Protein AF-A0A933C406-F1 (afdb_monomer_lite)

Sequence (389 aa):
MAGAVGTVTITLVLALAILPHNAIVVFSLYRQLTLLFLGVVCSALLIAERHRRNKAIAGMFVLLGVQQLVDIGYYFVPQVFFPQERFAGFFYFQYVSAGMGLIIQSTCIVGAALFMNTTIGLMRGLVLTVVPIVVFLLAGFHPILQNPRYLYTTPDVTDFRIVDRAWVELFRESGSEPSAEAVAERIGLSRWDGLKRVGELTHKEKTMRVMELEPYLFGDNYHLLIFKPLNAAWSTASLAGSVVLLGFILFWFIGESPRGVYFDRITILLLCFSVFEAFHFSVYAELKEHTAYLRYFNIGAFLSLFTVVGLIVLFLLRLRFVLSLEGQYYESRLNGDSIRISRWRDSMDDYIIRRFFNANPYKNRFLTRDSSTALNPFRKKSEFLRKKT

Secondary structure (DSSP, 8-state):
-HHHHHHHHHHHHHHHHHS--PPP-HHHHHHHHHHHHHHHHHHHHHHH---HHHHHHHHHHHHHHHHHHHHHHHHHHHHHH-TT-TTHHHHHHHHHHHHHHHHHHHHHHHHHHHHH-SSS-HHHHHHHHHHHHHHHHHHHHHHHHH-TTGGGSSHHHHHHHHHHHHHHHHHHHHSSPPPHHHHHHH--PEEEETTEEEEE--HHHHHHHHHHHGGGGSTTTHHHHHHHHHHHHHHHHHHHHHHHHHHHHHHHHHS-----TTHHHHHHHHHHHHHHHHHHHHHHHH---HHHHHHHHHHHHHHHHHHHHHHHHHHHHHHHHHHSHHHHHHHHHHTT-SSSS-S---HHHHHHHHHHS---TTTTTSSSS-TT----TTSHHHHHGGG--

Foldseek 3Di:
DVVVLVVVVVVLVVCVVPAQWDDDDVLVVLLLSLLLLQLVLLVLCLVLDDDPLSNVLSVLSVVLNVLSVLVSCLTGVCCPVPVPDPCSSVLSCLVSLLVNLLSLLLSLQLLLLSQFDPPDPNVVSCCVGNVVLSVVLCVLCVQCVVDSCSLCQWLLNVLLVLLLVLQVVVCVVPVDGDQLLSSLVVDWRFDDDGSDGDGTDDSVRSSVSSVVSVLCSDDNLVVLSSCLSVLVSSLVSLVVSLVSLVVSVVVCVVDDGLGAALSNVLSVLSNQLSVLSNVLSVVSSVDRDVVVNVVSVVVSSVVNSVSSVVNSVSSNVVSVLSPDLVSVVLSVVSVVDVPPHDSDDDVVVVVCCVVPPVCPSVVVVVVVPDPPPPPPPVVVVVVVVVVPD

Radius of gyration: 27.97 Å; chains: 1; bounding box: 97×38×82 Å

Structure (mmCIF, N/CA/C/O backbone):
data_AF-A0A933C406-F1
#
_entry.id   AF-A0A933C406-F1
#
loop_
_atom_site.group_PDB
_atom_site.id
_atom_site.type_symbol
_atom_site.label_atom_id
_atom_site.label_alt_id
_atom_site.label_comp_id
_atom_site.label_asym_id
_atom_site.label_entity_id
_atom_site.label_seq_id
_atom_site.pdbx_PDB_ins_code
_atom_site.Cartn_x
_atom_site.Cartn_y
_atom_site.Cartn_z
_atom_site.occupancy
_atom_site.B_iso_or_equiv
_atom_site.auth_seq_id
_atom_site.auth_comp_id
_atom_site.auth_asym_id
_atom_site.auth_atom_id
_atom_site.pdbx_PDB_model_num
ATOM 1 N N . MET A 1 1 ? -0.762 -6.558 -26.492 1.00 58.28 1 MET A N 1
ATOM 2 C CA . MET A 1 1 ? -1.161 -5.890 -25.230 1.00 58.28 1 MET A CA 1
ATOM 3 C C . MET A 1 1 ? -2.673 -5.780 -25.086 1.00 58.28 1 MET A C 1
ATOM 5 O O . MET A 1 1 ? -3.160 -6.262 -24.077 1.00 58.28 1 MET A O 1
ATOM 9 N N . ALA A 1 2 ? -3.413 -5.258 -26.076 1.00 56.62 2 ALA A N 1
ATOM 10 C CA . ALA A 1 2 ? -4.883 -5.182 -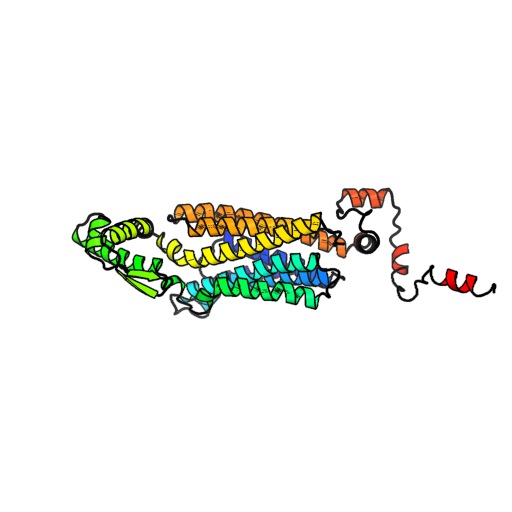26.013 1.00 56.62 2 ALA A CA 1
ATOM 11 C C . ALA A 1 2 ? -5.566 -6.534 -25.701 1.00 56.62 2 ALA A C 1
ATOM 13 O O . ALA A 1 2 ? -6.468 -6.579 -24.875 1.00 56.62 2 ALA A O 1
ATOM 14 N N . GLY A 1 3 ? -5.066 -7.642 -26.269 1.00 70.12 3 GLY A N 1
ATOM 15 C CA . GLY A 1 3 ? -5.594 -8.985 -25.991 1.00 70.12 3 GLY A CA 1
ATOM 16 C C . GLY A 1 3 ? -5.457 -9.434 -24.531 1.00 70.12 3 GLY A C 1
ATOM 17 O O . GLY A 1 3 ? -6.427 -9.900 -23.959 1.00 70.12 3 GLY A O 1
ATOM 18 N N . ALA A 1 4 ? -4.295 -9.236 -23.896 1.00 66.56 4 ALA A N 1
ATOM 19 C CA . ALA A 1 4 ? -4.058 -9.689 -22.518 1.00 66.56 4 ALA A CA 1
ATOM 20 C C . ALA A 1 4 ? -4.890 -8.908 -21.487 1.00 66.56 4 ALA A C 1
ATOM 22 O O . ALA A 1 4 ? -5.437 -9.500 -20.562 1.00 66.56 4 ALA A O 1
ATOM 23 N N . VAL A 1 5 ? -5.020 -7.589 -21.673 1.00 64.62 5 VAL A N 1
ATOM 24 C CA . VAL A 1 5 ? -5.892 -6.746 -20.836 1.00 64.62 5 VAL A CA 1
ATOM 25 C C . VAL A 1 5 ? -7.349 -7.163 -21.020 1.00 64.62 5 VAL A C 1
ATOM 27 O O . VAL A 1 5 ? -8.041 -7.381 -20.033 1.00 64.62 5 VAL A O 1
ATOM 30 N N . GLY A 1 6 ? -7.784 -7.365 -22.270 1.00 71.81 6 GLY A N 1
ATOM 31 C CA . GLY A 1 6 ? -9.130 -7.845 -22.581 1.00 71.81 6 GLY A CA 1
ATOM 32 C C . GLY A 1 6 ? -9.444 -9.185 -21.915 1.00 71.81 6 GLY A C 1
ATOM 33 O O . GLY A 1 6 ? -10.484 -9.313 -21.281 1.00 71.81 6 GLY A O 1
ATOM 34 N N . THR A 1 7 ? -8.528 -10.157 -21.976 1.00 78.00 7 THR A N 1
ATOM 35 C CA . THR A 1 7 ? -8.700 -11.455 -21.309 1.00 78.00 7 THR A CA 1
ATOM 36 C C . THR A 1 7 ? -8.831 -11.303 -19.796 1.00 78.00 7 THR A C 1
ATOM 38 O O . THR A 1 7 ? -9.749 -11.870 -19.221 1.00 78.00 7 THR A O 1
ATOM 41 N N . VAL A 1 8 ? -7.968 -10.517 -19.145 1.00 73.12 8 VAL A N 1
ATOM 42 C CA . VAL A 1 8 ? -8.036 -10.295 -17.690 1.00 73.12 8 VAL A CA 1
ATOM 43 C C . VAL A 1 8 ? -9.357 -9.641 -17.285 1.00 73.12 8 VAL A C 1
ATOM 45 O O . VAL A 1 8 ? -9.995 -10.097 -16.339 1.00 73.12 8 VAL A O 1
ATOM 48 N N . THR A 1 9 ? -9.797 -8.608 -18.008 1.00 72.31 9 THR A N 1
ATOM 49 C CA . THR A 1 9 ? -11.067 -7.928 -17.728 1.00 72.31 9 THR A CA 1
ATOM 50 C C . THR A 1 9 ? -12.257 -8.861 -17.930 1.00 72.31 9 THR A C 1
ATOM 52 O O . THR A 1 9 ? -13.127 -8.913 -17.068 1.00 72.31 9 THR A O 1
ATOM 55 N N . ILE A 1 10 ? -12.288 -9.635 -19.020 1.00 79.62 10 ILE A N 1
ATOM 56 C CA . ILE A 1 10 ? -13.363 -10.602 -19.286 1.00 79.62 10 ILE A CA 1
ATOM 57 C C . ILE A 1 10 ? -13.392 -11.681 -18.202 1.00 79.62 10 ILE A C 1
ATOM 59 O O . ILE A 1 10 ? -14.454 -11.949 -17.651 1.00 79.62 10 ILE A O 1
ATOM 63 N N . THR A 1 11 ? -12.242 -12.261 -17.849 1.00 82.56 11 THR A N 1
ATOM 64 C CA . THR A 1 11 ? -12.151 -13.268 -16.782 1.00 82.56 11 THR A CA 1
ATOM 65 C C . THR A 1 11 ? -12.634 -12.710 -15.449 1.00 82.56 11 THR A C 1
ATOM 67 O O . THR A 1 11 ? -13.370 -13.390 -14.743 1.00 82.56 11 THR A O 1
ATOM 70 N N . LEU A 1 12 ? -12.273 -11.468 -15.114 1.00 81.12 12 LEU A N 1
ATOM 71 C CA . LEU A 1 12 ? -12.748 -10.820 -13.897 1.00 81.12 12 LEU A CA 1
ATOM 72 C C . LEU A 1 12 ? -14.263 -10.589 -13.929 1.00 81.12 12 LEU A C 1
ATOM 74 O O . LEU A 1 12 ? -14.933 -10.896 -12.953 1.00 81.12 12 LEU A O 1
ATOM 78 N N . VAL A 1 13 ? -14.816 -10.085 -15.035 1.00 81.31 13 VAL A N 1
ATOM 79 C CA . VAL A 1 13 ? -16.267 -9.877 -15.183 1.00 81.31 13 VAL A CA 1
ATOM 80 C C . VAL A 1 13 ? -17.022 -11.203 -15.067 1.00 81.31 13 VAL A C 1
ATOM 82 O O . VAL A 1 13 ? -18.032 -11.270 -14.374 1.00 81.31 13 VAL A O 1
ATOM 85 N N . LEU A 1 14 ? -16.514 -12.270 -15.686 1.00 83.06 14 LEU A N 1
ATOM 86 C CA . LEU A 1 14 ? -17.088 -13.610 -15.563 1.00 83.06 14 LEU A CA 1
ATOM 87 C C . LEU A 1 14 ? -16.993 -14.137 -14.127 1.00 83.06 14 LEU A C 1
ATOM 89 O O . LEU A 1 14 ? -17.971 -14.669 -13.613 1.00 83.06 14 LEU A O 1
ATOM 93 N N . ALA A 1 15 ? -15.854 -13.953 -13.456 1.00 81.81 15 ALA A N 1
ATOM 94 C CA . ALA A 1 15 ? -15.691 -14.333 -12.055 1.00 81.81 15 ALA A CA 1
ATOM 95 C C . ALA A 1 15 ? -16.676 -13.577 -11.152 1.00 81.81 15 ALA A C 1
ATOM 97 O O . ALA A 1 15 ? -17.313 -14.193 -10.307 1.00 81.81 15 ALA A O 1
ATOM 98 N N . LEU A 1 16 ? -16.857 -12.273 -11.377 1.00 83.69 16 LEU A N 1
ATOM 99 C CA . LEU A 1 16 ? -17.833 -11.442 -10.671 1.00 83.69 16 LEU A CA 1
ATOM 100 C C . LEU A 1 16 ? -19.283 -11.864 -10.929 1.00 83.69 16 LEU A C 1
ATOM 102 O O . LEU A 1 16 ? -20.111 -11.754 -10.036 1.00 83.69 16 LEU A O 1
ATOM 106 N N . ALA A 1 17 ? -19.597 -12.360 -12.126 1.00 81.69 17 ALA A N 1
ATOM 107 C CA . ALA A 1 17 ? -20.942 -12.821 -12.457 1.00 81.69 17 ALA A CA 1
ATOM 108 C C . ALA A 1 17 ? -21.276 -14.205 -11.871 1.00 81.69 17 ALA A C 1
ATOM 110 O O . ALA A 1 17 ? -22.449 -14.508 -11.666 1.00 81.69 17 ALA A O 1
ATOM 111 N N . ILE A 1 18 ? -20.269 -15.058 -11.649 1.00 87.69 18 ILE A N 1
ATOM 112 C CA . ILE A 1 18 ? -20.465 -16.481 -11.325 1.00 87.69 18 ILE A CA 1
ATOM 113 C C . ILE A 1 18 ? -20.154 -16.794 -9.856 1.00 87.69 18 ILE A C 1
ATOM 115 O O . ILE A 1 18 ? -20.806 -17.653 -9.264 1.00 87.69 18 ILE A O 1
ATOM 119 N N . LEU A 1 19 ? -19.147 -16.148 -9.265 1.00 85.62 19 LEU A N 1
ATOM 120 C CA . LEU A 1 19 ? -18.659 -16.486 -7.928 1.00 85.62 19 LEU A CA 1
ATOM 121 C C . LEU A 1 19 ? -19.296 -15.596 -6.851 1.00 85.62 19 LEU A C 1
ATOM 123 O O . LEU A 1 19 ? -19.449 -14.393 -7.070 1.00 85.62 19 LEU A O 1
ATOM 127 N N . PRO A 1 20 ? -19.592 -16.143 -5.655 1.00 83.19 20 PRO A N 1
ATOM 128 C CA . PRO A 1 20 ? -19.971 -15.320 -4.515 1.00 83.19 20 PRO A CA 1
ATOM 129 C C . PRO A 1 20 ? -18.813 -14.385 -4.158 1.00 83.19 20 PRO A C 1
ATOM 131 O O . PRO A 1 20 ? -17.656 -14.812 -4.081 1.00 83.19 20 PRO A O 1
ATOM 134 N N . HIS A 1 21 ? -19.120 -13.106 -3.947 1.00 83.62 21 HIS A N 1
ATOM 135 C CA . HIS A 1 21 ? -18.103 -12.094 -3.707 1.00 83.62 21 HIS A CA 1
ATOM 136 C C . HIS A 1 21 ? -18.510 -11.071 -2.641 1.00 83.62 21 HIS A C 1
ATOM 138 O O . HIS A 1 21 ? -19.687 -10.773 -2.437 1.00 83.62 21 HIS A O 1
ATOM 144 N N . ASN A 1 22 ? -17.509 -10.497 -1.974 1.00 80.94 22 ASN A N 1
ATOM 145 C CA . ASN A 1 22 ? -17.683 -9.349 -1.086 1.00 80.94 22 ASN A CA 1
ATOM 146 C C . ASN A 1 22 ? -18.167 -8.113 -1.862 1.00 80.94 22 ASN A C 1
ATOM 148 O O . ASN A 1 22 ? -18.064 -8.045 -3.090 1.00 80.94 22 ASN A O 1
ATOM 152 N N . ALA A 1 23 ? -18.661 -7.103 -1.141 1.00 81.62 23 ALA A N 1
ATOM 153 C CA . ALA A 1 23 ? -19.003 -5.817 -1.737 1.00 81.62 23 ALA A CA 1
ATOM 154 C C . ALA A 1 23 ? -17.783 -5.203 -2.445 1.00 81.62 23 ALA A C 1
ATOM 156 O O . ALA A 1 23 ? -16.683 -5.132 -1.889 1.00 81.62 23 ALA A O 1
ATOM 157 N N . ILE A 1 24 ? -17.988 -4.756 -3.683 1.00 81.12 24 ILE A N 1
ATOM 158 C CA . ILE A 1 24 ? -16.919 -4.215 -4.520 1.00 81.12 24 ILE A CA 1
ATOM 159 C C . ILE A 1 24 ? -16.947 -2.703 -4.420 1.00 81.12 24 ILE A C 1
ATOM 161 O O . ILE A 1 24 ? -17.889 -2.043 -4.857 1.00 81.12 24 ILE A O 1
ATOM 165 N N . VAL A 1 25 ? -15.860 -2.144 -3.903 1.00 81.75 25 VAL A N 1
ATOM 166 C CA . VAL A 1 25 ? -15.612 -0.712 -4.010 1.00 81.75 25 VAL A CA 1
ATOM 167 C C . VAL A 1 25 ? -15.021 -0.455 -5.391 1.00 81.75 25 VAL A C 1
ATOM 169 O O . VAL A 1 25 ? -13.848 -0.738 -5.632 1.00 81.75 25 VAL A O 1
ATOM 172 N N . VAL A 1 26 ? -15.840 0.082 -6.298 1.00 80.06 26 VAL A N 1
ATOM 173 C CA . VAL A 1 26 ? -15.490 0.335 -7.710 1.00 80.06 26 VAL A CA 1
ATOM 174 C C . VAL A 1 26 ? -14.143 1.051 -7.850 1.00 80.06 26 VAL A C 1
ATOM 176 O O . VAL A 1 26 ? -13.322 0.680 -8.686 1.00 80.06 26 VAL A O 1
ATOM 179 N N . PHE A 1 27 ? -13.874 2.037 -6.992 1.00 79.81 27 PHE A N 1
ATOM 180 C CA . PHE A 1 27 ? -12.610 2.769 -7.006 1.00 79.81 27 PHE A CA 1
ATOM 181 C C . PHE A 1 27 ? -11.392 1.884 -6.679 1.00 79.81 27 PHE A C 1
ATOM 183 O O . PHE A 1 27 ? -10.374 1.948 -7.370 1.00 79.81 27 PHE A O 1
ATOM 190 N N . SER A 1 28 ? -11.503 1.020 -5.663 1.00 81.62 28 SER A N 1
ATOM 191 C CA . SER A 1 28 ? -10.448 0.058 -5.311 1.00 81.62 28 SER A CA 1
ATOM 192 C C . SER A 1 28 ? -10.158 -0.879 -6.481 1.00 81.62 28 SER A C 1
ATOM 194 O O . SER A 1 28 ? -8.996 -1.123 -6.808 1.00 81.62 28 SER A O 1
ATOM 196 N N . LEU A 1 29 ? -11.211 -1.324 -7.173 1.00 83.44 29 LEU A N 1
ATOM 197 C CA . LEU A 1 29 ? -11.065 -2.174 -8.345 1.00 83.44 29 LEU A CA 1
ATOM 198 C C . LEU A 1 29 ? -10.348 -1.453 -9.498 1.00 83.44 29 LEU A C 1
ATOM 200 O O . LEU A 1 29 ? -9.438 -2.019 -10.101 1.00 83.44 29 LEU A O 1
ATOM 204 N N . TYR A 1 30 ? -10.683 -0.188 -9.777 1.00 84.88 30 TYR A N 1
ATOM 205 C CA . TYR A 1 30 ? -9.967 0.610 -10.782 1.00 84.88 30 TYR A CA 1
ATOM 206 C C . TYR A 1 30 ? -8.477 0.759 -10.459 1.00 84.88 30 TYR A C 1
ATOM 208 O O . TYR A 1 30 ? -7.637 0.637 -11.356 1.00 84.88 30 TYR A O 1
ATOM 216 N N . ARG A 1 31 ? -8.130 0.983 -9.187 1.00 86.06 31 ARG A N 1
ATOM 217 C CA . ARG A 1 31 ? -6.734 1.046 -8.735 1.00 86.06 31 ARG A CA 1
ATOM 218 C C . ARG A 1 31 ? -6.007 -0.279 -8.979 1.00 86.06 31 ARG A C 1
ATOM 220 O O . ARG A 1 31 ? -4.936 -0.276 -9.585 1.00 86.06 31 ARG A O 1
ATOM 227 N N . GLN A 1 32 ? -6.602 -1.396 -8.560 1.00 87.69 32 GLN A N 1
ATOM 228 C CA . GLN A 1 32 ? -6.039 -2.740 -8.740 1.00 87.69 32 GLN A CA 1
ATOM 229 C C . GLN A 1 32 ? -5.837 -3.080 -10.221 1.00 87.69 32 GLN A C 1
ATOM 231 O O . GLN A 1 32 ? -4.758 -3.522 -10.614 1.00 87.69 32 GLN A O 1
ATOM 236 N N . LEU A 1 33 ? -6.833 -2.804 -11.070 1.00 88.38 33 LEU A N 1
ATOM 237 C CA . LEU A 1 33 ? -6.749 -3.029 -12.517 1.00 88.38 33 LEU A CA 1
ATOM 238 C C . LEU A 1 33 ? -5.667 -2.172 -13.179 1.00 88.38 33 LEU A C 1
ATOM 240 O O . LEU A 1 33 ? -4.976 -2.635 -14.087 1.00 88.38 33 LEU A O 1
ATOM 244 N N . THR A 1 34 ? -5.483 -0.940 -12.707 1.00 90.62 34 THR A N 1
ATOM 245 C CA . THR A 1 34 ? -4.449 -0.033 -13.214 1.00 90.62 34 THR A CA 1
ATOM 246 C C . THR A 1 34 ? -3.050 -0.538 -12.839 1.00 90.62 34 THR A C 1
ATOM 248 O O . THR A 1 34 ? -2.176 -0.629 -13.700 1.00 90.62 34 THR A O 1
ATOM 251 N N . LEU A 1 35 ? -2.833 -0.959 -11.589 1.00 90.50 35 LEU A N 1
ATOM 252 C CA . LEU A 1 35 ? -1.575 -1.585 -11.156 1.00 90.50 35 LEU A CA 1
ATOM 253 C C . LEU A 1 35 ? -1.309 -2.922 -11.870 1.00 90.50 35 LEU A C 1
ATOM 255 O O . LEU A 1 35 ? -0.170 -3.224 -12.230 1.00 90.50 35 LEU A O 1
ATOM 259 N N . LEU A 1 36 ? -2.350 -3.708 -12.142 1.00 91.88 36 LEU A N 1
ATOM 260 C CA . LEU A 1 36 ? -2.235 -4.933 -12.930 1.00 91.88 36 LEU A CA 1
ATOM 261 C C . LEU A 1 36 ? -1.837 -4.628 -14.381 1.00 91.88 36 LEU A C 1
ATOM 263 O O . LEU A 1 36 ? -0.968 -5.300 -14.940 1.00 91.88 36 LEU A O 1
ATOM 267 N N . PHE A 1 37 ? -2.404 -3.577 -14.981 1.00 91.81 37 PHE A N 1
ATOM 268 C CA . PHE A 1 37 ? -2.010 -3.117 -16.311 1.00 91.81 37 PHE A CA 1
ATOM 269 C C . PHE A 1 37 ? -0.554 -2.638 -16.349 1.00 91.81 37 PHE A C 1
ATOM 271 O O . PHE A 1 37 ? 0.171 -2.987 -17.283 1.00 91.81 37 PHE A O 1
ATOM 278 N N . LEU A 1 38 ? -0.095 -1.919 -15.317 1.00 93.00 38 LEU A N 1
ATOM 279 C CA . LEU A 1 38 ? 1.323 -1.598 -15.143 1.00 93.00 38 LEU A CA 1
ATOM 280 C C . LEU A 1 38 ? 2.176 -2.876 -15.143 1.00 93.00 38 LEU A C 1
ATOM 282 O O . LEU A 1 38 ? 3.152 -2.955 -15.886 1.00 93.00 38 LEU A O 1
ATOM 286 N N . GLY A 1 39 ? 1.759 -3.906 -14.402 1.00 93.56 39 GLY A N 1
ATOM 287 C CA . GLY A 1 39 ? 2.392 -5.226 -14.416 1.00 93.56 39 GLY A CA 1
ATOM 288 C C . GLY A 1 39 ? 2.509 -5.823 -15.822 1.00 93.56 39 GLY A C 1
ATOM 289 O O . GLY A 1 39 ? 3.595 -6.238 -16.219 1.00 93.56 39 GLY A O 1
ATOM 290 N N . VAL A 1 40 ? 1.433 -5.790 -16.616 1.00 92.81 40 VAL A N 1
ATOM 291 C CA . VAL A 1 40 ? 1.417 -6.279 -18.012 1.00 92.81 40 VAL A CA 1
ATOM 292 C C . VAL A 1 40 ? 2.382 -5.492 -18.907 1.00 92.81 40 VAL A C 1
ATOM 294 O O . VAL A 1 40 ? 3.117 -6.089 -19.701 1.00 92.81 40 VAL A O 1
ATOM 297 N N . VAL A 1 41 ? 2.409 -4.159 -18.790 1.00 93.56 41 VAL A N 1
ATOM 298 C CA . VAL A 1 41 ? 3.358 -3.297 -19.520 1.00 93.56 41 VAL A CA 1
ATOM 299 C C . VAL A 1 41 ? 4.793 -3.686 -19.159 1.00 93.56 41 VAL A C 1
ATOM 301 O O . VAL A 1 41 ? 5.634 -3.880 -20.042 1.00 93.56 41 VAL A O 1
ATOM 304 N N . CYS A 1 42 ? 5.071 -3.855 -17.867 1.00 94.44 42 CYS A N 1
ATOM 305 C CA . CYS A 1 42 ? 6.385 -4.233 -17.367 1.00 94.44 42 CYS A CA 1
ATOM 306 C C . CYS A 1 42 ? 6.770 -5.668 -17.753 1.00 94.44 42 CYS A C 1
ATOM 308 O O . CYS A 1 42 ? 7.944 -5.905 -18.021 1.00 94.44 42 CYS A O 1
ATOM 310 N N . SER A 1 43 ? 5.824 -6.605 -17.891 1.00 94.62 43 SER A N 1
ATOM 311 C CA . SER A 1 43 ? 6.095 -7.942 -18.441 1.00 94.62 43 SER A CA 1
ATOM 312 C C . SER A 1 43 ? 6.538 -7.868 -19.901 1.00 94.62 43 SER A C 1
ATOM 314 O O . SER A 1 43 ? 7.515 -8.509 -20.287 1.00 94.62 43 SER A O 1
ATOM 316 N N . ALA A 1 44 ? 5.870 -7.046 -20.716 1.00 93.81 44 ALA A N 1
ATOM 317 C CA . ALA A 1 44 ? 6.281 -6.829 -22.102 1.00 93.81 44 ALA A CA 1
ATOM 318 C C . ALA A 1 44 ? 7.677 -6.185 -22.179 1.00 93.81 44 ALA A C 1
ATOM 320 O O . ALA A 1 44 ? 8.515 -6.610 -22.978 1.00 93.81 44 ALA A O 1
ATOM 321 N N . LEU A 1 45 ? 7.958 -5.209 -21.308 1.00 92.25 45 LEU A N 1
ATOM 322 C CA . LEU A 1 45 ? 9.278 -4.588 -21.213 1.00 92.25 45 LEU A CA 1
ATOM 323 C C . LEU A 1 45 ? 10.353 -5.574 -20.746 1.00 92.25 45 LEU A C 1
ATOM 325 O O . LEU A 1 45 ? 11.442 -5.582 -21.308 1.00 92.25 45 LEU A O 1
ATOM 329 N N . LEU A 1 46 ? 10.055 -6.436 -19.774 1.00 93.94 46 LEU A N 1
ATOM 330 C CA . LEU A 1 46 ? 10.972 -7.459 -19.268 1.00 93.94 46 LEU A CA 1
ATOM 331 C C . LEU A 1 46 ? 11.464 -8.396 -20.387 1.00 93.94 46 LEU A C 1
ATOM 333 O O . LEU A 1 46 ? 12.641 -8.773 -20.413 1.00 93.94 46 LEU A O 1
ATOM 337 N N . ILE A 1 47 ? 10.573 -8.738 -21.323 1.00 93.19 47 ILE A N 1
ATOM 338 C CA . ILE A 1 47 ? 10.884 -9.557 -22.501 1.00 93.19 47 ILE A CA 1
ATOM 339 C C . ILE A 1 47 ? 11.718 -8.758 -23.515 1.00 93.19 47 ILE A C 1
ATOM 341 O O . ILE A 1 47 ? 12.723 -9.267 -24.013 1.00 93.19 47 ILE A O 1
ATOM 345 N N . ALA A 1 48 ? 11.317 -7.517 -23.809 1.00 89.69 48 ALA A N 1
ATOM 346 C CA . ALA A 1 48 ? 11.921 -6.688 -24.856 1.00 89.69 48 ALA A CA 1
ATOM 347 C C . ALA A 1 48 ? 13.293 -6.093 -24.484 1.00 89.69 48 ALA A C 1
ATOM 349 O O . ALA A 1 48 ? 14.142 -5.887 -25.352 1.00 89.69 48 ALA A O 1
ATOM 350 N N . GLU A 1 49 ? 13.509 -5.791 -23.206 1.00 88.44 49 GLU A N 1
ATOM 351 C CA . GLU A 1 49 ? 14.723 -5.160 -22.696 1.00 88.44 49 GLU A CA 1
ATOM 352 C C . GLU A 1 49 ? 15.950 -6.061 -22.905 1.00 88.44 49 GLU A C 1
ATOM 354 O O . GLU A 1 49 ? 15.863 -7.286 -22.868 1.00 88.44 49 GLU A O 1
ATOM 359 N N . ARG A 1 50 ? 17.126 -5.475 -23.143 1.00 84.44 50 ARG A N 1
ATOM 360 C CA . ARG A 1 50 ? 18.386 -6.229 -23.303 1.00 84.44 50 ARG A CA 1
ATOM 361 C C . ARG A 1 50 ? 19.283 -6.087 -22.081 1.00 84.44 50 ARG A C 1
ATOM 363 O O . ARG A 1 50 ? 20.002 -7.024 -21.731 1.00 84.44 50 ARG A O 1
ATOM 370 N N . HIS A 1 51 ? 19.212 -4.952 -21.391 1.00 80.50 51 HIS A N 1
ATOM 371 C CA . HIS A 1 51 ? 20.042 -4.691 -20.222 1.00 80.50 51 HIS A CA 1
ATOM 372 C C . HIS A 1 51 ? 19.513 -5.419 -18.980 1.00 80.50 51 HIS A C 1
ATOM 374 O O . HIS A 1 51 ? 18.399 -5.176 -18.520 1.00 80.50 51 HIS A O 1
ATOM 380 N N . ARG A 1 52 ? 20.346 -6.285 -18.381 1.00 81.06 52 ARG A N 1
ATOM 381 C CA . ARG A 1 52 ? 19.982 -7.096 -17.198 1.00 81.06 52 ARG A CA 1
ATOM 382 C C . ARG A 1 52 ? 19.475 -6.262 -16.012 1.00 81.06 52 ARG A C 1
ATOM 384 O O . ARG A 1 52 ? 18.577 -6.710 -15.310 1.00 81.06 52 ARG A O 1
ATOM 391 N N . ARG A 1 53 ? 20.018 -5.055 -15.802 1.00 78.38 53 ARG A N 1
ATOM 392 C CA . ARG A 1 53 ? 19.580 -4.137 -14.730 1.00 78.38 53 ARG A CA 1
ATOM 393 C C . ARG A 1 53 ? 18.144 -3.662 -14.948 1.00 78.38 53 ARG A C 1
ATOM 395 O O . ARG A 1 53 ? 17.298 -3.843 -14.082 1.00 78.38 53 ARG A O 1
ATOM 402 N N . ASN A 1 54 ? 17.863 -3.149 -16.140 1.00 82.25 54 ASN A N 1
ATOM 403 C CA . ASN A 1 54 ? 16.540 -2.661 -16.530 1.00 82.25 54 ASN A CA 1
ATOM 404 C C . ASN A 1 54 ? 15.498 -3.792 -16.525 1.00 82.25 54 ASN A C 1
ATOM 406 O O . ASN A 1 54 ? 14.360 -3.573 -16.120 1.00 82.25 54 ASN A O 1
ATOM 410 N N . LYS A 1 55 ? 15.905 -5.021 -16.887 1.00 86.44 55 LYS A N 1
ATOM 411 C CA . LYS A 1 55 ? 15.077 -6.222 -16.702 1.00 86.44 55 LYS A CA 1
ATOM 412 C C . LYS A 1 55 ? 14.717 -6.453 -15.240 1.00 86.44 55 LYS A C 1
ATOM 414 O O . LYS A 1 55 ? 13.553 -6.675 -14.948 1.00 86.44 55 LYS A O 1
ATOM 419 N N . ALA A 1 56 ? 15.683 -6.391 -14.327 1.00 83.56 56 ALA A N 1
ATOM 420 C CA . ALA A 1 56 ? 15.409 -6.590 -12.905 1.00 83.56 56 ALA A CA 1
ATOM 421 C C . ALA A 1 56 ? 14.414 -5.548 -12.364 1.00 83.56 56 ALA A C 1
ATOM 423 O O . ALA A 1 56 ? 13.478 -5.916 -11.661 1.00 83.56 56 ALA A O 1
ATOM 424 N N . ILE A 1 57 ? 14.542 -4.281 -12.775 1.00 84.56 57 ILE A N 1
ATOM 425 C CA . ILE A 1 57 ? 13.576 -3.225 -12.432 1.00 84.56 57 ILE A CA 1
ATOM 426 C C . ILE A 1 57 ? 12.184 -3.560 -12.970 1.00 84.56 57 ILE A C 1
ATOM 428 O O . ILE A 1 57 ? 11.229 -3.578 -12.201 1.00 84.56 57 ILE A O 1
ATOM 432 N N . ALA A 1 58 ? 12.062 -3.880 -14.264 1.00 89.75 58 ALA A N 1
ATOM 433 C CA . ALA A 1 58 ? 10.785 -4.285 -14.851 1.00 89.75 58 ALA A CA 1
ATOM 434 C C . ALA A 1 58 ? 10.188 -5.502 -14.121 1.00 89.75 58 ALA A C 1
ATOM 436 O O . ALA A 1 58 ? 8.991 -5.529 -13.860 1.00 89.75 58 ALA A O 1
ATOM 437 N N . GLY A 1 59 ? 11.026 -6.462 -13.719 1.00 89.62 59 GLY A N 1
ATOM 438 C CA . GLY A 1 59 ? 10.636 -7.629 -12.932 1.00 89.62 59 GLY A CA 1
ATOM 439 C C . GLY A 1 59 ? 9.993 -7.277 -11.588 1.00 89.62 59 GLY A C 1
ATOM 440 O O . GLY A 1 59 ? 8.990 -7.888 -11.235 1.00 89.62 59 GLY A O 1
ATOM 441 N N . MET A 1 60 ? 10.485 -6.259 -10.875 1.00 87.69 60 MET A N 1
ATOM 442 C CA . MET A 1 60 ? 9.863 -5.819 -9.616 1.00 87.69 60 MET A CA 1
ATOM 443 C C . MET A 1 60 ? 8.449 -5.262 -9.836 1.00 87.69 60 MET A C 1
ATOM 445 O O . MET A 1 60 ? 7.529 -5.592 -9.093 1.00 87.69 60 MET A O 1
ATOM 449 N N . PHE A 1 61 ? 8.226 -4.513 -10.919 1.00 91.00 61 PHE A N 1
ATOM 450 C CA . PHE A 1 61 ? 6.879 -4.055 -11.282 1.00 91.00 61 PHE A CA 1
ATOM 451 C C . PHE A 1 61 ? 5.966 -5.185 -11.780 1.00 91.00 61 PHE A C 1
ATOM 453 O O . PHE A 1 61 ? 4.752 -5.115 -11.599 1.00 91.00 61 PHE A O 1
ATOM 460 N N . VAL A 1 62 ? 6.526 -6.252 -12.362 1.00 93.06 62 VAL A N 1
ATOM 461 C CA . VAL A 1 62 ? 5.758 -7.474 -12.649 1.00 93.06 62 VAL A CA 1
ATOM 462 C C . VAL A 1 62 ? 5.296 -8.131 -11.351 1.00 93.06 62 VAL A C 1
ATOM 464 O O . VAL A 1 62 ? 4.124 -8.485 -11.255 1.00 93.06 62 VAL A O 1
ATOM 467 N N . LEU A 1 63 ? 6.165 -8.245 -10.339 1.00 90.56 63 LEU A N 1
ATOM 468 C CA . LEU A 1 63 ? 5.778 -8.765 -9.020 1.00 90.56 63 LEU A CA 1
ATOM 469 C C . LEU A 1 63 ? 4.674 -7.916 -8.380 1.00 90.56 63 LEU A C 1
ATOM 471 O O . LEU A 1 63 ? 3.717 -8.469 -7.843 1.00 90.56 63 LEU A O 1
ATOM 475 N N . LEU A 1 64 ? 4.756 -6.588 -8.506 1.00 89.62 64 LEU A N 1
ATOM 476 C CA . LEU A 1 64 ? 3.693 -5.686 -8.065 1.00 89.62 64 LEU A CA 1
ATOM 477 C C . LEU A 1 64 ? 2.358 -5.966 -8.775 1.00 89.62 64 LEU A C 1
ATOM 479 O O . LEU A 1 64 ? 1.315 -5.990 -8.124 1.00 89.62 64 LEU A O 1
ATOM 483 N N . GLY A 1 65 ? 2.386 -6.217 -10.087 1.00 91.19 65 GLY A N 1
ATOM 484 C CA . GLY A 1 65 ? 1.204 -6.614 -10.856 1.00 91.19 65 GLY A CA 1
ATOM 485 C C . GLY A 1 65 ? 0.632 -7.967 -10.423 1.00 91.19 65 GLY A C 1
ATOM 486 O O . GLY A 1 65 ? -0.577 -8.091 -10.254 1.00 91.19 65 GLY A O 1
ATOM 487 N N . VAL A 1 66 ? 1.486 -8.966 -10.178 1.00 91.19 66 VAL A N 1
ATOM 488 C CA . VAL A 1 66 ? 1.068 -10.287 -9.669 1.00 91.19 66 VAL A CA 1
ATOM 489 C C . VAL A 1 66 ? 0.413 -10.161 -8.294 1.00 91.19 66 VAL A C 1
ATOM 491 O O . VAL A 1 66 ? -0.619 -10.785 -8.057 1.00 91.19 66 VAL A O 1
ATOM 494 N N . GLN A 1 67 ? 0.939 -9.305 -7.416 1.00 90.88 67 GLN A N 1
ATOM 495 C CA . GLN A 1 67 ? 0.323 -9.036 -6.116 1.00 90.88 67 GLN A CA 1
ATOM 496 C C . GLN A 1 67 ? -1.107 -8.491 -6.247 1.00 90.88 67 GLN A C 1
ATOM 498 O O . GLN A 1 67 ? -1.941 -8.787 -5.398 1.00 90.88 67 GLN A O 1
ATOM 503 N N . GLN A 1 68 ? -1.438 -7.754 -7.315 1.00 90.75 68 GLN A N 1
ATOM 504 C CA . GLN A 1 68 ? -2.814 -7.283 -7.521 1.00 90.75 68 GLN A CA 1
ATOM 505 C C . GLN A 1 68 ? -3.794 -8.421 -7.806 1.00 90.75 68 GLN A C 1
ATOM 507 O O . GLN A 1 68 ? -4.968 -8.297 -7.483 1.00 90.75 68 GLN A O 1
ATOM 512 N N . LEU A 1 69 ? -3.337 -9.542 -8.374 1.00 90.19 69 LEU A N 1
ATOM 513 C CA . LEU A 1 69 ? -4.187 -10.727 -8.529 1.00 90.19 69 LEU A CA 1
ATOM 514 C C . LEU A 1 69 ? -4.535 -11.331 -7.165 1.00 90.19 69 LEU A C 1
ATOM 516 O O . LEU A 1 69 ? -5.662 -11.775 -6.962 1.00 90.19 69 LEU A O 1
ATOM 520 N N . VAL A 1 70 ? -3.584 -11.302 -6.225 1.00 91.69 70 VAL A N 1
ATOM 521 C CA . VAL A 1 70 ? -3.824 -11.695 -4.831 1.00 91.69 70 VAL A CA 1
ATOM 522 C C . VAL A 1 70 ? -4.789 -10.708 -4.168 1.00 91.69 70 VAL A C 1
ATOM 524 O O . VAL A 1 70 ? -5.725 -11.133 -3.506 1.00 91.69 70 VAL A O 1
ATOM 527 N N . ASP A 1 71 ? -4.639 -9.403 -4.406 1.00 89.81 71 ASP A N 1
ATOM 528 C CA . ASP A 1 71 ? -5.550 -8.387 -3.857 1.00 89.81 71 ASP A CA 1
ATOM 529 C C . ASP A 1 71 ? -6.988 -8.519 -4.383 1.00 89.81 71 ASP A C 1
ATOM 531 O O . ASP A 1 71 ? -7.940 -8.504 -3.609 1.00 89.81 71 ASP A O 1
ATOM 535 N N . ILE A 1 72 ? -7.166 -8.789 -5.678 1.00 89.50 72 ILE A N 1
ATOM 536 C CA . ILE A 1 72 ? -8.478 -9.124 -6.262 1.00 89.50 72 ILE A CA 1
ATOM 537 C C . ILE A 1 72 ? -9.071 -10.385 -5.610 1.00 89.50 72 ILE A C 1
ATOM 539 O O . ILE A 1 72 ? -10.290 -10.500 -5.458 1.00 89.50 72 ILE A O 1
ATOM 543 N N . GLY A 1 73 ? -8.219 -11.312 -5.167 1.00 89.44 73 GLY A N 1
ATOM 544 C CA . GLY A 1 73 ? -8.620 -12.487 -4.402 1.00 89.44 73 GLY A CA 1
ATOM 545 C C . GLY A 1 73 ? -9.411 -12.155 -3.133 1.00 89.44 73 GLY A C 1
ATOM 546 O O . GLY A 1 73 ? -10.248 -12.963 -2.741 1.00 89.44 73 GLY A O 1
ATOM 547 N N . TYR A 1 74 ? -9.264 -10.961 -2.545 1.00 89.50 74 TYR A N 1
ATOM 548 C CA . TYR A 1 74 ? -10.041 -10.529 -1.373 1.00 89.50 74 TYR A CA 1
ATOM 549 C C . TYR A 1 74 ? -11.553 -10.568 -1.611 1.00 89.50 74 TYR A C 1
ATOM 551 O O . TYR A 1 74 ? -12.323 -10.850 -0.689 1.00 89.50 74 TYR A O 1
ATOM 559 N N . TYR A 1 75 ? -11.994 -10.315 -2.844 1.00 88.88 75 TYR A N 1
ATOM 560 C CA . TYR A 1 75 ? -13.416 -10.328 -3.160 1.00 88.88 75 TYR A CA 1
ATOM 561 C C . TYR A 1 75 ? -13.998 -11.737 -3.130 1.00 88.88 75 TYR A C 1
ATOM 563 O O . TYR A 1 75 ? -15.139 -11.893 -2.715 1.00 88.88 75 TYR A O 1
ATOM 571 N N . PHE A 1 76 ? -13.223 -12.754 -3.504 1.00 91.19 76 PHE A N 1
ATOM 572 C CA . PHE A 1 76 ? -13.733 -14.106 -3.733 1.00 91.19 76 PHE A CA 1
ATOM 573 C C . PHE A 1 76 ? -13.265 -15.108 -2.684 1.00 91.19 76 PHE A C 1
ATOM 575 O O . PHE A 1 76 ? -14.055 -15.910 -2.201 1.00 91.19 76 PHE A O 1
ATOM 582 N N . VAL A 1 77 ? -11.981 -15.080 -2.318 1.00 91.44 77 VAL A N 1
ATOM 583 C CA . VAL A 1 77 ? -11.345 -16.137 -1.525 1.00 91.44 77 VAL A CA 1
ATOM 584 C C . VAL A 1 77 ? -12.051 -16.374 -0.186 1.00 91.44 77 VAL A C 1
ATOM 586 O O . VAL A 1 77 ? -12.358 -17.531 0.104 1.00 91.44 77 VAL A O 1
ATOM 589 N N . PRO A 1 78 ? -12.383 -15.337 0.608 1.00 90.75 78 PRO A N 1
ATOM 590 C CA . PRO A 1 78 ? -13.107 -15.537 1.860 1.00 90.75 78 PRO A CA 1
ATOM 591 C C . PRO A 1 78 ? -14.483 -16.180 1.662 1.00 90.75 78 PRO A C 1
ATOM 593 O O . PRO A 1 78 ? -14.854 -17.064 2.421 1.00 90.75 78 PRO A O 1
ATOM 596 N N . GLN A 1 79 ? -15.218 -15.771 0.624 1.00 88.81 79 GLN A N 1
ATOM 597 C CA . GLN A 1 79 ? -16.588 -16.227 0.372 1.00 88.81 79 GLN A CA 1
ATOM 598 C C . GLN A 1 79 ? -16.638 -17.634 -0.235 1.00 88.81 79 GLN A C 1
ATOM 600 O O . GLN A 1 79 ? -17.510 -18.426 0.102 1.00 88.81 79 GLN A O 1
ATOM 605 N N . VAL A 1 80 ? -15.694 -17.960 -1.120 1.00 90.88 80 VAL A N 1
ATOM 606 C CA . VAL A 1 80 ? -15.656 -19.241 -1.836 1.00 90.88 80 VAL A CA 1
ATOM 607 C C . VAL A 1 80 ? -15.021 -20.341 -0.988 1.00 90.88 80 VAL A C 1
ATOM 609 O O . VAL A 1 80 ? -15.552 -21.446 -0.924 1.00 90.88 80 VAL A O 1
ATOM 612 N N . PHE A 1 81 ? -13.886 -20.062 -0.341 1.00 92.19 81 PHE A N 1
ATOM 613 C CA . PHE A 1 81 ? -13.113 -21.089 0.369 1.00 92.19 81 PHE A CA 1
ATOM 614 C C . PHE A 1 81 ? -13.403 -21.139 1.868 1.00 92.19 81 PHE A C 1
ATOM 616 O O . PHE A 1 81 ? -13.190 -22.179 2.486 1.00 92.19 81 PHE A O 1
ATOM 623 N N . PHE A 1 82 ? -13.899 -20.046 2.456 1.00 91.69 82 PHE A N 1
ATOM 624 C CA . PHE A 1 82 ? -14.137 -19.943 3.897 1.00 91.69 82 PHE A CA 1
ATOM 625 C C . PHE A 1 82 ? -15.534 -19.386 4.245 1.00 91.69 82 PHE A C 1
ATOM 627 O O . PHE A 1 82 ? -15.640 -18.524 5.118 1.00 91.69 82 PHE A O 1
ATOM 634 N N . PRO A 1 83 ? -16.628 -19.880 3.625 1.00 88.31 83 PRO A N 1
ATOM 635 C CA . PRO A 1 83 ? -17.968 -19.299 3.786 1.00 88.31 83 PRO A CA 1
ATOM 636 C C . PRO A 1 83 ? -18.501 -19.337 5.227 1.00 88.31 83 PRO A C 1
ATOM 638 O O . PRO A 1 83 ? -19.379 -18.558 5.586 1.00 88.31 83 PRO A O 1
ATOM 641 N N . GLN A 1 84 ? -17.991 -20.248 6.059 1.00 91.69 84 GLN A N 1
ATOM 642 C CA . GL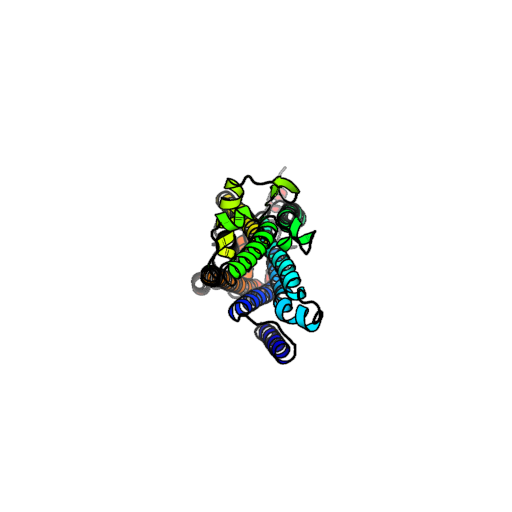N A 1 84 ? -18.415 -20.408 7.455 1.00 91.69 84 GLN A CA 1
ATOM 643 C C . GLN A 1 84 ? -17.623 -19.514 8.424 1.00 91.69 84 GLN A C 1
ATOM 645 O O . GLN A 1 84 ? -18.048 -19.286 9.555 1.00 91.69 84 GLN A O 1
ATOM 650 N N . GLU A 1 85 ? -16.479 -18.983 7.990 1.00 88.38 85 GLU A N 1
ATOM 651 C CA . GLU A 1 85 ? -15.561 -18.238 8.843 1.00 88.38 85 GLU A CA 1
ATOM 652 C C . GLU A 1 85 ? -15.851 -16.739 8.767 1.00 88.38 85 GLU A C 1
ATOM 654 O O . GLU A 1 85 ? -15.377 -16.026 7.879 1.00 88.38 85 GLU A O 1
ATOM 659 N N . ARG A 1 86 ? -16.588 -16.228 9.760 1.00 83.25 86 ARG A N 1
ATOM 660 C CA . ARG A 1 86 ? -17.019 -14.818 9.830 1.00 83.25 86 ARG A CA 1
ATOM 661 C C . ARG A 1 86 ? -15.876 -13.805 9.661 1.00 83.25 86 ARG A C 1
ATOM 663 O O . ARG A 1 86 ? -16.106 -12.705 9.166 1.00 83.25 86 ARG A O 1
ATOM 670 N N . PHE A 1 87 ? -14.659 -14.153 10.080 1.00 84.94 87 PHE A N 1
ATOM 671 C CA . PHE A 1 87 ? -13.498 -13.256 10.064 1.00 84.94 87 PHE A CA 1
ATOM 672 C C . PHE A 1 87 ? -12.488 -13.551 8.946 1.00 84.94 87 PHE A C 1
ATOM 674 O O . PHE A 1 87 ? -11.465 -12.870 8.868 1.00 84.94 87 PHE A O 1
ATOM 681 N N . ALA A 1 88 ? -12.753 -14.514 8.055 1.00 86.81 88 ALA A N 1
ATOM 682 C CA . ALA A 1 88 ? -11.812 -14.875 6.990 1.00 86.81 88 ALA A CA 1
ATOM 683 C C . ALA A 1 88 ? -11.468 -13.685 6.082 1.00 86.81 88 ALA A C 1
ATOM 685 O O . ALA A 1 88 ? -10.300 -13.478 5.755 1.00 86.81 88 ALA A O 1
ATOM 686 N N . GLY A 1 89 ? -12.461 -12.858 5.734 1.00 87.75 89 GLY A N 1
ATOM 687 C CA . GLY A 1 89 ? -12.242 -11.655 4.926 1.00 87.75 89 GLY A CA 1
ATOM 688 C C . GLY A 1 89 ? -11.312 -10.657 5.605 1.00 87.75 89 GLY A C 1
ATOM 689 O O . GLY A 1 89 ? -10.369 -10.171 4.986 1.00 87.75 89 GLY A O 1
ATOM 690 N N . PHE A 1 90 ? -11.517 -10.422 6.900 1.00 87.50 90 PHE A N 1
ATOM 691 C CA . PHE A 1 90 ? -10.678 -9.519 7.679 1.00 87.50 90 PHE A CA 1
ATOM 692 C C . PHE A 1 90 ? -9.213 -9.979 7.705 1.00 87.50 90 PHE A C 1
ATOM 694 O O . PHE A 1 90 ? -8.315 -9.198 7.392 1.00 87.50 90 PHE A O 1
ATOM 701 N N . PHE A 1 91 ? -8.962 -11.255 8.016 1.00 88.50 91 PHE A N 1
ATOM 702 C CA . PHE A 1 91 ? -7.594 -11.782 8.043 1.00 88.50 91 PHE A CA 1
ATOM 703 C C . PHE A 1 91 ? -6.952 -11.773 6.657 1.00 88.50 91 PHE A C 1
ATOM 705 O O . PHE A 1 91 ? -5.784 -11.409 6.528 1.00 88.50 91 PHE A O 1
ATOM 712 N N . TYR A 1 92 ? -7.714 -12.108 5.612 1.00 90.38 92 TYR A N 1
ATOM 713 C CA . TYR A 1 92 ? -7.229 -12.024 4.239 1.00 90.38 92 TYR A CA 1
ATOM 714 C C . TYR A 1 92 ? -6.768 -10.602 3.907 1.00 90.38 92 TYR A C 1
ATOM 716 O O . TYR A 1 92 ? -5.634 -10.407 3.470 1.00 90.38 92 TYR A O 1
ATOM 724 N N . PHE A 1 93 ? -7.608 -9.602 4.190 1.00 89.00 93 PHE A N 1
ATOM 725 C CA . PHE A 1 93 ? -7.275 -8.197 3.977 1.00 89.00 93 PHE A CA 1
ATOM 726 C C . PHE A 1 93 ? -6.016 -7.775 4.744 1.00 89.00 93 PHE A C 1
ATOM 728 O O . PHE A 1 93 ? -5.145 -7.126 4.167 1.00 89.00 93 PHE A O 1
ATOM 735 N N . GLN A 1 94 ? -5.883 -8.173 6.013 1.00 89.94 94 GLN A N 1
ATOM 736 C CA . GLN A 1 94 ? -4.713 -7.875 6.843 1.00 89.94 94 GLN A CA 1
ATOM 737 C C . GLN A 1 94 ? -3.412 -8.381 6.200 1.00 89.94 94 GLN A C 1
ATOM 739 O O . GLN A 1 94 ? -2.458 -7.613 6.047 1.00 89.94 94 GLN A O 1
ATOM 744 N N . TYR A 1 95 ? -3.364 -9.653 5.797 1.00 89.56 95 TYR A N 1
ATOM 745 C CA . TYR A 1 95 ? -2.152 -10.254 5.232 1.00 89.56 95 TYR A CA 1
ATOM 746 C C . TYR A 1 95 ? -1.840 -9.758 3.825 1.00 89.56 95 TYR A C 1
ATOM 748 O O . TYR A 1 95 ? -0.680 -9.487 3.513 1.00 89.56 95 TYR A O 1
ATOM 756 N N . VAL A 1 96 ? -2.860 -9.597 2.983 1.00 89.94 96 VAL A N 1
ATOM 757 C CA . VAL A 1 96 ? -2.679 -9.069 1.630 1.00 89.94 96 VAL A CA 1
ATOM 758 C C . VAL A 1 96 ? -2.226 -7.617 1.662 1.00 89.94 96 VAL A C 1
ATOM 760 O O . VAL A 1 96 ? -1.308 -7.263 0.922 1.00 89.94 96 VAL A O 1
ATOM 763 N N . SER A 1 97 ? -2.780 -6.802 2.563 1.00 87.75 97 SER A N 1
ATOM 764 C CA . SER A 1 97 ? -2.337 -5.422 2.767 1.00 87.75 97 SER A CA 1
ATOM 765 C C . SER A 1 97 ? -0.891 -5.372 3.254 1.00 87.75 97 SER A C 1
ATOM 767 O O . SER A 1 97 ? -0.090 -4.622 2.704 1.00 87.75 97 SER A O 1
ATOM 769 N N . ALA A 1 98 ? -0.510 -6.199 4.233 1.00 86.81 98 ALA A N 1
ATOM 770 C CA . ALA A 1 98 ? 0.883 -6.278 4.674 1.00 86.81 98 ALA A CA 1
ATOM 771 C C . ALA A 1 98 ? 1.820 -6.679 3.518 1.00 86.81 98 ALA A C 1
ATOM 773 O O . ALA A 1 98 ? 2.813 -6.001 3.257 1.00 86.81 98 ALA A O 1
ATOM 774 N N . GLY A 1 99 ? 1.470 -7.726 2.764 1.00 86.25 99 GLY A N 1
ATOM 775 C CA . GLY A 1 99 ? 2.232 -8.169 1.594 1.00 86.25 99 GLY A CA 1
ATOM 776 C C . GLY A 1 99 ? 2.347 -7.097 0.507 1.00 86.25 99 GLY A C 1
ATOM 777 O O . GLY A 1 99 ? 3.425 -6.899 -0.053 1.00 86.25 99 GLY A O 1
ATOM 778 N N . MET A 1 100 ? 1.270 -6.352 0.250 1.00 86.12 100 MET A N 1
ATOM 779 C CA . MET A 1 100 ? 1.261 -5.243 -0.704 1.00 86.12 100 MET A CA 1
ATOM 780 C C . MET A 1 100 ? 2.224 -4.133 -0.275 1.00 86.12 100 MET A C 1
ATOM 782 O O . MET A 1 100 ? 3.034 -3.697 -1.095 1.00 86.12 100 MET A O 1
ATOM 786 N N . GLY A 1 101 ? 2.202 -3.730 0.999 1.00 83.38 101 GLY A N 1
ATOM 787 C CA . GLY A 1 101 ? 3.126 -2.729 1.535 1.00 83.38 101 GLY A CA 1
ATOM 788 C C . GLY A 1 101 ? 4.586 -3.162 1.398 1.00 83.38 101 GLY A C 1
ATOM 789 O O . GLY A 1 101 ? 5.417 -2.400 0.899 1.00 83.38 101 GLY A O 1
ATOM 790 N N . LEU A 1 102 ? 4.891 -4.419 1.738 1.00 83.06 102 LEU A N 1
ATOM 791 C CA . LEU A 1 102 ? 6.229 -4.995 1.574 1.00 83.06 102 LEU A CA 1
ATOM 792 C C . LEU A 1 102 ? 6.698 -4.969 0.110 1.00 83.06 102 LEU A C 1
ATOM 794 O O . LEU A 1 102 ? 7.813 -4.525 -0.170 1.00 83.06 102 LEU A O 1
ATOM 798 N N . ILE A 1 103 ? 5.865 -5.429 -0.830 1.00 85.19 103 ILE A N 1
ATOM 799 C CA . ILE A 1 103 ? 6.222 -5.542 -2.254 1.00 85.19 103 ILE A CA 1
ATOM 800 C C . ILE A 1 103 ? 6.382 -4.168 -2.904 1.00 85.19 103 ILE A C 1
ATOM 802 O O . ILE A 1 103 ? 7.349 -3.955 -3.640 1.00 85.19 103 ILE A O 1
ATOM 806 N N . ILE A 1 104 ? 5.474 -3.230 -2.626 1.00 84.38 104 ILE A N 1
ATOM 807 C CA . ILE A 1 104 ? 5.535 -1.864 -3.158 1.00 84.38 104 ILE A CA 1
ATOM 808 C C . ILE A 1 104 ? 6.819 -1.176 -2.704 1.00 84.38 104 ILE A C 1
ATOM 810 O O . ILE A 1 104 ? 7.592 -0.711 -3.543 1.00 84.38 104 ILE A O 1
ATOM 814 N N . GLN A 1 105 ? 7.098 -1.163 -1.397 1.00 84.31 105 GLN A N 1
ATOM 815 C CA . GLN A 1 105 ? 8.272 -0.454 -0.890 1.00 84.31 105 GLN A CA 1
ATOM 816 C C . GLN A 1 105 ? 9.572 -1.146 -1.316 1.00 84.31 105 GLN A C 1
ATOM 818 O O . GLN A 1 105 ? 10.530 -0.476 -1.700 1.00 84.31 105 GLN A O 1
ATOM 823 N N . SER A 1 106 ? 9.585 -2.481 -1.384 1.00 80.69 106 SER A N 1
ATOM 824 C CA . SER A 1 106 ? 10.714 -3.221 -1.963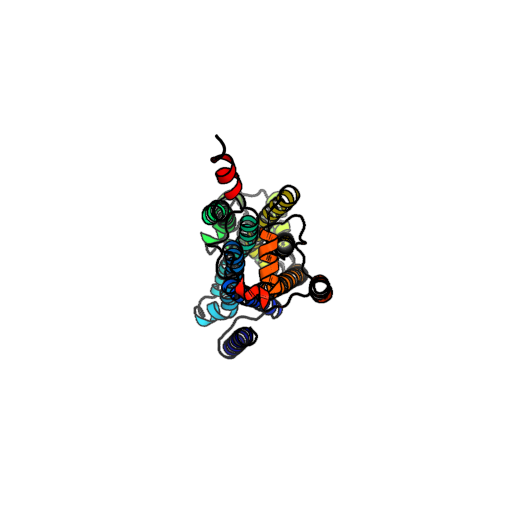 1.00 80.69 106 SER A CA 1
ATOM 825 C C . SER A 1 106 ? 10.929 -2.867 -3.437 1.00 80.69 106 SER A C 1
ATOM 827 O O . SER A 1 106 ? 12.063 -2.678 -3.864 1.00 80.69 106 SER A O 1
ATOM 829 N N . THR A 1 107 ? 9.860 -2.720 -4.222 1.00 80.69 107 THR A N 1
ATOM 830 C CA . THR A 1 107 ? 9.938 -2.325 -5.639 1.00 80.69 107 THR A CA 1
ATOM 831 C C . THR A 1 107 ? 10.531 -0.928 -5.796 1.00 80.69 107 THR A C 1
ATOM 833 O O . THR A 1 107 ? 11.464 -0.749 -6.581 1.00 80.69 107 THR A O 1
ATOM 836 N N . CYS A 1 108 ? 10.046 0.040 -5.012 1.00 76.56 108 CYS A N 1
ATOM 837 C CA . CYS A 1 108 ? 10.570 1.403 -4.980 1.00 76.56 108 CYS A CA 1
ATOM 838 C C . CYS A 1 108 ? 12.073 1.422 -4.671 1.00 76.56 108 CYS A C 1
ATOM 840 O O . CYS A 1 108 ? 12.874 1.989 -5.417 1.00 76.56 108 CYS A O 1
ATOM 842 N N . ILE A 1 109 ? 12.468 0.752 -3.591 1.00 74.69 109 ILE A N 1
ATOM 843 C CA . ILE A 1 109 ? 13.827 0.840 -3.070 1.00 74.69 109 ILE A CA 1
ATOM 844 C C . ILE A 1 109 ? 14.821 0.041 -3.921 1.00 74.69 109 ILE A C 1
ATOM 846 O O . ILE A 1 109 ? 15.912 0.526 -4.229 1.00 74.69 109 ILE A O 1
ATOM 850 N N . VAL A 1 110 ? 14.452 -1.168 -4.347 1.00 73.06 110 VAL A N 1
ATOM 851 C CA . VAL A 1 110 ? 15.316 -2.002 -5.190 1.00 73.06 110 VAL A CA 1
ATOM 852 C C . VAL A 1 110 ? 15.454 -1.400 -6.580 1.00 73.06 110 VAL A C 1
ATOM 854 O O . VAL A 1 110 ? 16.554 -1.403 -7.132 1.00 73.06 110 VAL A O 1
ATOM 857 N N . GLY A 1 111 ? 14.381 -0.818 -7.125 1.00 71.06 111 GLY A N 1
ATOM 858 C CA . GLY A 1 111 ? 14.455 -0.034 -8.354 1.00 71.06 111 GLY A CA 1
ATOM 859 C C . GLY A 1 111 ? 15.539 1.042 -8.258 1.00 71.06 111 GLY A C 1
ATOM 860 O O . GLY A 1 111 ? 16.445 1.079 -9.090 1.00 71.06 111 GLY A O 1
ATOM 861 N N . ALA A 1 112 ? 15.521 1.837 -7.186 1.00 69.69 112 ALA A N 1
ATOM 862 C CA . ALA A 1 112 ? 16.500 2.896 -6.956 1.00 69.69 112 ALA A CA 1
ATOM 863 C C . ALA A 1 112 ? 17.938 2.400 -6.748 1.00 69.69 112 ALA A C 1
ATOM 865 O O . ALA A 1 112 ? 18.872 2.938 -7.348 1.00 69.69 112 ALA A O 1
ATOM 866 N N . ALA A 1 113 ? 18.123 1.331 -5.975 1.00 69.62 113 ALA A N 1
ATOM 867 C CA . ALA A 1 113 ? 19.426 0.705 -5.774 1.00 69.62 113 ALA A CA 1
ATOM 868 C C . ALA A 1 113 ? 20.051 0.201 -7.087 1.00 69.62 113 ALA A C 1
ATOM 870 O O . ALA A 1 113 ? 21.246 0.393 -7.346 1.00 69.62 113 ALA A O 1
ATOM 871 N N . LEU A 1 114 ? 19.235 -0.419 -7.943 1.00 68.25 114 LEU A N 1
ATOM 872 C CA . LEU A 1 114 ? 19.654 -0.943 -9.242 1.00 68.25 114 LEU A CA 1
ATOM 873 C C . LEU A 1 114 ? 20.054 0.152 -10.236 1.00 68.25 114 LEU A C 1
ATOM 875 O O . LEU A 1 114 ? 20.890 -0.106 -11.106 1.00 68.25 114 LEU A O 1
ATOM 879 N N . PHE A 1 115 ? 19.511 1.365 -10.097 1.00 64.88 115 PHE A N 1
ATOM 880 C CA . PHE A 1 115 ? 19.898 2.510 -10.927 1.00 64.88 115 PHE A CA 1
ATOM 881 C C . PHE A 1 115 ? 21.279 3.065 -10.602 1.00 64.88 115 PHE A C 1
ATOM 883 O O . PHE A 1 115 ? 21.900 3.697 -11.451 1.00 64.88 115 PHE A O 1
ATOM 890 N N . MET A 1 116 ? 21.757 2.867 -9.381 1.00 59.12 116 MET A N 1
ATOM 891 C CA . MET A 1 116 ? 22.956 3.534 -8.885 1.00 59.12 116 MET A CA 1
ATOM 892 C C . MET A 1 116 ? 24.208 2.684 -9.044 1.00 59.12 116 MET A C 1
ATOM 894 O O . MET A 1 116 ? 25.290 3.202 -9.312 1.00 59.12 116 MET A O 1
ATOM 898 N N . ASN A 1 117 ? 24.073 1.371 -8.878 1.00 59.03 117 ASN A N 1
ATOM 899 C CA . ASN A 1 117 ? 25.233 0.530 -8.656 1.00 59.03 117 ASN A CA 1
ATOM 900 C C . ASN A 1 117 ? 25.849 0.023 -9.967 1.00 59.03 117 ASN A C 1
ATOM 902 O O . ASN A 1 117 ? 25.540 -1.070 -10.456 1.00 59.03 117 ASN A O 1
ATOM 906 N N . THR A 1 118 ? 26.711 0.848 -10.568 1.00 59.19 118 THR A N 1
ATOM 907 C CA . THR A 1 118 ? 27.467 0.480 -11.770 1.00 59.19 118 THR A CA 1
ATOM 908 C C . THR A 1 118 ? 28.680 -0.391 -11.461 1.00 59.19 118 THR A C 1
ATOM 910 O O . THR A 1 118 ? 28.998 -1.260 -12.276 1.00 59.19 118 THR A O 1
ATOM 913 N N . THR A 1 119 ? 29.289 -0.203 -10.287 1.00 56.12 119 THR A N 1
ATOM 914 C CA . THR A 1 119 ? 30.570 -0.787 -9.860 1.00 56.12 119 THR A CA 1
ATOM 915 C C . THR A 1 119 ? 30.426 -2.109 -9.110 1.00 56.12 119 THR A C 1
ATOM 917 O O . THR A 1 119 ? 31.215 -3.026 -9.331 1.00 56.12 119 THR A O 1
ATOM 920 N N . ILE A 1 120 ? 29.409 -2.261 -8.259 1.00 59.59 120 ILE A N 1
ATOM 921 C CA . ILE A 1 120 ? 29.141 -3.523 -7.565 1.00 59.59 120 ILE A CA 1
ATOM 922 C C . ILE A 1 120 ? 28.270 -4.389 -8.484 1.00 59.59 120 ILE A C 1
ATOM 924 O O . ILE A 1 120 ? 27.240 -3.951 -8.998 1.00 59.59 120 ILE A O 1
ATOM 928 N N . GLY A 1 121 ? 28.693 -5.633 -8.731 1.00 64.00 121 GLY A N 1
ATOM 929 C CA . GLY A 1 121 ? 27.946 -6.566 -9.579 1.00 64.00 121 GLY A CA 1
ATOM 930 C C . GLY A 1 121 ? 26.473 -6.673 -9.160 1.00 64.00 121 GLY A C 1
ATOM 931 O O . GLY A 1 121 ? 26.171 -6.678 -7.967 1.00 64.00 121 GLY A O 1
ATOM 932 N N . LEU A 1 122 ? 25.567 -6.783 -10.141 1.00 69.00 122 LEU A N 1
ATOM 933 C CA . LEU A 1 122 ? 24.103 -6.747 -9.971 1.00 69.00 122 LEU A CA 1
ATOM 934 C C . LEU A 1 122 ? 23.604 -7.543 -8.751 1.00 69.00 122 LEU A C 1
ATOM 936 O O . LEU A 1 122 ? 22.854 -7.015 -7.939 1.00 69.00 122 LEU A O 1
ATOM 940 N N . MET A 1 123 ? 24.069 -8.785 -8.596 1.00 70.69 123 MET A N 1
ATOM 941 C CA . MET A 1 123 ? 23.660 -9.665 -7.496 1.00 70.69 123 MET A CA 1
ATOM 942 C C . MET A 1 123 ? 24.089 -9.151 -6.120 1.00 70.69 123 MET A C 1
ATOM 944 O O . MET A 1 123 ? 23.322 -9.234 -5.170 1.00 70.69 123 MET A O 1
ATOM 948 N N . ARG A 1 124 ? 25.294 -8.585 -6.003 1.00 69.25 124 ARG A N 1
ATOM 949 C CA . ARG A 1 124 ? 25.789 -8.023 -4.740 1.00 69.25 124 ARG A CA 1
ATOM 950 C C . ARG A 1 124 ? 25.051 -6.730 -4.395 1.00 69.25 124 ARG A C 1
ATOM 952 O O . ARG A 1 124 ? 24.675 -6.550 -3.246 1.00 69.25 124 ARG A O 1
ATOM 959 N N . GLY A 1 125 ? 24.787 -5.873 -5.386 1.00 67.44 125 GLY A N 1
ATOM 960 C CA . GLY A 1 125 ? 23.968 -4.671 -5.201 1.00 67.44 125 GLY A CA 1
ATOM 961 C C . GLY A 1 125 ? 22.538 -5.001 -4.764 1.00 67.44 125 GLY A C 1
ATOM 962 O O . GLY A 1 125 ? 22.026 -4.369 -3.845 1.00 67.44 125 GLY A O 1
ATOM 963 N N . LEU A 1 126 ? 21.932 -6.036 -5.359 1.00 67.19 126 LEU A N 1
ATOM 964 C CA . LEU A 1 126 ? 20.633 -6.565 -4.939 1.00 67.19 126 LEU A CA 1
ATOM 965 C C . LEU A 1 126 ? 20.674 -7.064 -3.498 1.00 67.19 126 LEU A C 1
ATOM 967 O O . LEU A 1 126 ? 19.888 -6.600 -2.692 1.00 67.19 126 LEU A O 1
ATOM 971 N N . VAL A 1 127 ? 21.599 -7.950 -3.132 1.00 72.31 127 VAL A N 1
ATOM 972 C CA . VAL A 1 127 ? 21.653 -8.491 -1.763 1.00 72.31 127 VAL A CA 1
ATOM 973 C C . VAL A 1 127 ? 21.872 -7.385 -0.724 1.00 72.31 127 VAL A C 1
ATOM 975 O O . VAL A 1 127 ? 21.156 -7.341 0.272 1.00 72.31 127 VAL A O 1
ATOM 978 N N . LEU A 1 128 ? 22.796 -6.453 -0.979 1.00 67.44 128 LEU A N 1
ATOM 979 C CA . LEU A 1 128 ? 23.128 -5.370 -0.045 1.00 67.44 128 LEU A CA 1
ATOM 980 C C . LEU A 1 128 ? 22.005 -4.343 0.146 1.00 67.44 128 LEU A C 1
ATOM 982 O O . LEU A 1 128 ? 22.029 -3.613 1.130 1.00 67.44 128 LEU A O 1
ATOM 986 N N . THR A 1 129 ? 21.039 -4.271 -0.771 1.00 68.31 129 THR A N 1
ATOM 987 C CA . THR A 1 129 ? 19.921 -3.319 -0.681 1.00 68.31 129 THR A CA 1
ATOM 988 C C . THR A 1 129 ? 18.604 -4.015 -0.373 1.00 68.31 129 THR A C 1
ATOM 990 O O . THR A 1 129 ? 17.909 -3.618 0.548 1.00 68.31 129 THR A O 1
ATOM 993 N N . VAL A 1 130 ? 18.284 -5.120 -1.040 1.00 71.06 130 VAL A N 1
ATOM 994 C CA . VAL A 1 130 ? 17.058 -5.892 -0.801 1.00 71.06 130 VAL A CA 1
ATOM 995 C C . VAL A 1 130 ? 17.023 -6.443 0.625 1.00 71.06 130 VAL A C 1
ATOM 997 O O . VAL A 1 130 ? 16.010 -6.292 1.294 1.00 71.06 130 VAL A O 1
ATOM 1000 N N . VAL A 1 131 ? 18.101 -7.071 1.114 1.00 74.62 131 VAL A N 1
ATOM 1001 C CA . VAL A 1 131 ? 18.053 -7.812 2.389 1.00 74.62 131 VAL A CA 1
ATOM 1002 C C . VAL A 1 131 ? 17.820 -6.895 3.593 1.00 74.62 131 VAL A C 1
ATOM 1004 O O . VAL A 1 131 ? 16.870 -7.161 4.328 1.00 74.62 131 VAL A O 1
ATOM 1007 N N . PRO A 1 132 ? 18.586 -5.805 3.808 1.00 72.25 132 PRO A N 1
ATOM 1008 C CA . PRO A 1 132 ? 18.363 -4.936 4.966 1.00 72.25 132 PRO A CA 1
ATOM 1009 C C . PRO A 1 132 ? 16.977 -4.290 4.953 1.00 72.25 132 PRO A C 1
ATOM 1011 O O . PRO A 1 132 ? 16.353 -4.136 5.998 1.00 72.25 132 PRO A O 1
ATOM 1014 N N . ILE A 1 133 ? 16.478 -3.951 3.765 1.00 72.25 133 ILE A N 1
ATOM 1015 C CA . ILE A 1 133 ? 15.180 -3.302 3.592 1.00 72.25 133 ILE A CA 1
ATOM 1016 C C . ILE A 1 133 ? 14.037 -4.286 3.794 1.00 72.25 133 ILE A C 1
ATOM 1018 O O . ILE A 1 133 ? 13.111 -3.973 4.528 1.00 72.25 133 ILE A O 1
ATOM 1022 N N . VAL A 1 134 ? 14.109 -5.492 3.232 1.00 75.56 134 VAL A N 1
ATOM 1023 C CA . VAL A 1 134 ? 13.117 -6.540 3.505 1.00 75.56 134 VAL A CA 1
ATOM 1024 C C . VAL A 1 134 ? 13.109 -6.884 4.992 1.00 75.56 134 VAL A C 1
ATOM 1026 O O . VAL A 1 134 ? 12.034 -7.002 5.561 1.00 75.56 134 VAL A O 1
ATOM 1029 N N . VAL A 1 135 ? 14.269 -6.969 5.652 1.00 82.44 135 VAL A N 1
ATOM 1030 C CA . VAL A 1 135 ? 14.355 -7.203 7.105 1.00 82.44 135 VAL A CA 1
ATOM 1031 C C . VAL A 1 135 ? 13.716 -6.056 7.891 1.00 82.44 135 VAL A C 1
ATOM 1033 O O . VAL A 1 135 ? 12.910 -6.313 8.781 1.00 82.44 135 VAL A O 1
ATOM 1036 N N . PHE A 1 136 ? 14.020 -4.802 7.549 1.00 81.06 136 PHE A N 1
ATOM 1037 C CA . PHE A 1 136 ? 13.431 -3.628 8.197 1.00 81.06 136 PHE A CA 1
ATOM 1038 C C . PHE A 1 136 ? 11.909 -3.572 8.010 1.00 81.06 136 PHE A C 1
ATOM 1040 O O . PHE A 1 136 ? 11.160 -3.362 8.963 1.00 81.06 136 PHE A O 1
ATOM 1047 N N . LEU A 1 137 ? 11.437 -3.814 6.788 1.00 78.06 137 LEU A N 1
ATOM 1048 C CA . LEU A 1 137 ? 10.017 -3.820 6.464 1.00 78.06 137 LEU A CA 1
ATOM 1049 C C . LEU A 1 137 ? 9.295 -4.990 7.152 1.00 78.06 137 LEU A C 1
ATOM 1051 O O . LEU A 1 137 ? 8.237 -4.793 7.747 1.00 78.06 137 LEU A O 1
ATOM 1055 N N . LEU A 1 138 ? 9.884 -6.190 7.153 1.00 84.44 138 LEU A N 1
ATOM 1056 C CA . LEU A 1 138 ? 9.358 -7.341 7.890 1.00 84.44 138 LEU A CA 1
ATOM 1057 C C . LEU A 1 138 ? 9.319 -7.079 9.394 1.00 84.44 138 LEU A C 1
ATOM 1059 O O . LEU A 1 138 ? 8.361 -7.501 10.026 1.00 84.44 138 LEU A O 1
ATOM 1063 N N . ALA A 1 139 ? 10.293 -6.364 9.962 1.00 86.38 139 ALA A N 1
ATOM 1064 C CA . ALA A 1 139 ? 10.268 -5.971 11.369 1.00 86.38 139 ALA A CA 1
ATOM 1065 C C . ALA A 1 139 ? 9.079 -5.045 11.682 1.00 86.38 139 ALA A C 1
ATOM 1067 O O . ALA A 1 139 ? 8.411 -5.239 12.694 1.00 86.38 139 ALA A O 1
ATOM 1068 N N . GLY A 1 140 ? 8.754 -4.103 10.787 1.00 83.94 140 GLY A N 1
ATOM 1069 C CA . GLY A 1 140 ? 7.578 -3.234 10.926 1.00 83.94 140 GLY A CA 1
ATOM 1070 C C . GLY A 1 140 ? 6.245 -3.992 10.888 1.00 83.94 140 GLY A C 1
ATOM 1071 O O . GLY A 1 140 ? 5.338 -3.694 11.662 1.00 83.94 140 GLY A O 1
ATOM 1072 N N . PHE A 1 141 ? 6.135 -5.016 10.036 1.00 88.06 141 PHE A N 1
ATOM 1073 C CA . PHE A 1 141 ? 4.944 -5.874 9.949 1.00 88.06 141 PHE A CA 1
ATOM 1074 C C . PHE A 1 141 ? 4.994 -7.104 10.875 1.00 88.06 141 PHE A C 1
ATOM 1076 O O . PHE A 1 141 ? 4.016 -7.848 10.954 1.00 88.06 141 PHE A O 1
ATOM 1083 N N . HIS A 1 142 ? 6.091 -7.327 11.605 1.00 89.88 142 HIS A N 1
ATOM 1084 C CA . HIS A 1 142 ? 6.330 -8.547 12.381 1.00 89.88 142 HIS A CA 1
ATOM 1085 C C . HIS A 1 142 ? 5.196 -8.886 13.360 1.00 89.88 142 HIS A C 1
ATOM 1087 O O . HIS A 1 142 ? 4.746 -10.032 13.344 1.00 89.88 142 HIS A O 1
ATOM 1093 N N . PRO A 1 143 ? 4.654 -7.939 14.156 1.00 88.50 143 PRO A N 1
ATOM 1094 C CA . PRO A 1 143 ? 3.574 -8.263 15.088 1.00 88.50 143 PRO A CA 1
ATOM 1095 C C . PRO A 1 143 ? 2.308 -8.783 14.386 1.00 88.50 143 PRO A C 1
ATOM 1097 O O . PRO A 1 143 ? 1.653 -9.696 14.884 1.00 88.50 143 PRO A O 1
ATOM 1100 N N . ILE A 1 144 ? 2.009 -8.245 13.199 1.00 89.06 144 ILE A N 1
ATOM 1101 C CA . ILE A 1 144 ? 0.861 -8.618 12.356 1.00 89.06 144 ILE A CA 1
ATOM 1102 C C . ILE A 1 144 ? 1.078 -10.001 11.729 1.00 89.06 144 ILE A C 1
ATOM 1104 O O . ILE A 1 144 ? 0.139 -10.790 11.618 1.00 89.06 144 ILE A O 1
ATOM 1108 N N . LEU A 1 145 ? 2.314 -10.300 11.318 1.00 86.88 145 LEU A N 1
ATOM 1109 C CA . LEU A 1 145 ? 2.676 -11.584 10.720 1.00 86.88 145 LEU A CA 1
ATOM 1110 C C . LEU A 1 145 ? 2.712 -12.714 11.755 1.00 86.88 145 LEU A C 1
ATOM 1112 O O . LEU A 1 145 ? 2.269 -13.821 11.464 1.00 86.88 145 LEU A O 1
ATOM 1116 N N . GLN A 1 146 ? 3.207 -12.430 12.961 1.00 89.12 146 GLN A N 1
ATOM 1117 C CA . GLN A 1 146 ? 3.363 -13.418 14.025 1.00 89.12 146 GLN A CA 1
ATOM 1118 C C . GLN A 1 146 ? 2.030 -13.788 14.687 1.00 89.12 146 GLN A C 1
ATOM 1120 O O . GLN A 1 146 ? 1.812 -14.951 15.024 1.00 89.12 146 GLN A O 1
ATOM 1125 N N . ASN A 1 147 ? 1.142 -12.813 14.895 1.00 88.06 147 ASN A N 1
ATOM 1126 C CA . ASN A 1 147 ? -0.146 -13.029 15.540 1.00 88.06 147 ASN A CA 1
ATOM 1127 C C . ASN A 1 147 ? -1.286 -12.566 14.614 1.00 88.06 147 ASN A C 1
ATOM 1129 O O . ASN A 1 147 ? -1.513 -11.361 14.494 1.00 88.06 147 ASN A O 1
ATOM 1133 N N . PRO A 1 148 ? -2.074 -13.492 14.030 1.00 85.44 148 PRO A N 1
ATOM 1134 C CA . PRO A 1 148 ? -3.215 -13.139 13.184 1.00 85.44 148 PRO A CA 1
ATOM 1135 C C . PRO A 1 148 ? -4.210 -12.206 13.878 1.00 85.44 148 PRO A C 1
ATOM 1137 O O . PRO A 1 148 ? -4.823 -11.361 13.236 1.00 85.44 148 PRO A O 1
ATOM 1140 N N . ARG A 1 149 ? -4.341 -12.317 15.206 1.00 88.88 149 ARG A N 1
ATOM 1141 C CA . ARG A 1 149 ? -5.251 -11.506 16.024 1.00 88.88 149 ARG A CA 1
ATOM 1142 C C . ARG A 1 149 ? -4.626 -10.205 16.523 1.00 88.88 149 ARG A C 1
ATOM 1144 O O . ARG A 1 149 ? -5.280 -9.513 17.293 1.00 88.88 149 ARG A O 1
ATOM 1151 N N . TYR A 1 150 ? -3.407 -9.857 16.105 1.00 90.00 150 TYR A N 1
ATOM 1152 C CA . TYR A 1 150 ? -2.672 -8.702 16.626 1.00 90.00 150 TYR A CA 1
ATOM 1153 C C . TYR A 1 150 ? -3.496 -7.409 16.615 1.00 90.00 150 TYR A C 1
ATOM 1155 O O . TYR A 1 150 ? -3.548 -6.717 17.630 1.00 90.00 150 TYR A O 1
ATOM 1163 N N . LEU A 1 151 ? -4.206 -7.131 15.514 1.00 90.69 151 LEU A N 1
ATOM 1164 C CA . LEU A 1 151 ? -5.052 -5.937 15.378 1.00 90.69 151 LEU A CA 1
ATOM 1165 C C . LEU A 1 151 ? -6.184 -5.867 16.422 1.00 90.69 151 LEU A C 1
ATOM 1167 O O . LEU A 1 151 ? -6.641 -4.778 16.743 1.00 90.69 151 LEU A O 1
ATOM 1171 N N . TYR A 1 152 ? -6.602 -7.002 16.993 1.00 89.50 152 TYR A N 1
ATOM 1172 C CA . TYR A 1 152 ? -7.626 -7.086 18.043 1.00 89.50 152 TYR A CA 1
ATOM 1173 C C . TYR A 1 152 ? -7.068 -7.140 19.467 1.00 89.50 152 TYR A C 1
ATOM 1175 O O . TYR A 1 152 ? -7.836 -7.063 20.425 1.00 89.50 152 TYR A O 1
ATOM 1183 N N . THR A 1 153 ? -5.759 -7.333 19.619 1.00 89.75 153 THR A N 1
ATOM 1184 C CA . THR A 1 153 ? -5.099 -7.499 20.923 1.00 89.75 153 THR A CA 1
ATOM 1185 C C . THR A 1 153 ? -4.239 -6.300 21.296 1.00 89.75 153 THR A C 1
ATOM 1187 O O . THR A 1 153 ? -3.445 -6.382 22.230 1.00 89.75 153 THR A O 1
ATOM 1190 N N . THR A 1 154 ? -4.340 -5.199 20.554 1.00 92.69 154 THR A N 1
ATOM 1191 C CA . THR A 1 154 ? -3.638 -3.968 20.909 1.00 92.69 154 THR A CA 1
ATOM 1192 C C . THR A 1 154 ? -4.247 -3.347 22.173 1.00 92.69 154 THR A C 1
ATOM 1194 O O . THR A 1 154 ? -5.436 -3.553 22.448 1.00 92.69 154 THR A O 1
ATOM 1197 N N . PRO A 1 155 ? -3.459 -2.578 22.945 1.00 93.19 155 PRO A N 1
ATOM 1198 C CA . PRO A 1 155 ? -3.950 -1.838 24.106 1.00 93.19 155 PRO A CA 1
ATOM 1199 C C . PRO A 1 155 ? -5.175 -0.980 23.790 1.00 93.19 155 PRO A C 1
ATOM 1201 O O . PRO A 1 155 ? -6.191 -1.090 24.465 1.00 93.19 155 PRO A O 1
ATOM 1204 N N . ASP A 1 156 ? -5.102 -0.212 22.697 1.00 93.31 156 ASP A N 1
ATOM 1205 C CA . ASP A 1 156 ? -6.180 0.649 22.201 1.00 93.31 156 ASP A CA 1
ATOM 1206 C C . ASP A 1 156 ? -7.495 -0.123 22.023 1.00 93.31 156 ASP A C 1
ATOM 1208 O O . ASP A 1 156 ? -8.527 0.278 22.557 1.00 93.31 156 ASP A O 1
ATOM 1212 N N . VAL A 1 157 ? -7.462 -1.270 21.338 1.00 94.25 157 VAL A N 1
ATOM 1213 C CA . VAL A 1 157 ? -8.668 -2.075 21.091 1.00 94.25 157 VAL A CA 1
ATOM 1214 C C . VAL A 1 157 ? -9.142 -2.799 22.353 1.00 94.25 157 VAL A C 1
ATOM 1216 O O . VAL A 1 157 ? -10.343 -2.982 22.552 1.00 94.25 157 VAL A O 1
ATOM 1219 N N . THR A 1 158 ? -8.222 -3.209 23.225 1.00 94.31 158 THR A N 1
ATOM 1220 C CA . THR A 1 158 ? -8.569 -3.887 24.481 1.00 94.31 158 THR A CA 1
ATOM 1221 C C . THR A 1 158 ? -9.284 -2.937 25.435 1.00 94.31 158 THR A C 1
ATOM 1223 O O . THR A 1 158 ? -10.358 -3.277 25.932 1.00 94.31 158 THR A O 1
ATOM 1226 N N . ASP A 1 159 ? -8.733 -1.738 25.636 1.00 95.69 159 ASP A N 1
ATOM 1227 C CA . ASP A 1 159 ? -9.351 -0.691 26.448 1.00 95.69 159 ASP A CA 1
ATOM 1228 C C . ASP A 1 159 ? -10.699 -0.275 25.847 1.00 95.69 159 ASP A C 1
ATOM 1230 O O . ASP A 1 159 ? -11.697 -0.225 26.562 1.00 95.69 159 ASP A O 1
ATOM 1234 N N . PHE A 1 160 ? -10.760 -0.071 24.525 1.00 96.50 160 PHE A N 1
ATOM 1235 C CA . PHE A 1 160 ? -11.996 0.273 23.819 1.00 96.50 160 PHE A CA 1
ATOM 1236 C C . PHE A 1 160 ? -13.124 -0.716 24.099 1.00 96.50 160 PHE A C 1
ATOM 1238 O O . PHE A 1 160 ? -14.228 -0.299 24.414 1.00 96.50 160 PHE A O 1
ATOM 1245 N N . ARG A 1 161 ? -12.862 -2.026 24.061 1.00 95.12 161 ARG A N 1
ATOM 1246 C CA . ARG A 1 161 ? -13.896 -3.040 24.332 1.00 95.12 161 ARG A CA 1
ATOM 1247 C C . ARG A 1 161 ? -14.415 -3.007 25.770 1.00 95.12 161 ARG A C 1
ATOM 1249 O O . ARG A 1 161 ? -15.554 -3.406 26.009 1.00 95.12 161 ARG A O 1
ATOM 1256 N N . ILE A 1 162 ? -13.578 -2.600 26.724 1.00 96.25 162 ILE A N 1
ATOM 1257 C CA . ILE A 1 162 ? -13.978 -2.428 28.127 1.00 96.25 162 ILE A CA 1
ATOM 1258 C C . ILE A 1 162 ? -14.852 -1.176 28.254 1.00 96.25 162 ILE A C 1
ATOM 1260 O O . ILE A 1 162 ? -15.913 -1.239 28.872 1.00 96.25 162 ILE A O 1
ATOM 1264 N N . VAL A 1 163 ? -14.428 -0.073 27.630 1.00 96.62 163 VAL A N 1
ATOM 1265 C CA . VAL A 1 163 ? -15.166 1.197 27.600 1.00 96.62 163 VAL A CA 1
ATOM 1266 C C . VAL A 1 163 ? -16.520 1.034 26.910 1.00 96.62 163 VAL A C 1
ATOM 1268 O O . VAL A 1 163 ? -17.529 1.405 27.491 1.00 96.62 163 VAL A O 1
ATOM 1271 N N . ASP A 1 164 ? -16.559 0.415 25.730 1.00 96.44 164 ASP A N 1
ATOM 1272 C CA . ASP A 1 164 ? -17.772 0.167 24.942 1.00 96.44 164 ASP A CA 1
ATOM 1273 C C . ASP A 1 164 ? -18.815 -0.628 25.730 1.00 96.44 164 ASP A C 1
ATOM 1275 O O . ASP A 1 164 ? -19.978 -0.235 25.818 1.00 96.44 164 ASP A O 1
ATOM 1279 N N . ARG A 1 165 ? -18.390 -1.699 26.411 1.00 96.44 165 ARG A N 1
ATOM 1280 C CA . ARG A 1 165 ? -19.295 -2.480 27.261 1.00 96.44 165 ARG A CA 1
ATOM 1281 C C . ARG A 1 165 ? -19.900 -1.629 28.378 1.00 96.44 165 ARG A C 1
ATOM 1283 O O . ARG A 1 165 ? -21.115 -1.644 28.553 1.00 96.44 165 ARG A O 1
ATOM 1290 N N . ALA A 1 166 ? -19.064 -0.897 29.113 1.00 96.31 166 ALA A N 1
ATOM 1291 C CA . ALA A 1 166 ? -19.523 -0.072 30.226 1.00 96.31 166 ALA A CA 1
ATOM 1292 C C . ALA A 1 166 ? -20.410 1.091 29.760 1.00 96.31 166 ALA A C 1
ATOM 1294 O O . ALA A 1 166 ? -21.402 1.407 30.411 1.00 96.31 166 ALA A O 1
ATOM 1295 N N . TRP A 1 167 ? -20.091 1.690 28.612 1.00 95.88 167 TRP A N 1
ATOM 1296 C CA . TRP A 1 167 ? -20.896 2.730 27.982 1.00 95.88 167 TRP A CA 1
ATOM 1297 C C . TRP A 1 167 ? -22.294 2.222 27.632 1.00 95.88 167 TRP A C 1
ATOM 1299 O O . TRP A 1 167 ? -23.289 2.828 28.019 1.00 95.88 167 TRP A O 1
ATOM 1309 N N . VAL A 1 168 ? -22.385 1.076 26.948 1.00 94.88 168 VAL A N 1
ATOM 1310 C CA . VAL A 1 168 ? -23.666 0.465 26.562 1.00 94.88 168 VAL A CA 1
ATOM 1311 C C . VAL A 1 168 ? -24.493 0.070 27.787 1.00 94.88 168 VAL A C 1
ATOM 1313 O O . VAL A 1 168 ? -25.712 0.235 27.778 1.00 94.88 168 VAL A O 1
ATOM 1316 N N . GLU A 1 169 ? -23.859 -0.450 28.838 1.00 95.62 169 GLU A N 1
ATOM 1317 C CA . GLU A 1 169 ? -24.533 -0.785 30.097 1.00 95.62 169 GLU A CA 1
ATOM 1318 C C . GLU A 1 169 ? -25.094 0.465 30.785 1.00 95.62 169 GLU A C 1
ATOM 1320 O O . GLU A 1 169 ? -26.286 0.507 31.086 1.00 95.62 169 GLU A O 1
ATOM 1325 N N . LEU A 1 170 ? -24.285 1.516 30.946 1.00 95.62 170 LEU A N 1
ATOM 1326 C CA . LEU A 1 170 ? -24.725 2.772 31.557 1.00 95.62 170 LEU A CA 1
ATOM 1327 C C . LEU A 1 170 ? -25.823 3.459 30.746 1.00 95.62 170 LEU A C 1
ATOM 1329 O O . LEU A 1 170 ? -26.804 3.910 31.325 1.00 95.62 170 LEU A O 1
ATOM 1333 N N . PHE A 1 171 ? -25.705 3.480 29.417 1.00 94.69 171 PHE A N 1
ATOM 1334 C CA . PHE A 1 171 ? -26.729 4.045 28.540 1.00 94.69 171 PHE A CA 1
ATOM 1335 C C . PHE A 1 171 ? -28.069 3.309 28.680 1.00 94.69 171 PHE A C 1
ATOM 1337 O O . PHE A 1 171 ? -29.131 3.930 28.654 1.00 94.69 171 PHE A O 1
ATOM 1344 N N . ARG A 1 172 ? -28.040 1.981 28.866 1.00 95.00 172 ARG A N 1
ATOM 1345 C CA . ARG A 1 172 ? -29.247 1.179 29.131 1.00 95.00 172 ARG A CA 1
ATOM 1346 C C . ARG A 1 172 ? -29.849 1.455 30.507 1.00 95.00 172 ARG A C 1
ATOM 1348 O O . ARG A 1 172 ? -31.066 1.387 30.635 1.00 95.00 172 ARG A O 1
ATOM 1355 N N . GLU A 1 173 ? -29.022 1.727 31.514 1.00 94.56 173 GLU A N 1
ATOM 1356 C CA . GLU A 1 173 ? -29.473 2.033 32.877 1.00 94.56 173 GLU A CA 1
ATOM 1357 C C . GLU A 1 173 ? -30.074 3.444 32.990 1.00 94.56 173 GLU A C 1
ATOM 1359 O O . GLU A 1 173 ? -31.124 3.613 33.608 1.00 94.56 173 GLU A O 1
ATOM 1364 N N . SER A 1 174 ? -29.423 4.456 32.409 1.00 92.94 174 SER A N 1
ATOM 1365 C CA . SER A 1 174 ? -29.818 5.866 32.544 1.00 92.94 174 SER A CA 1
ATOM 1366 C C . SER A 1 174 ? -30.787 6.346 31.462 1.00 92.94 174 SER A C 1
ATOM 1368 O O . SER A 1 174 ? -31.502 7.324 31.673 1.00 92.94 174 SER A O 1
ATOM 1370 N N . GLY A 1 175 ? -30.794 5.704 30.288 1.00 90.50 175 GLY A N 1
ATOM 1371 C CA . GLY A 1 175 ? -31.500 6.190 29.100 1.00 90.50 175 GLY A CA 1
ATOM 1372 C C . GLY A 1 175 ? -30.887 7.453 28.478 1.00 90.50 175 GLY A C 1
ATOM 1373 O O . GLY A 1 175 ? -31.477 8.025 27.562 1.00 90.50 175 GLY A O 1
ATOM 1374 N N . SER A 1 176 ? -29.723 7.899 28.959 1.00 91.50 176 SER A N 1
ATOM 1375 C CA . SER A 1 176 ? -29.003 9.080 28.479 1.00 91.50 176 SER A CA 1
ATOM 1376 C C . SER A 1 176 ? -27.543 8.753 28.194 1.00 91.50 176 SER A C 1
ATOM 1378 O O . SER A 1 176 ? -26.982 7.808 28.747 1.00 91.50 176 SER A O 1
ATOM 1380 N N . GLU A 1 177 ? -26.906 9.569 27.358 1.00 91.88 177 GLU A N 1
ATOM 1381 C CA . GLU A 1 177 ? -25.478 9.451 27.071 1.00 91.88 177 GLU A CA 1
ATOM 1382 C C . GLU A 1 177 ? -24.643 9.528 28.369 1.00 91.88 177 GLU A C 1
ATOM 1384 O O . GLU A 1 177 ? -24.798 10.495 29.125 1.00 91.88 177 GLU A O 1
ATOM 1389 N N . PRO A 1 178 ? -23.825 8.505 28.697 1.00 93.81 178 PRO A N 1
ATOM 1390 C CA . PRO A 1 178 ? -23.004 8.506 29.903 1.00 93.81 178 PRO A CA 1
ATOM 1391 C C . PRO A 1 178 ? -21.882 9.543 29.823 1.00 93.81 178 PRO A C 1
ATOM 1393 O O . PRO A 1 178 ? -21.278 9.731 28.773 1.00 93.81 178 PRO A O 1
ATOM 1396 N N . SER A 1 179 ? -21.527 10.164 30.950 1.00 95.12 179 SER A N 1
ATOM 1397 C CA . SER A 1 179 ? -20.301 10.962 31.010 1.00 95.12 179 SER A CA 1
ATOM 1398 C C . SER A 1 179 ? -19.063 10.061 31.066 1.00 95.12 179 SER A C 1
ATOM 1400 O O . SER A 1 179 ? -19.092 8.963 31.633 1.00 95.12 179 SER A O 1
ATOM 1402 N N . ALA A 1 180 ? -17.936 10.547 30.539 1.00 93.94 180 ALA A N 1
ATOM 1403 C CA . ALA A 1 180 ? -16.660 9.832 30.602 1.00 93.94 180 ALA A CA 1
ATOM 1404 C C . ALA A 1 180 ? -16.238 9.486 32.045 1.00 93.94 180 ALA A C 1
ATOM 1406 O O . ALA A 1 180 ? -15.637 8.440 32.287 1.00 93.94 180 ALA A O 1
ATOM 1407 N N . GLU A 1 181 ? -16.585 10.341 33.009 1.00 95.75 181 GLU A N 1
ATOM 1408 C CA . GLU A 1 181 ? -16.342 10.131 34.440 1.00 95.75 181 GLU A CA 1
ATOM 1409 C C . GLU A 1 181 ? -17.157 8.951 34.978 1.00 95.75 181 GLU A C 1
ATOM 1411 O O . GLU A 1 181 ? -16.582 8.041 35.574 1.00 95.75 181 GLU A O 1
ATOM 1416 N N . ALA A 1 182 ? -18.459 8.894 34.678 1.00 94.81 182 ALA A N 1
ATOM 1417 C CA . ALA A 1 182 ? -19.327 7.794 35.100 1.00 94.81 182 ALA A CA 1
ATOM 1418 C C . ALA A 1 182 ? -18.854 6.441 34.539 1.00 94.81 182 ALA A C 1
ATOM 1420 O O . ALA A 1 182 ? -18.872 5.418 35.227 1.00 94.81 182 ALA A O 1
ATOM 1421 N N . VAL A 1 183 ? -18.368 6.435 33.296 1.00 95.88 183 VAL A N 1
ATOM 1422 C CA . VAL A 1 183 ? -17.775 5.245 32.671 1.00 95.88 183 VAL A CA 1
ATOM 1423 C C . VAL A 1 183 ? -16.463 4.870 33.367 1.00 95.88 183 VAL A C 1
ATOM 1425 O O . VAL A 1 183 ? -16.262 3.706 33.714 1.00 95.88 183 VAL A O 1
ATOM 1428 N N . ALA A 1 184 ? -15.585 5.844 33.631 1.00 95.62 184 ALA A N 1
ATOM 1429 C CA . ALA A 1 184 ? -14.296 5.636 34.291 1.00 95.62 184 ALA A CA 1
ATOM 1430 C C . ALA A 1 184 ? -14.418 5.117 35.736 1.00 95.62 184 ALA A C 1
ATOM 1432 O O . ALA A 1 184 ? -13.515 4.420 36.214 1.00 95.62 184 ALA A O 1
ATOM 1433 N N . GLU A 1 185 ? -15.509 5.425 36.440 1.00 94.94 185 GLU A N 1
ATOM 1434 C CA . GLU A 1 185 ? -15.814 4.877 37.769 1.00 94.94 185 GLU A CA 1
ATOM 1435 C C . GLU A 1 185 ? -16.123 3.375 37.730 1.00 94.94 185 GLU A C 1
ATOM 1437 O O . GLU A 1 185 ? -15.707 2.639 38.624 1.00 94.94 185 GLU A O 1
ATOM 1442 N N . ARG A 1 186 ? -16.794 2.903 36.672 1.00 92.38 186 ARG A N 1
ATOM 1443 C CA . ARG A 1 186 ? -17.270 1.513 36.545 1.00 92.38 186 ARG A CA 1
ATOM 1444 C C . ARG A 1 186 ? -16.224 0.535 36.012 1.00 92.38 186 ARG A C 1
ATOM 1446 O O . ARG A 1 186 ? -16.412 -0.674 36.124 1.00 92.38 186 ARG A O 1
ATOM 1453 N N . ILE A 1 187 ? -15.130 1.031 35.434 1.00 94.69 187 ILE A N 1
ATOM 1454 C CA . ILE A 1 187 ? -14.136 0.192 34.751 1.00 94.69 187 ILE A CA 1
ATOM 1455 C C . ILE A 1 187 ? -12.760 0.198 35.422 1.00 94.69 187 ILE A C 1
ATOM 1457 O O . ILE A 1 187 ? -12.297 1.193 35.992 1.00 94.69 187 ILE A O 1
ATOM 1461 N N . GLY A 1 188 ? -12.059 -0.927 35.284 1.00 90.94 188 GLY A N 1
ATOM 1462 C CA . GLY A 1 188 ? -10.623 -1.036 35.529 1.00 90.94 188 GLY A CA 1
ATOM 1463 C C . GLY A 1 188 ? -9.865 -0.997 34.206 1.00 90.94 188 GLY A C 1
ATOM 1464 O O . GLY A 1 188 ? -9.974 -1.933 33.415 1.00 90.94 188 GLY A O 1
ATOM 1465 N N . LEU A 1 189 ? -9.097 0.069 33.963 1.00 93.56 189 LEU A N 1
ATOM 1466 C CA . LEU A 1 189 ? -8.210 0.164 32.801 1.00 93.56 189 LEU A CA 1
ATOM 1467 C C . LEU A 1 189 ? -6.762 -0.079 33.204 1.00 93.56 189 LEU A C 1
ATOM 1469 O O . LEU A 1 189 ? -6.305 0.304 34.283 1.00 93.56 189 LEU A O 1
ATOM 1473 N N . SER A 1 190 ? -6.044 -0.731 32.301 1.00 93.44 190 SER A N 1
ATOM 1474 C CA . SER A 1 190 ? -4.672 -1.161 32.519 1.00 93.44 190 SER A CA 1
ATOM 1475 C C . SER A 1 190 ? -3.687 -0.110 32.026 1.00 93.44 190 SER A C 1
ATOM 1477 O O . SER A 1 190 ? -3.903 0.525 30.999 1.00 93.44 190 SER A O 1
ATOM 1479 N N . ARG A 1 191 ? -2.561 0.032 32.723 1.00 93.50 191 ARG A N 1
ATOM 1480 C CA . ARG A 1 191 ? -1.379 0.691 32.171 1.00 93.50 191 ARG A CA 1
ATOM 1481 C C . ARG A 1 191 ? -0.612 -0.317 31.319 1.00 93.50 191 ARG A C 1
ATOM 1483 O O . ARG A 1 191 ? -0.326 -1.425 31.786 1.00 93.50 191 ARG A O 1
ATOM 1490 N N . TRP A 1 192 ? -0.268 0.080 30.101 1.00 92.12 192 TRP A N 1
ATOM 1491 C CA . TRP A 1 192 ? 0.376 -0.776 29.108 1.00 92.12 192 TRP A CA 1
ATOM 1492 C C . TRP A 1 192 ? 1.827 -0.354 28.849 1.00 92.12 192 TRP A C 1
ATOM 1494 O O . TRP A 1 192 ? 2.121 0.835 28.760 1.00 92.12 192 TRP A O 1
ATOM 1504 N N . ASP A 1 193 ? 2.712 -1.337 28.695 1.00 89.31 193 ASP A N 1
ATOM 1505 C CA . ASP A 1 193 ? 4.050 -1.205 28.109 1.00 89.31 193 ASP A CA 1
ATOM 1506 C C . ASP A 1 193 ? 4.126 -2.143 26.897 1.00 89.31 193 ASP A C 1
ATOM 1508 O O . ASP A 1 193 ? 4.214 -3.373 27.020 1.00 89.31 193 ASP A O 1
ATOM 1512 N N . GLY A 1 194 ? 3.943 -1.573 25.705 1.00 86.06 194 GLY A N 1
ATOM 1513 C CA . GLY A 1 194 ? 3.670 -2.344 24.495 1.00 86.06 194 GLY A CA 1
ATOM 1514 C C . GLY A 1 194 ? 2.406 -3.199 24.655 1.00 86.06 194 GLY A C 1
ATOM 1515 O O . GLY A 1 194 ? 1.315 -2.671 24.834 1.00 86.06 194 GLY A O 1
ATOM 1516 N N . LEU A 1 195 ? 2.551 -4.528 24.594 1.00 86.69 195 LEU A N 1
ATOM 1517 C CA . LEU A 1 195 ? 1.452 -5.488 24.803 1.00 86.69 195 LEU A CA 1
ATOM 1518 C C . LEU A 1 195 ? 1.358 -6.016 26.245 1.00 86.69 195 LEU A C 1
ATOM 1520 O O . LEU A 1 195 ? 0.504 -6.853 26.537 1.00 86.69 195 LEU A O 1
ATOM 1524 N N . LYS A 1 196 ? 2.254 -5.598 27.146 1.00 89.81 196 LYS A N 1
ATOM 1525 C CA . LYS A 1 196 ? 2.285 -6.088 28.528 1.00 89.81 196 LYS A CA 1
ATOM 1526 C C . LYS A 1 196 ? 1.524 -5.138 29.444 1.00 89.81 196 LYS A C 1
ATOM 1528 O O . LYS A 1 196 ? 1.724 -3.928 29.402 1.00 89.81 196 LYS A O 1
ATOM 1533 N N . ARG A 1 197 ? 0.686 -5.698 30.314 1.00 90.88 197 ARG A N 1
ATOM 1534 C CA . ARG A 1 197 ? 0.045 -4.958 31.405 1.00 90.88 197 ARG A CA 1
ATOM 1535 C C . ARG A 1 197 ? 1.054 -4.761 32.537 1.00 90.88 197 ARG A C 1
ATOM 1537 O O . ARG A 1 197 ? 1.588 -5.741 33.046 1.00 90.88 197 ARG A O 1
ATOM 1544 N N . VAL A 1 198 ? 1.297 -3.510 32.923 1.00 92.62 198 VAL A N 1
ATOM 1545 C CA . VAL A 1 198 ? 2.289 -3.134 33.956 1.00 92.62 198 VAL A CA 1
ATOM 1546 C C . VAL A 1 198 ? 1.628 -2.572 35.216 1.00 92.62 198 VAL A C 1
ATOM 1548 O O . VAL A 1 198 ? 2.246 -2.512 36.273 1.00 92.62 198 VAL A O 1
ATOM 1551 N N . GLY A 1 199 ? 0.352 -2.196 35.141 1.00 92.38 199 GLY A N 1
ATOM 1552 C CA . GLY A 1 199 ? -0.392 -1.704 36.295 1.00 92.38 199 GLY A CA 1
ATOM 1553 C C . GLY A 1 199 ? -1.812 -1.300 35.934 1.00 92.38 199 GLY A C 1
ATOM 1554 O O . GLY A 1 199 ? -2.352 -1.739 34.915 1.00 92.38 199 GLY A O 1
ATOM 1555 N N . GLU A 1 200 ? -2.399 -0.445 36.760 1.00 93.69 200 GLU A N 1
ATOM 1556 C CA . GLU A 1 200 ? -3.717 0.150 36.540 1.00 93.69 200 GLU A CA 1
ATOM 1557 C C . GLU A 1 200 ? -3.598 1.664 36.398 1.00 93.69 200 GLU A C 1
ATOM 1559 O O . GLU A 1 200 ? -2.686 2.286 36.947 1.00 93.69 200 GLU A O 1
ATOM 1564 N N . LEU A 1 201 ? -4.503 2.247 35.618 1.00 94.12 201 LEU A N 1
ATOM 1565 C CA . LEU A 1 201 ? -4.598 3.692 35.476 1.00 94.12 201 LEU A CA 1
ATOM 1566 C C . LEU A 1 201 ? -5.263 4.300 36.714 1.00 94.12 201 LEU A C 1
ATOM 1568 O O . LEU A 1 201 ? -6.250 3.775 37.237 1.00 94.12 201 LEU A O 1
ATOM 1572 N N . THR A 1 202 ? -4.748 5.446 37.154 1.00 95.50 202 THR A N 1
ATOM 1573 C CA . THR A 1 202 ? -5.417 6.269 38.171 1.00 95.50 202 THR A CA 1
ATOM 1574 C C . THR A 1 202 ? -6.769 6.756 37.651 1.00 95.50 202 THR A C 1
ATOM 1576 O O . THR A 1 202 ? -6.991 6.812 36.444 1.00 95.50 202 THR A O 1
ATOM 1579 N N . HIS A 1 203 ? -7.688 7.153 38.536 1.00 94.12 203 HIS A N 1
ATOM 1580 C CA . HIS A 1 203 ? -9.019 7.597 38.103 1.00 94.12 203 HIS A CA 1
ATOM 1581 C C . HIS A 1 203 ? -8.963 8.741 37.072 1.00 94.12 203 HIS A C 1
ATOM 1583 O O . HIS A 1 203 ? -9.599 8.647 36.028 1.00 94.12 203 HIS A O 1
ATOM 1589 N N . LYS A 1 204 ? -8.105 9.747 37.288 1.00 95.62 204 LYS A N 1
ATOM 1590 C CA . LYS A 1 204 ? -7.888 10.840 36.326 1.00 95.62 204 LYS A CA 1
ATOM 1591 C C . LYS A 1 204 ? -7.399 10.336 34.960 1.00 95.62 204 LYS A C 1
ATOM 1593 O O . LYS A 1 204 ? -7.882 10.792 33.930 1.00 95.62 204 LYS A O 1
ATOM 1598 N N . GLU A 1 205 ? -6.448 9.402 34.944 1.00 95.56 205 GLU A N 1
ATOM 1599 C CA . GLU A 1 205 ? -5.944 8.795 33.704 1.00 95.56 205 GLU A CA 1
ATOM 1600 C C . GLU A 1 205 ? -7.020 7.953 33.005 1.00 95.56 205 GLU A C 1
ATOM 1602 O O . GLU A 1 205 ? -7.108 7.983 31.780 1.00 95.56 205 GLU A O 1
ATOM 1607 N N . LYS A 1 206 ? -7.871 7.249 33.766 1.00 96.44 206 LYS A N 1
ATOM 1608 C CA . LYS A 1 206 ? -9.020 6.514 33.220 1.00 96.44 206 LYS A CA 1
ATOM 1609 C C . LYS A 1 206 ? -9.986 7.452 32.511 1.00 96.44 206 LYS A C 1
ATOM 1611 O O . LYS A 1 206 ? -10.339 7.174 31.373 1.00 96.44 206 LYS A O 1
ATOM 1616 N N . THR A 1 207 ? -10.371 8.562 33.140 1.00 96.75 207 THR A N 1
ATOM 1617 C CA . THR A 1 207 ? -11.284 9.542 32.534 1.00 96.75 207 THR A CA 1
ATOM 1618 C C . THR A 1 207 ? -10.714 10.098 31.233 1.00 96.75 207 THR A C 1
ATOM 1620 O O . THR A 1 207 ? -11.393 10.073 30.211 1.00 96.75 207 THR A O 1
ATOM 1623 N N . MET A 1 208 ? -9.436 10.499 31.228 1.00 96.38 208 MET A N 1
ATOM 1624 C CA . MET A 1 208 ? -8.759 10.953 30.005 1.00 96.38 208 MET A CA 1
ATOM 1625 C C . MET A 1 208 ? -8.764 9.876 28.916 1.00 96.38 208 MET A C 1
ATOM 1627 O O . MET A 1 208 ? -9.057 10.163 27.759 1.00 96.38 208 MET A O 1
ATOM 1631 N N . ARG A 1 209 ? -8.489 8.623 29.288 1.00 96.25 209 ARG A N 1
ATOM 1632 C CA . ARG A 1 209 ? -8.485 7.496 28.356 1.00 96.25 209 ARG A CA 1
ATOM 1633 C C . ARG A 1 209 ? -9.872 7.200 27.783 1.00 96.25 209 ARG A C 1
ATOM 1635 O O . ARG A 1 209 ? -9.979 6.882 26.603 1.00 96.25 209 ARG A O 1
ATOM 1642 N N . VAL A 1 210 ? -10.927 7.322 28.586 1.00 96.69 210 VAL A N 1
ATOM 1643 C CA . VAL A 1 210 ? -12.311 7.201 28.108 1.00 96.69 210 VAL A CA 1
ATOM 1644 C C . VAL A 1 210 ? -12.618 8.309 27.101 1.00 96.69 210 VAL A C 1
ATOM 1646 O O . VAL A 1 210 ? -13.079 7.993 26.011 1.00 96.69 210 VAL A O 1
ATOM 1649 N N . MET A 1 211 ? -12.273 9.568 27.396 1.00 95.69 211 MET A N 1
ATOM 1650 C CA . MET A 1 211 ? -12.465 10.694 26.464 1.00 95.69 211 MET A CA 1
ATOM 1651 C C . MET A 1 211 ? -11.690 10.516 25.148 1.00 95.69 211 MET A C 1
ATOM 1653 O O . MET A 1 211 ? -12.148 10.908 24.078 1.00 95.69 211 MET A O 1
ATOM 1657 N N . GLU A 1 212 ? -10.497 9.916 25.190 1.00 94.44 212 GLU A N 1
ATOM 1658 C CA . GLU A 1 212 ? -9.741 9.595 23.975 1.00 94.44 212 GLU A CA 1
ATOM 1659 C C . GLU A 1 212 ? -10.444 8.559 23.092 1.00 94.44 212 GLU A C 1
ATOM 1661 O O . GLU A 1 212 ? -10.324 8.630 21.862 1.00 94.44 212 GLU A O 1
ATOM 1666 N N . LEU A 1 213 ? -11.120 7.591 23.722 1.00 95.56 213 LEU A N 1
ATOM 1667 C CA . LEU A 1 213 ? -11.757 6.448 23.072 1.00 95.56 213 LEU A CA 1
ATOM 1668 C C . LEU A 1 213 ? -13.216 6.707 22.680 1.00 95.56 213 LEU A C 1
ATOM 1670 O O . LEU A 1 213 ? -13.717 6.054 21.767 1.00 95.56 213 LEU A O 1
ATOM 1674 N N . GLU A 1 214 ? -13.864 7.671 23.326 1.00 94.50 214 GLU A N 1
ATOM 1675 C CA . GLU A 1 214 ? -15.253 8.070 23.108 1.00 94.50 214 GLU A CA 1
ATOM 1676 C C . GLU A 1 214 ? -15.600 8.282 21.624 1.00 94.50 214 GLU A C 1
ATOM 1678 O O . GLU A 1 214 ? -16.577 7.687 21.170 1.00 94.50 214 GLU A O 1
ATOM 1683 N N . PRO A 1 215 ? -14.786 8.973 20.794 1.00 93.56 215 PRO A N 1
ATOM 1684 C CA . PRO A 1 215 ? -15.092 9.129 19.371 1.00 93.56 215 PRO A CA 1
ATOM 1685 C C . PRO A 1 215 ? -15.262 7.805 18.612 1.00 93.56 215 PRO A C 1
ATOM 1687 O O . PRO A 1 215 ? -15.977 7.761 17.613 1.00 93.56 215 PRO A O 1
ATOM 1690 N N . TYR A 1 216 ? -14.629 6.719 19.066 1.00 94.38 216 TYR A N 1
ATOM 1691 C CA . TYR A 1 216 ? -14.712 5.410 18.417 1.00 94.38 216 TYR A CA 1
ATOM 1692 C C . TYR A 1 216 ? -15.969 4.615 18.793 1.00 94.38 216 TYR A C 1
ATOM 1694 O O . TYR A 1 216 ? -16.250 3.614 18.137 1.00 94.38 216 TYR A O 1
ATOM 1702 N N . LEU A 1 217 ? -16.719 5.046 19.815 1.00 92.69 217 LEU A N 1
ATOM 1703 C CA . LEU A 1 217 ? -17.965 4.403 20.257 1.00 92.69 217 LEU A CA 1
ATOM 1704 C C . LEU A 1 217 ? -19.131 4.656 19.289 1.00 92.69 217 LEU A C 1
ATOM 1706 O O . LEU A 1 217 ? -20.137 3.949 19.323 1.00 92.69 217 LEU A O 1
ATOM 1710 N N . PHE A 1 218 ? -19.004 5.650 18.408 1.00 89.56 218 PHE A N 1
ATOM 1711 C CA . PHE A 1 218 ? -20.074 6.056 17.504 1.00 89.56 218 PHE A CA 1
ATOM 1712 C C . PHE A 1 218 ? -19.953 5.397 16.127 1.00 89.56 218 PHE A C 1
ATOM 1714 O O . PHE A 1 218 ? -18.962 5.565 15.412 1.00 89.56 218 PHE A O 1
ATOM 1721 N N . GLY A 1 219 ? -21.018 4.699 15.722 1.00 86.94 219 GLY A N 1
ATOM 1722 C CA . GLY A 1 219 ? -21.160 4.121 14.386 1.00 86.94 219 GLY A CA 1
ATOM 1723 C C . GLY A 1 219 ? -19.997 3.202 14.002 1.00 86.94 219 GLY A C 1
ATOM 1724 O O . GLY A 1 219 ? -19.634 2.290 14.738 1.00 86.94 219 GLY A O 1
ATOM 1725 N N . ASP A 1 220 ? -19.405 3.465 12.838 1.00 88.19 220 ASP A N 1
ATOM 1726 C CA . ASP A 1 220 ? -18.340 2.648 12.244 1.00 88.19 220 ASP A CA 1
ATOM 1727 C C . ASP A 1 220 ? -16.920 3.102 12.639 1.00 88.19 220 ASP A C 1
ATOM 1729 O O . ASP A 1 220 ? -15.926 2.593 12.114 1.00 88.19 220 ASP A O 1
ATOM 1733 N N . ASN A 1 221 ? -16.787 4.061 13.564 1.00 90.44 221 ASN A N 1
ATOM 1734 C CA . ASN A 1 221 ? -15.492 4.650 13.915 1.00 90.44 221 ASN A CA 1
ATOM 1735 C C . ASN A 1 221 ? -14.521 3.622 14.521 1.00 90.44 221 ASN A C 1
ATOM 1737 O O . ASN A 1 221 ? -13.313 3.713 14.295 1.00 90.44 221 ASN A O 1
ATOM 1741 N N . TYR A 1 222 ? -15.022 2.587 15.205 1.00 90.00 222 TYR A N 1
ATOM 1742 C CA . TYR A 1 222 ? -14.205 1.510 15.777 1.00 90.00 222 TYR A CA 1
ATOM 1743 C C . TYR A 1 222 ? -13.307 0.794 14.748 1.00 90.00 222 TYR A C 1
ATOM 1745 O O . TYR A 1 222 ? -12.237 0.291 15.104 1.00 90.00 222 TYR A O 1
ATOM 1753 N N . HIS A 1 223 ? -13.687 0.774 13.462 1.00 87.44 223 HIS A N 1
ATOM 1754 C CA . HIS A 1 223 ? -12.850 0.211 12.399 1.00 87.44 223 HIS A CA 1
ATOM 1755 C C . HIS A 1 223 ? -11.500 0.928 12.287 1.00 87.44 223 HIS A C 1
ATOM 1757 O O . HIS A 1 223 ? -10.474 0.278 12.075 1.00 87.44 223 HIS A O 1
ATOM 1763 N N . LEU A 1 224 ? -11.482 2.249 12.480 1.00 90.19 224 LEU A N 1
ATOM 1764 C CA . LEU A 1 224 ? -10.263 3.057 12.420 1.00 90.19 224 LEU A CA 1
ATOM 1765 C C . LEU A 1 224 ? -9.283 2.649 13.516 1.00 90.19 224 LEU A C 1
ATOM 1767 O O . LEU A 1 224 ? -8.092 2.493 13.253 1.00 90.19 224 LEU A O 1
ATOM 1771 N N . LEU A 1 225 ? -9.800 2.388 14.718 1.00 92.19 225 LEU A N 1
ATOM 1772 C CA . LEU A 1 225 ? -9.002 1.946 15.856 1.00 92.19 225 LEU A CA 1
ATOM 1773 C C . LEU A 1 225 ? -8.345 0.583 15.596 1.00 92.19 225 LEU A C 1
ATOM 1775 O O . LEU A 1 225 ? -7.161 0.403 15.879 1.00 92.19 225 LEU A O 1
ATOM 1779 N N . ILE A 1 226 ? -9.093 -0.358 15.009 1.00 92.38 226 ILE A N 1
ATOM 1780 C CA . ILE A 1 226 ? -8.597 -1.703 14.677 1.00 92.38 226 ILE A CA 1
ATOM 1781 C C . ILE A 1 226 ? -7.502 -1.641 13.603 1.00 92.38 226 ILE A C 1
ATOM 1783 O O . ILE A 1 226 ? -6.496 -2.343 13.706 1.00 92.38 226 ILE A O 1
ATOM 1787 N N . PHE A 1 227 ? -7.669 -0.807 12.571 1.00 90.69 227 PHE A N 1
ATOM 1788 C CA . PHE A 1 227 ? -6.707 -0.708 11.466 1.00 90.69 227 PHE A CA 1
ATOM 1789 C C . PHE A 1 227 ? -5.541 0.248 11.726 1.00 90.69 227 PHE A C 1
ATOM 1791 O O . PHE A 1 227 ? -4.551 0.211 10.992 1.00 90.69 227 PHE A O 1
ATOM 1798 N N . LYS A 1 228 ? -5.595 1.053 12.788 1.00 91.44 228 LYS A N 1
ATOM 1799 C CA . LYS A 1 228 ? -4.534 1.991 13.174 1.00 91.44 228 LYS A CA 1
ATOM 1800 C C . LYS A 1 228 ? -3.125 1.371 13.198 1.00 91.44 228 LYS A C 1
ATOM 1802 O O . LYS A 1 228 ? -2.231 1.977 12.607 1.00 91.44 228 LYS A O 1
ATOM 1807 N N . PRO A 1 229 ? -2.879 0.168 13.765 1.00 91.56 229 PRO A N 1
ATOM 1808 C CA . PRO A 1 229 ? -1.544 -0.436 13.754 1.00 91.56 229 PRO A CA 1
ATOM 1809 C C . PRO A 1 229 ? -1.070 -0.813 12.345 1.00 91.56 229 PRO A C 1
ATOM 1811 O O . PRO A 1 229 ? 0.110 -0.669 12.030 1.00 91.56 229 PRO A O 1
ATOM 1814 N N . LEU A 1 230 ? -1.986 -1.275 11.486 1.00 91.44 230 LEU A N 1
ATOM 1815 C CA . LEU A 1 230 ? -1.682 -1.600 10.093 1.00 91.44 230 LEU A CA 1
ATOM 1816 C C . LEU A 1 230 ? -1.320 -0.326 9.316 1.00 91.44 230 LEU A C 1
ATOM 1818 O O . LEU A 1 230 ? -0.298 -0.302 8.633 1.00 91.44 230 LEU A O 1
ATOM 1822 N N . ASN A 1 231 ? -2.105 0.743 9.475 1.00 91.06 231 ASN A N 1
ATOM 1823 C CA . ASN A 1 231 ? -1.836 2.044 8.857 1.00 91.06 231 ASN A CA 1
ATOM 1824 C C . ASN A 1 231 ? -0.500 2.635 9.343 1.00 91.06 231 ASN A C 1
ATOM 1826 O O . ASN A 1 231 ? 0.285 3.128 8.539 1.00 91.06 231 ASN A O 1
ATOM 1830 N N . ALA A 1 232 ? -0.179 2.514 10.634 1.00 90.19 232 ALA A N 1
ATOM 1831 C CA . ALA A 1 232 ? 1.105 2.957 11.176 1.00 90.19 232 ALA A CA 1
ATOM 1832 C C . ALA A 1 232 ? 2.298 2.187 10.571 1.00 90.19 232 ALA A C 1
ATOM 1834 O O . ALA A 1 232 ? 3.311 2.797 10.209 1.00 90.19 232 ALA A O 1
ATOM 1835 N N . ALA A 1 233 ? 2.169 0.865 10.398 1.00 90.25 233 ALA A N 1
ATOM 1836 C CA . ALA A 1 233 ? 3.187 0.045 9.738 1.00 90.25 233 ALA A CA 1
ATOM 1837 C C . ALA A 1 233 ? 3.383 0.465 8.270 1.00 90.25 233 ALA A C 1
ATOM 1839 O O . ALA A 1 233 ? 4.516 0.642 7.819 1.00 90.25 233 ALA A O 1
ATOM 1840 N N . TRP A 1 234 ? 2.287 0.708 7.547 1.00 90.69 234 TRP A N 1
ATOM 1841 C CA . TRP A 1 234 ? 2.309 1.227 6.178 1.00 90.69 234 TRP A CA 1
ATOM 1842 C C . TRP A 1 234 ? 2.956 2.608 6.060 1.00 90.69 234 TRP A C 1
ATOM 1844 O O . TRP A 1 234 ? 3.785 2.820 5.170 1.00 90.69 234 TRP A O 1
ATOM 1854 N N . SER A 1 235 ? 2.612 3.532 6.958 1.00 91.00 235 SER A N 1
ATOM 1855 C CA . SER A 1 235 ? 3.200 4.873 7.011 1.00 91.00 235 SER A CA 1
ATOM 1856 C C . SER A 1 235 ? 4.712 4.790 7.219 1.00 91.00 235 SER A C 1
ATOM 1858 O O . SER A 1 235 ? 5.483 5.332 6.427 1.00 91.00 235 SER A O 1
ATOM 1860 N N . THR A 1 236 ? 5.151 4.000 8.203 1.00 88.25 236 THR A N 1
ATOM 1861 C CA . THR A 1 236 ? 6.575 3.792 8.510 1.00 88.25 236 THR A CA 1
ATOM 1862 C C . THR A 1 236 ? 7.330 3.192 7.325 1.00 88.25 236 THR A C 1
ATOM 1864 O O . THR A 1 236 ? 8.397 3.679 6.948 1.00 88.25 236 THR A O 1
ATOM 1867 N N . ALA A 1 237 ? 6.766 2.155 6.702 1.00 87.00 237 ALA A N 1
ATOM 1868 C CA . ALA A 1 237 ? 7.342 1.511 5.527 1.00 87.00 237 ALA A CA 1
ATOM 1869 C C . ALA A 1 237 ? 7.489 2.490 4.349 1.00 87.00 237 ALA A C 1
ATOM 1871 O O . ALA A 1 237 ? 8.531 2.533 3.692 1.00 87.00 237 ALA A O 1
ATOM 1872 N N . SER A 1 238 ? 6.461 3.304 4.106 1.00 89.62 238 SER A N 1
ATOM 1873 C CA . SER A 1 238 ? 6.432 4.285 3.017 1.00 89.62 238 SER A CA 1
ATOM 1874 C C . SER A 1 238 ? 7.378 5.458 3.269 1.00 89.62 238 SER A C 1
ATOM 1876 O O . SER A 1 238 ? 8.055 5.921 2.347 1.00 89.62 238 SER A O 1
ATOM 1878 N N . LEU A 1 239 ? 7.504 5.897 4.523 1.00 89.12 239 LEU A N 1
ATOM 1879 C CA . LEU A 1 239 ? 8.465 6.916 4.933 1.00 89.12 239 LEU A CA 1
ATOM 1880 C C . LEU A 1 239 ? 9.902 6.419 4.752 1.00 89.12 239 LEU A C 1
ATOM 1882 O O . LEU A 1 239 ? 10.721 7.124 4.167 1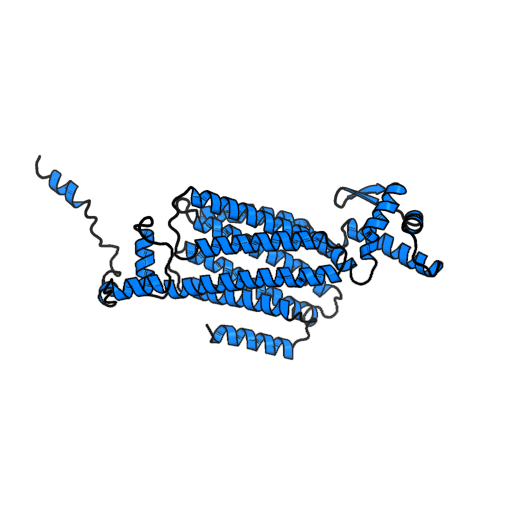.00 89.12 239 LEU A O 1
ATOM 1886 N N . ALA A 1 240 ? 10.200 5.189 5.175 1.00 84.88 240 ALA A N 1
ATOM 1887 C CA . ALA A 1 240 ? 11.512 4.582 4.965 1.00 84.88 240 ALA A CA 1
ATOM 1888 C C . ALA A 1 240 ? 11.853 4.481 3.470 1.00 84.88 240 ALA A C 1
ATOM 1890 O O . ALA A 1 240 ? 12.945 4.879 3.060 1.00 84.88 240 ALA A O 1
ATOM 1891 N N . GLY A 1 241 ? 10.901 4.036 2.640 1.00 84.31 241 GLY A N 1
ATOM 1892 C CA . GLY A 1 241 ? 11.051 4.041 1.184 1.00 84.31 241 GLY A CA 1
ATOM 1893 C C . GLY A 1 241 ? 11.337 5.433 0.626 1.00 84.31 241 GLY A C 1
ATOM 1894 O O . GLY A 1 241 ? 12.265 5.599 -0.164 1.00 84.31 241 GLY A O 1
ATOM 1895 N N . SER A 1 242 ? 10.616 6.447 1.101 1.00 88.56 242 SER A N 1
ATOM 1896 C CA . SER A 1 242 ? 10.800 7.844 0.693 1.00 88.56 242 SER A CA 1
ATOM 1897 C C . SER A 1 242 ? 12.178 8.392 1.066 1.00 88.56 242 SER A C 1
ATOM 1899 O O . SER A 1 242 ? 12.839 8.994 0.224 1.00 88.56 242 SER A O 1
ATOM 1901 N N . VAL A 1 243 ? 12.647 8.154 2.295 1.00 85.88 243 VAL A N 1
ATOM 1902 C CA . VAL A 1 243 ? 13.975 8.593 2.764 1.00 85.88 243 VAL A CA 1
ATOM 1903 C C . VAL A 1 243 ? 15.080 7.945 1.936 1.00 85.88 243 VAL A C 1
ATOM 1905 O O . VAL A 1 243 ? 16.013 8.622 1.505 1.00 85.88 243 VAL A O 1
ATOM 1908 N N . VAL A 1 244 ? 14.957 6.646 1.664 1.00 81.56 244 VAL A N 1
ATOM 1909 C CA . VAL A 1 244 ? 15.928 5.915 0.848 1.00 81.56 244 VAL A CA 1
ATOM 1910 C C . VAL A 1 244 ? 15.933 6.437 -0.594 1.00 81.56 244 VAL A C 1
ATOM 1912 O O . VAL A 1 244 ? 16.999 6.731 -1.135 1.00 81.56 244 VAL A O 1
ATOM 1915 N N . LEU A 1 245 ? 14.760 6.625 -1.206 1.00 83.75 245 LEU A N 1
ATOM 1916 C CA . LEU A 1 245 ? 14.627 7.212 -2.542 1.00 83.75 245 LEU A CA 1
ATOM 1917 C C . LEU A 1 245 ? 15.198 8.631 -2.618 1.00 83.75 245 LEU A C 1
ATOM 1919 O O . LEU A 1 245 ? 15.910 8.951 -3.569 1.00 83.75 245 LEU A O 1
ATOM 1923 N N . LEU A 1 246 ? 14.926 9.468 -1.615 1.00 86.06 246 LEU A N 1
ATOM 1924 C CA . LEU A 1 246 ? 15.455 10.824 -1.533 1.00 86.06 246 LEU A CA 1
ATOM 1925 C C . LEU A 1 246 ? 16.980 10.810 -1.417 1.00 86.06 246 LEU A C 1
ATOM 1927 O O . LEU A 1 246 ? 17.648 11.501 -2.181 1.00 86.06 246 LEU A O 1
ATOM 1931 N N . GLY A 1 247 ? 17.540 9.980 -0.532 1.00 79.44 247 GLY A N 1
ATOM 1932 C CA . GLY A 1 247 ? 18.987 9.796 -0.416 1.00 79.44 247 GLY A CA 1
ATOM 1933 C C . GLY A 1 247 ? 19.622 9.366 -1.741 1.00 79.44 247 GLY A C 1
ATOM 1934 O O . GLY A 1 247 ? 20.660 9.897 -2.136 1.00 79.44 247 GLY A O 1
ATOM 1935 N N . PHE A 1 248 ? 18.962 8.475 -2.487 1.00 76.44 248 PHE A N 1
ATOM 1936 C CA . PHE A 1 248 ? 19.411 8.065 -3.819 1.00 76.44 248 PHE A CA 1
ATOM 1937 C C . PHE A 1 248 ? 19.323 9.177 -4.870 1.00 76.44 248 PHE A C 1
ATOM 1939 O O . PHE A 1 248 ? 20.213 9.295 -5.714 1.00 76.44 248 PHE A O 1
ATOM 1946 N N . ILE A 1 249 ? 18.274 9.997 -4.837 1.00 79.75 249 ILE A N 1
ATOM 1947 C CA . ILE A 1 249 ? 18.132 11.153 -5.728 1.00 79.75 249 ILE A CA 1
ATOM 1948 C C . ILE A 1 249 ? 19.189 12.217 -5.402 1.00 79.75 249 ILE A C 1
ATOM 1950 O O . ILE A 1 249 ? 19.811 12.751 -6.314 1.00 79.75 249 ILE A O 1
ATOM 1954 N N . LEU A 1 250 ? 19.463 12.485 -4.125 1.00 79.88 250 LEU A N 1
ATOM 1955 C CA . LEU A 1 250 ? 20.514 13.421 -3.715 1.00 79.88 250 LEU A CA 1
ATOM 1956 C C . LEU A 1 250 ? 21.903 12.928 -4.129 1.00 79.88 250 LEU A C 1
ATOM 1958 O O . LEU A 1 250 ? 22.678 13.690 -4.700 1.00 79.88 250 LEU A O 1
ATOM 1962 N N . PHE A 1 251 ? 22.198 11.640 -3.934 1.00 73.94 251 PHE A N 1
ATOM 1963 C CA . PHE A 1 251 ? 23.446 11.052 -4.419 1.00 73.94 251 PHE A CA 1
ATOM 1964 C C . PHE A 1 251 ? 23.566 11.140 -5.946 1.00 73.94 251 PHE A C 1
ATOM 1966 O O . PHE A 1 251 ? 24.658 11.354 -6.465 1.00 73.94 251 PHE A O 1
ATOM 1973 N N . TRP A 1 252 ? 22.460 11.010 -6.686 1.00 72.44 252 TRP A N 1
ATOM 1974 C CA . TRP A 1 252 ? 22.467 11.180 -8.140 1.00 72.44 252 TRP A CA 1
ATOM 1975 C C . TRP A 1 252 ? 22.918 12.579 -8.563 1.00 72.44 252 TRP A C 1
ATOM 1977 O O . TRP A 1 252 ? 23.731 12.691 -9.474 1.00 72.44 252 TRP A O 1
ATOM 1987 N N . PHE A 1 253 ? 22.458 13.636 -7.895 1.00 69.75 253 PHE A N 1
ATOM 1988 C CA . PHE A 1 253 ? 22.925 14.989 -8.210 1.00 69.75 253 PHE A CA 1
ATOM 1989 C C . PHE A 1 253 ? 24.434 15.175 -7.987 1.00 69.75 253 PHE A C 1
ATOM 1991 O O . PHE A 1 253 ? 25.025 16.078 -8.569 1.00 69.75 253 PHE A O 1
ATOM 1998 N N . ILE A 1 254 ? 25.055 14.304 -7.187 1.00 68.88 254 ILE A N 1
ATOM 1999 C CA . ILE A 1 254 ? 26.482 14.338 -6.857 1.00 68.88 254 ILE A CA 1
ATOM 2000 C C . ILE A 1 254 ? 27.301 13.375 -7.748 1.00 68.88 254 ILE A C 1
ATOM 2002 O O . ILE A 1 254 ? 28.493 13.598 -7.947 1.00 68.88 254 ILE A O 1
ATOM 2006 N N . GLY A 1 255 ? 26.695 12.318 -8.308 1.00 60.75 255 GLY A N 1
ATOM 2007 C CA . GLY A 1 255 ? 27.392 11.252 -9.041 1.00 60.75 255 GLY A CA 1
ATOM 2008 C C . GLY A 1 255 ? 26.911 11.020 -10.481 1.00 60.75 255 GLY A C 1
ATOM 2009 O O . GLY A 1 255 ? 25.721 10.839 -10.748 1.00 60.75 255 GLY A O 1
ATOM 2010 N N . GLU A 1 256 ? 27.852 10.909 -11.425 1.00 53.69 256 GLU A N 1
ATOM 2011 C CA . GLU A 1 256 ? 27.573 10.542 -12.820 1.00 53.69 256 GLU A CA 1
ATOM 2012 C C . GLU A 1 256 ? 27.184 9.060 -12.944 1.00 53.69 256 GLU A C 1
ATOM 2014 O O . GLU A 1 256 ? 28.015 8.169 -13.112 1.00 53.69 256 GLU A O 1
ATOM 2019 N N . SER A 1 257 ? 25.887 8.766 -12.875 1.00 53.84 257 SER A N 1
ATOM 2020 C CA . SER A 1 257 ? 25.377 7.430 -13.190 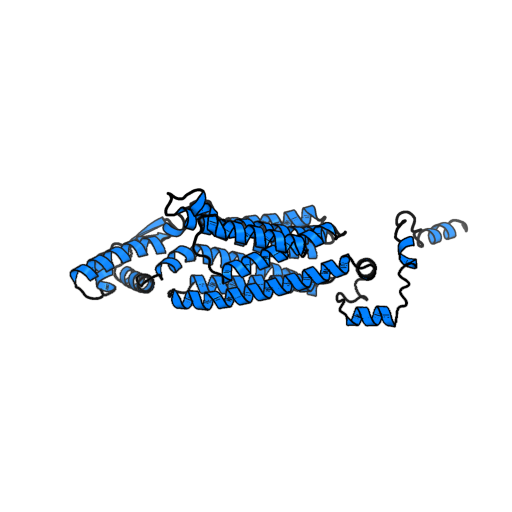1.00 53.84 257 SER A CA 1
ATOM 2021 C C . SER A 1 257 ? 24.846 7.396 -14.632 1.00 53.84 257 SER A C 1
ATOM 2023 O O . SER A 1 257 ? 23.908 8.150 -14.933 1.00 53.84 257 SER A O 1
ATOM 2025 N N . PRO A 1 258 ? 25.402 6.563 -15.540 1.00 51.28 258 PRO A N 1
ATOM 2026 C CA . PRO A 1 258 ? 24.799 6.286 -16.838 1.00 51.28 258 PRO A CA 1
ATOM 2027 C C . PRO A 1 258 ? 23.507 5.500 -16.610 1.00 51.28 258 PRO A C 1
ATOM 2029 O O . PRO A 1 258 ? 23.518 4.350 -16.164 1.00 51.28 258 PRO A O 1
ATOM 2032 N N . ARG A 1 259 ? 22.378 6.152 -16.877 1.00 64.69 259 ARG A N 1
ATOM 2033 C CA . ARG A 1 259 ? 21.040 5.585 -16.699 1.00 64.69 259 ARG A CA 1
ATOM 2034 C C . ARG A 1 259 ? 20.359 5.468 -18.054 1.00 64.69 259 ARG A C 1
ATOM 2036 O O . ARG A 1 259 ? 20.542 6.329 -18.913 1.00 64.69 259 ARG A O 1
ATOM 2043 N N . GLY A 1 260 ? 19.575 4.407 -18.227 1.00 64.12 260 GLY A N 1
ATOM 2044 C CA . GLY A 1 260 ? 18.718 4.260 -19.402 1.00 64.12 260 GLY A CA 1
ATOM 2045 C C . GLY A 1 260 ? 17.656 5.362 -19.452 1.00 64.12 260 GLY A C 1
ATOM 2046 O O . GLY A 1 260 ? 17.279 5.927 -18.423 1.00 64.12 260 GLY A O 1
ATOM 2047 N N . VAL A 1 261 ? 17.165 5.657 -20.653 1.00 73.81 261 VAL A N 1
ATOM 2048 C CA . VAL A 1 261 ? 16.151 6.699 -20.895 1.00 73.81 261 VAL A CA 1
ATOM 2049 C C . VAL A 1 261 ? 14.905 6.485 -20.017 1.00 73.81 261 VAL A C 1
ATOM 2051 O O . VAL A 1 261 ? 14.438 5.353 -19.880 1.00 73.81 261 VAL A O 1
ATOM 2054 N N . TYR A 1 262 ? 14.362 7.580 -19.467 1.00 79.00 262 TYR A N 1
ATOM 2055 C CA . TYR A 1 262 ? 13.158 7.693 -18.612 1.00 79.00 262 TYR A CA 1
ATOM 2056 C C . TYR A 1 262 ? 13.258 7.212 -17.152 1.00 79.00 262 TYR A C 1
ATOM 2058 O O . TYR A 1 262 ? 12.366 7.521 -16.358 1.00 79.00 262 TYR A O 1
ATOM 2066 N N . PHE A 1 263 ? 14.307 6.496 -16.749 1.00 79.56 263 PHE A N 1
ATOM 2067 C CA . PHE A 1 263 ? 14.363 5.882 -15.412 1.00 79.56 263 PHE A CA 1
ATOM 2068 C C . PHE A 1 263 ? 14.483 6.857 -14.240 1.00 79.56 263 PHE A C 1
ATOM 2070 O O . PHE A 1 263 ? 13.991 6.606 -13.143 1.00 79.56 263 PHE A O 1
ATOM 2077 N N . ASP A 1 264 ? 15.092 7.999 -14.481 1.00 77.88 264 ASP A N 1
ATOM 2078 C CA . ASP A 1 264 ? 15.109 9.147 -13.590 1.00 77.88 264 ASP A CA 1
ATOM 2079 C C . ASP A 1 264 ? 13.701 9.683 -13.293 1.00 77.88 264 ASP A C 1
ATOM 2081 O O . ASP A 1 264 ? 13.378 9.960 -12.141 1.00 77.88 264 ASP A O 1
ATOM 2085 N N . ARG A 1 265 ? 12.825 9.743 -14.301 1.00 84.88 265 ARG A N 1
ATOM 2086 C CA . ARG A 1 265 ? 11.427 10.175 -14.127 1.00 84.88 265 ARG A CA 1
ATOM 2087 C C . ARG A 1 265 ? 10.619 9.121 -13.390 1.00 84.88 265 ARG A C 1
ATOM 2089 O O . ARG A 1 265 ? 9.848 9.464 -12.502 1.00 84.88 265 ARG A O 1
ATOM 2096 N N . ILE A 1 266 ? 10.851 7.849 -13.714 1.00 86.88 266 ILE A N 1
ATOM 2097 C CA . ILE A 1 266 ? 10.266 6.722 -12.981 1.00 86.88 266 ILE A CA 1
ATOM 2098 C C . ILE A 1 266 ? 10.661 6.812 -11.500 1.00 86.88 266 ILE A C 1
ATOM 2100 O O . ILE A 1 266 ? 9.798 6.711 -10.640 1.00 86.88 266 ILE A O 1
ATOM 2104 N N . THR A 1 267 ? 11.932 7.087 -11.192 1.00 84.06 267 THR A N 1
ATOM 2105 C CA . THR A 1 267 ? 12.418 7.203 -9.804 1.00 84.06 267 THR A CA 1
ATOM 2106 C C . THR A 1 267 ? 11.790 8.384 -9.059 1.00 84.06 267 THR A C 1
ATOM 2108 O O . THR A 1 267 ? 11.363 8.220 -7.921 1.00 84.06 267 THR A O 1
ATOM 2111 N N . ILE A 1 268 ? 11.685 9.558 -9.694 1.00 86.44 268 ILE A N 1
ATOM 2112 C CA . ILE A 1 268 ? 11.016 10.728 -9.097 1.00 86.44 268 ILE A CA 1
ATOM 2113 C C . ILE A 1 268 ? 9.541 10.423 -8.829 1.00 86.44 268 ILE A C 1
ATOM 2115 O O . ILE A 1 268 ? 9.032 10.729 -7.755 1.00 86.44 268 ILE A O 1
ATOM 2119 N N . LEU A 1 269 ? 8.858 9.778 -9.775 1.00 89.38 269 LEU A N 1
ATOM 2120 C CA . LEU A 1 269 ? 7.448 9.448 -9.617 1.00 89.38 269 LEU A CA 1
ATOM 2121 C C . LEU A 1 269 ? 7.217 8.387 -8.530 1.00 89.38 269 LEU A C 1
ATOM 2123 O O . LEU A 1 269 ? 6.224 8.469 -7.814 1.00 89.38 269 LEU A O 1
ATOM 2127 N N . LEU A 1 270 ? 8.154 7.448 -8.352 1.00 87.81 270 LEU A N 1
ATOM 2128 C CA . LEU A 1 270 ? 8.155 6.519 -7.217 1.00 87.81 270 LEU A CA 1
ATOM 2129 C C . LEU A 1 270 ? 8.376 7.235 -5.884 1.00 87.81 270 LEU A C 1
ATOM 2131 O O . LEU A 1 270 ? 7.732 6.873 -4.907 1.00 87.81 270 LEU A O 1
ATOM 2135 N N . LEU A 1 271 ? 9.236 8.261 -5.836 1.00 88.88 271 LEU A N 1
ATOM 2136 C CA . LEU A 1 271 ? 9.387 9.084 -4.634 1.00 88.88 271 LEU A CA 1
ATOM 2137 C C . LEU A 1 271 ? 8.071 9.790 -4.308 1.00 88.88 271 LEU A C 1
ATOM 2139 O O . LEU A 1 271 ? 7.615 9.711 -3.172 1.00 88.88 271 LEU A O 1
ATOM 2143 N N . CYS A 1 272 ? 7.439 10.432 -5.295 1.00 90.06 272 CYS A N 1
ATOM 2144 C CA . CYS A 1 272 ? 6.134 11.063 -5.104 1.00 90.06 272 CYS A CA 1
ATOM 2145 C C . CYS A 1 272 ? 5.096 10.055 -4.597 1.00 90.06 272 CYS A C 1
ATOM 2147 O O . CYS A 1 272 ? 4.395 10.345 -3.634 1.00 90.06 272 CYS A O 1
ATOM 2149 N N . PHE A 1 273 ? 5.040 8.864 -5.200 1.00 89.50 273 PHE A N 1
ATOM 2150 C CA . PHE A 1 273 ? 4.161 7.784 -4.763 1.00 89.50 273 PHE A CA 1
ATOM 2151 C C . PHE A 1 273 ? 4.422 7.396 -3.296 1.00 89.50 273 PHE A C 1
ATOM 2153 O O . PHE A 1 273 ? 3.504 7.448 -2.484 1.00 89.50 273 PHE A O 1
ATOM 2160 N N . SER A 1 274 ? 5.669 7.084 -2.919 1.00 89.12 274 SER A N 1
ATOM 2161 C CA . SER A 1 274 ? 6.009 6.691 -1.543 1.00 89.12 274 SER A CA 1
ATOM 2162 C C . SER A 1 274 ? 5.741 7.805 -0.521 1.00 89.12 274 SER A C 1
ATOM 2164 O O . SER A 1 274 ? 5.284 7.506 0.581 1.00 89.12 274 SER A O 1
ATOM 2166 N N . VAL A 1 275 ? 5.965 9.077 -0.874 1.00 91.00 275 VAL A N 1
ATOM 2167 C CA . VAL A 1 275 ? 5.678 10.223 0.008 1.00 91.00 275 VAL A CA 1
ATOM 2168 C C . VAL A 1 275 ? 4.174 10.400 0.201 1.00 91.00 275 VAL A C 1
ATOM 2170 O O . VAL A 1 275 ? 3.725 10.599 1.331 1.00 91.00 275 VAL A O 1
ATOM 2173 N N . PHE A 1 276 ? 3.388 10.304 -0.875 1.00 90.69 276 PHE A N 1
ATOM 2174 C CA . PHE A 1 276 ? 1.934 10.398 -0.776 1.00 90.69 276 PHE A CA 1
ATOM 2175 C C . PHE A 1 276 ? 1.353 9.256 0.050 1.00 90.69 276 PHE A C 1
ATOM 2177 O O . PHE A 1 276 ? 0.532 9.526 0.918 1.00 90.69 276 PHE A O 1
ATOM 2184 N N . GLU A 1 277 ? 1.817 8.020 -0.137 1.00 88.31 277 GLU A N 1
ATOM 2185 C CA . GLU A 1 277 ? 1.383 6.879 0.678 1.00 88.31 277 GLU A CA 1
ATOM 2186 C C . GLU A 1 277 ? 1.767 7.058 2.156 1.00 88.31 277 GLU A C 1
ATOM 2188 O O . GLU A 1 277 ? 0.942 6.817 3.035 1.00 88.31 277 GLU A O 1
ATOM 2193 N N . ALA A 1 278 ? 2.978 7.548 2.455 1.00 90.06 278 ALA A N 1
ATOM 2194 C CA . ALA A 1 278 ? 3.394 7.829 3.831 1.00 90.06 278 ALA A CA 1
ATOM 2195 C C . ALA A 1 278 ? 2.467 8.851 4.501 1.00 90.06 278 ALA A C 1
ATOM 2197 O O . ALA A 1 278 ? 1.949 8.602 5.590 1.00 90.06 278 ALA A O 1
ATOM 2198 N N . PHE A 1 279 ? 2.204 9.971 3.824 1.00 89.81 279 PHE A N 1
ATOM 2199 C CA . PHE A 1 279 ? 1.281 10.991 4.318 1.00 89.81 279 PHE A CA 1
ATOM 2200 C C . PHE A 1 279 ? -0.135 10.430 4.492 1.00 89.81 279 PHE A C 1
ATOM 2202 O O . PHE A 1 279 ? -0.756 10.616 5.535 1.00 89.81 279 PHE A O 1
ATOM 2209 N N . HIS A 1 280 ? -0.621 9.692 3.498 1.00 88.94 280 HIS A N 1
ATOM 2210 C CA . HIS A 1 280 ? -1.953 9.106 3.482 1.00 88.94 280 HIS A CA 1
ATOM 2211 C C . HIS A 1 280 ? -2.197 8.180 4.674 1.00 88.94 280 HIS A C 1
ATOM 2213 O O . HIS A 1 280 ? -3.142 8.378 5.438 1.00 88.94 280 HIS A O 1
ATOM 2219 N N . PHE A 1 281 ? -1.306 7.211 4.884 1.00 89.50 281 PHE A N 1
ATOM 2220 C CA . PHE A 1 281 ? -1.428 6.266 5.987 1.00 89.50 281 PHE A CA 1
ATOM 2221 C C . PHE A 1 281 ? -1.135 6.894 7.352 1.00 89.50 281 PHE A C 1
ATOM 2223 O O . PHE A 1 281 ? -1.697 6.440 8.348 1.00 89.50 281 PHE A O 1
ATOM 2230 N N . SER A 1 282 ? -0.312 7.948 7.414 1.00 89.88 282 SER A N 1
ATOM 2231 C CA . SER A 1 282 ? -0.121 8.724 8.645 1.00 89.88 282 SER A CA 1
ATOM 2232 C C . SER A 1 282 ? -1.412 9.420 9.061 1.00 89.88 282 SER A C 1
ATOM 2234 O O . SER A 1 282 ? -1.857 9.247 10.190 1.00 89.88 282 SER A O 1
ATOM 2236 N N . VAL A 1 283 ? -2.064 10.129 8.132 1.00 88.31 283 VAL A N 1
ATOM 2237 C CA . VAL A 1 283 ? -3.352 10.790 8.389 1.00 88.31 283 VAL A CA 1
ATOM 2238 C C . VAL A 1 283 ? -4.396 9.764 8.831 1.00 88.31 283 VAL A C 1
ATOM 2240 O O . VAL A 1 283 ? -5.126 9.985 9.791 1.00 88.31 283 VAL A O 1
ATOM 2243 N N . TYR A 1 284 ? -4.436 8.591 8.202 1.00 85.25 284 TYR A N 1
ATOM 2244 C CA . TYR A 1 284 ? -5.372 7.527 8.577 1.00 85.25 284 TYR A CA 1
ATOM 2245 C C . TYR A 1 284 ? -5.162 6.934 9.958 1.00 85.25 284 TYR A C 1
ATOM 2247 O O . TYR A 1 284 ? -6.125 6.458 10.554 1.00 85.25 284 TYR A O 1
ATOM 2255 N N . ALA A 1 285 ? -3.930 6.924 10.457 1.00 85.31 285 ALA A N 1
ATOM 2256 C CA . ALA A 1 285 ? -3.653 6.469 11.811 1.00 85.31 285 ALA A CA 1
ATOM 2257 C C . ALA A 1 285 ? -4.144 7.471 12.877 1.00 85.31 285 ALA A C 1
ATOM 2259 O O . ALA A 1 285 ? -4.271 7.100 14.046 1.00 85.31 285 ALA A O 1
ATOM 2260 N N . GLU A 1 286 ? -4.424 8.717 12.483 1.00 87.31 286 GLU A N 1
ATOM 2261 C CA . GLU A 1 286 ? -4.813 9.811 13.380 1.00 87.31 286 GLU A CA 1
ATOM 2262 C C . GLU A 1 286 ? -6.306 10.165 13.314 1.00 87.31 286 GLU A C 1
ATOM 2264 O O . GLU A 1 286 ? -6.845 10.738 14.264 1.00 87.31 286 GLU A O 1
ATOM 2269 N N . LEU A 1 287 ? -6.998 9.818 12.223 1.00 88.56 287 LEU A N 1
ATOM 2270 C CA . LEU A 1 287 ? -8.428 10.088 12.077 1.00 88.56 287 LEU A CA 1
ATOM 2271 C C . LEU A 1 287 ? -9.268 9.270 13.066 1.00 88.56 287 LEU A C 1
ATOM 2273 O O . LEU A 1 287 ? -9.085 8.065 13.223 1.00 88.56 287 LEU A O 1
ATOM 2277 N N . LYS A 1 288 ? -10.241 9.947 13.686 1.00 88.50 288 LYS A N 1
ATOM 2278 C CA . LYS A 1 288 ? -11.182 9.355 14.650 1.00 88.50 288 LYS A CA 1
ATOM 2279 C C . LYS A 1 288 ? -12.592 9.156 14.087 1.00 88.50 288 LYS A C 1
ATOM 2281 O O . LYS A 1 288 ? -13.353 8.364 14.626 1.00 88.50 288 LYS A O 1
ATOM 2286 N N . GLU A 1 289 ? -12.926 9.846 12.996 1.00 88.44 289 GLU A N 1
ATOM 2287 C CA . GLU A 1 289 ? -14.242 9.791 12.352 1.00 88.44 289 GLU A CA 1
ATOM 2288 C C . GLU A 1 289 ? -14.192 9.040 11.019 1.00 88.44 289 GLU A C 1
ATOM 2290 O O . GLU A 1 289 ? -13.408 9.371 10.125 1.00 88.44 289 GLU A O 1
ATOM 2295 N N . HIS A 1 290 ? -15.080 8.062 10.848 1.00 82.31 290 HIS A N 1
ATOM 2296 C CA . HIS A 1 290 ? -15.147 7.212 9.663 1.00 82.31 290 HIS A CA 1
ATOM 2297 C C . HIS A 1 290 ? -15.565 7.991 8.409 1.00 82.31 290 HIS A C 1
ATOM 2299 O O . HIS A 1 290 ? -15.051 7.756 7.318 1.00 82.31 290 HIS A O 1
ATOM 2305 N N . THR A 1 291 ? -16.447 8.982 8.538 1.00 83.94 291 THR A N 1
ATOM 2306 C CA . THR A 1 291 ? -16.860 9.836 7.412 1.00 83.94 291 THR A CA 1
ATOM 2307 C C . THR A 1 291 ? -15.714 10.717 6.912 1.00 83.94 291 THR A C 1
ATOM 2309 O O . THR A 1 291 ? -15.522 10.841 5.700 1.00 83.94 291 THR A O 1
ATOM 2312 N N . ALA A 1 292 ? -14.919 11.292 7.821 1.00 84.81 292 ALA A N 1
ATOM 2313 C CA . ALA A 1 292 ? -13.694 12.008 7.479 1.00 84.81 292 ALA A CA 1
ATOM 2314 C C . ALA A 1 292 ? -12.681 11.054 6.835 1.00 84.81 292 ALA A C 1
ATOM 2316 O O . ALA A 1 292 ? -12.143 11.361 5.769 1.00 84.81 292 ALA A O 1
ATOM 2317 N N . TYR A 1 293 ? -12.503 9.863 7.417 1.00 82.88 293 TYR A N 1
ATOM 2318 C CA . TYR A 1 293 ? -11.671 8.806 6.850 1.00 82.88 293 TYR A CA 1
ATOM 2319 C C . TYR A 1 293 ? -12.052 8.487 5.408 1.00 82.88 293 TYR A C 1
ATOM 2321 O O . TYR A 1 293 ? -11.183 8.559 4.553 1.00 82.88 293 TYR A O 1
ATOM 2329 N N . LEU A 1 294 ? -13.326 8.251 5.087 1.00 82.00 294 LEU A N 1
ATOM 2330 C CA . LEU A 1 294 ? -13.760 7.962 3.714 1.00 82.00 294 LEU A CA 1
ATOM 2331 C C . LEU A 1 294 ? -13.493 9.110 2.724 1.00 82.00 294 LEU A C 1
ATOM 2333 O O . LEU A 1 294 ? -13.294 8.863 1.533 1.00 82.00 294 LEU A O 1
ATOM 2337 N N . ARG A 1 295 ? -13.467 10.369 3.181 1.00 81.81 295 ARG A N 1
ATOM 2338 C CA . ARG A 1 295 ? -13.130 11.520 2.324 1.00 81.81 295 ARG A CA 1
ATOM 2339 C C . ARG A 1 295 ? -11.635 11.570 2.016 1.00 81.81 295 ARG A C 1
ATOM 2341 O O . ARG A 1 295 ? -11.267 11.626 0.843 1.00 81.81 295 ARG A O 1
ATOM 2348 N N . TYR A 1 296 ? -10.784 11.507 3.041 1.00 83.19 296 TYR A N 1
ATOM 2349 C CA . TYR A 1 296 ? -9.323 11.481 2.870 1.00 83.19 296 TYR A CA 1
ATOM 2350 C C . TYR A 1 296 ? -8.868 10.211 2.139 1.00 83.19 296 TYR A C 1
ATOM 2352 O O . TYR A 1 296 ? -8.086 10.305 1.190 1.00 83.19 296 TYR A O 1
ATOM 2360 N N . PHE A 1 297 ? -9.473 9.084 2.531 1.00 79.62 297 PHE A N 1
ATOM 2361 C CA . PHE A 1 297 ? -10.024 8.021 1.691 1.00 79.62 297 PHE A CA 1
ATOM 2362 C C . PHE A 1 297 ? -9.675 8.097 0.208 1.00 79.62 297 PHE A C 1
ATOM 2364 O O . PHE A 1 297 ? -8.609 7.760 -0.313 1.00 79.62 297 PHE A O 1
ATOM 2371 N N . ASN A 1 298 ? -10.682 8.635 -0.463 1.00 79.88 298 ASN A N 1
ATOM 2372 C CA . ASN A 1 298 ? -10.739 8.817 -1.889 1.00 79.88 298 ASN A CA 1
ATOM 2373 C C . ASN A 1 298 ? -9.650 9.769 -2.384 1.00 79.88 298 ASN A C 1
ATOM 2375 O O . ASN A 1 298 ? -9.058 9.487 -3.419 1.00 79.88 298 ASN A O 1
ATOM 2379 N N . ILE A 1 299 ? -9.347 10.859 -1.665 1.00 83.75 299 ILE A N 1
ATOM 2380 C CA . ILE A 1 299 ? -8.354 11.852 -2.114 1.00 83.75 299 ILE A CA 1
ATOM 2381 C C . ILE A 1 299 ? -6.991 11.204 -2.333 1.00 83.75 299 ILE A C 1
ATOM 2383 O O . ILE A 1 299 ? -6.434 11.309 -3.426 1.00 83.75 299 ILE A O 1
ATOM 2387 N N . GLY A 1 300 ? -6.441 10.523 -1.327 1.00 82.06 300 GLY A N 1
ATOM 2388 C CA . GLY A 1 300 ? -5.130 9.913 -1.531 1.00 82.06 300 GLY A CA 1
ATOM 2389 C C . GLY A 1 300 ? -5.198 8.719 -2.475 1.00 82.06 300 GLY A C 1
ATOM 2390 O O . GLY A 1 300 ? -4.300 8.562 -3.290 1.00 82.06 300 GLY A O 1
ATOM 2391 N N . ALA A 1 301 ? -6.311 7.984 -2.514 1.00 80.38 301 ALA A N 1
ATOM 2392 C CA . ALA A 1 301 ? -6.492 6.933 -3.505 1.00 80.38 301 ALA A CA 1
ATOM 2393 C C . ALA A 1 301 ? -6.483 7.482 -4.960 1.00 80.38 301 ALA A C 1
ATOM 2395 O O . ALA A 1 301 ? -5.922 6.840 -5.852 1.00 80.38 301 ALA A O 1
ATOM 2396 N N . PHE A 1 302 ? -7.005 8.694 -5.207 1.00 85.75 302 PHE A N 1
ATOM 2397 C CA . PHE A 1 302 ? -6.874 9.416 -6.484 1.00 85.75 302 PHE A CA 1
ATOM 2398 C C . PHE A 1 302 ? -5.433 9.852 -6.776 1.00 85.75 302 PHE A C 1
ATOM 2400 O O . PHE A 1 302 ? -4.975 9.708 -7.911 1.00 85.75 302 PHE A O 1
ATOM 2407 N N . LEU A 1 303 ? -4.703 10.357 -5.778 1.00 86.62 303 LEU A N 1
ATOM 2408 C CA . LEU A 1 303 ? -3.294 10.746 -5.936 1.00 86.62 303 LEU A CA 1
ATOM 2409 C C . LEU A 1 303 ? -2.409 9.535 -6.272 1.00 86.62 303 LEU A C 1
ATOM 2411 O O . LEU A 1 303 ? -1.579 9.591 -7.187 1.00 86.62 303 LEU A O 1
ATOM 2415 N N . SER A 1 304 ? -2.633 8.411 -5.595 1.00 85.56 304 SER A N 1
ATOM 2416 C CA . SER A 1 304 ? -1.952 7.145 -5.868 1.00 85.56 304 SER A CA 1
ATOM 2417 C C . SER A 1 304 ? -2.321 6.605 -7.250 1.00 85.56 304 SER A C 1
ATOM 2419 O O . SER A 1 304 ? -1.457 6.143 -7.991 1.00 85.56 304 SER A O 1
ATOM 2421 N N . LEU A 1 305 ? -3.580 6.733 -7.678 1.00 87.81 305 LEU A N 1
ATOM 2422 C CA . LEU A 1 305 ? -3.975 6.364 -9.039 1.00 87.81 305 LEU A CA 1
ATOM 2423 C C . LEU A 1 305 ? -3.265 7.227 -10.094 1.00 87.81 305 LEU A C 1
ATOM 2425 O O . LEU A 1 305 ? -2.736 6.692 -11.068 1.00 87.81 305 LEU A O 1
ATOM 2429 N N . PHE A 1 306 ? -3.211 8.547 -9.897 1.00 90.31 306 PHE A N 1
ATOM 2430 C CA . PHE A 1 306 ? -2.559 9.473 -10.827 1.00 90.31 306 PHE A CA 1
ATOM 2431 C C . PHE A 1 306 ? -1.068 9.159 -11.002 1.00 90.31 306 PHE A C 1
ATOM 2433 O O . PHE A 1 306 ? -0.558 9.108 -12.124 1.00 90.31 306 PHE A O 1
ATOM 2440 N N . THR A 1 307 ? -0.370 8.883 -9.902 1.00 90.69 307 THR A N 1
ATOM 2441 C CA . THR A 1 307 ? 1.047 8.499 -9.935 1.00 90.69 307 THR A CA 1
ATOM 2442 C C . THR A 1 307 ? 1.262 7.148 -10.625 1.00 90.69 307 THR A C 1
ATOM 2444 O O . THR A 1 307 ? 2.175 7.028 -11.443 1.00 90.69 307 THR A O 1
ATOM 2447 N N . VAL A 1 308 ? 0.391 6.155 -10.414 1.00 90.75 308 VAL A N 1
ATOM 2448 C CA . VAL A 1 308 ? 0.455 4.874 -11.144 1.00 90.75 308 VAL A CA 1
ATOM 2449 C C . VAL A 1 308 ? 0.190 5.059 -12.644 1.00 90.75 308 VAL A C 1
ATOM 2451 O O . VAL A 1 308 ? 0.902 4.475 -13.464 1.00 90.75 308 VAL A O 1
ATOM 2454 N N . VAL A 1 309 ? -0.773 5.899 -13.036 1.00 93.50 309 VAL A N 1
ATOM 2455 C CA . VAL A 1 309 ? -1.014 6.235 -14.453 1.00 93.50 309 VAL A CA 1
ATOM 2456 C C . VAL A 1 309 ? 0.224 6.884 -15.075 1.00 93.50 309 VAL A C 1
ATOM 2458 O O . VAL A 1 309 ? 0.635 6.497 -16.171 1.00 93.50 309 VAL A O 1
ATOM 2461 N N . GLY A 1 310 ? 0.880 7.804 -14.365 1.00 93.44 310 GLY A N 1
ATOM 2462 C CA . GLY A 1 310 ? 2.149 8.377 -14.813 1.00 93.44 310 GLY A CA 1
ATOM 2463 C C . GLY A 1 310 ? 3.248 7.319 -14.991 1.00 93.44 310 GLY A C 1
ATOM 2464 O O . GLY A 1 310 ? 3.963 7.343 -15.996 1.00 93.44 310 GLY A O 1
ATOM 2465 N N . LEU A 1 311 ? 3.346 6.339 -14.081 1.00 92.12 311 LEU A N 1
ATOM 2466 C CA . LEU A 1 311 ? 4.293 5.224 -14.208 1.00 92.12 311 LEU A CA 1
ATOM 2467 C C . LEU A 1 311 ? 3.998 4.394 -15.460 1.00 92.12 311 LEU A C 1
ATOM 2469 O O . LEU A 1 311 ? 4.918 4.102 -16.222 1.00 92.12 311 LEU A O 1
ATOM 2473 N N . ILE A 1 312 ? 2.729 4.070 -15.721 1.00 94.06 312 ILE A N 1
ATOM 2474 C CA . ILE A 1 312 ? 2.309 3.351 -16.933 1.00 94.06 312 ILE A CA 1
ATOM 2475 C C . ILE A 1 312 ? 2.756 4.097 -18.189 1.00 94.06 312 ILE A C 1
ATOM 2477 O O . ILE A 1 312 ? 3.337 3.484 -19.084 1.00 94.06 312 ILE A O 1
ATOM 2481 N N . VAL A 1 313 ? 2.521 5.411 -18.257 1.00 93.31 313 VAL A N 1
ATOM 2482 C CA . VAL A 1 313 ? 2.932 6.234 -19.404 1.00 93.31 313 VAL A CA 1
ATOM 2483 C C . VAL A 1 313 ? 4.447 6.163 -19.603 1.00 93.31 313 VAL A C 1
ATOM 2485 O O . VAL A 1 313 ? 4.901 5.880 -20.712 1.00 93.31 313 VAL A O 1
ATOM 2488 N N . LEU A 1 314 ? 5.240 6.336 -18.542 1.00 91.50 314 LEU A N 1
ATOM 2489 C CA . LEU A 1 314 ? 6.703 6.275 -18.624 1.00 91.50 314 LEU A CA 1
ATOM 2490 C C . LEU A 1 314 ? 7.214 4.887 -19.038 1.00 91.50 314 LEU A C 1
ATOM 2492 O O . LEU A 1 314 ? 8.106 4.783 -19.882 1.00 91.50 314 LEU A O 1
ATOM 2496 N N . PHE A 1 315 ? 6.631 3.811 -18.508 1.00 91.75 315 PHE A N 1
ATOM 2497 C CA . PHE A 1 315 ? 6.992 2.447 -18.896 1.00 91.75 315 PHE A CA 1
ATOM 2498 C C . PHE A 1 315 ? 6.567 2.107 -20.330 1.00 91.75 315 PHE A C 1
ATOM 2500 O O . PHE A 1 315 ? 7.303 1.412 -21.031 1.00 91.75 315 PHE A O 1
ATOM 2507 N N . LEU A 1 316 ? 5.437 2.633 -20.811 1.00 91.88 316 LEU A N 1
ATOM 2508 C CA . LEU A 1 316 ? 5.027 2.519 -22.212 1.00 91.88 316 LEU A CA 1
ATOM 2509 C C . LEU A 1 316 ? 5.984 3.266 -23.147 1.00 91.88 316 LEU A C 1
ATOM 2511 O O . LEU A 1 316 ? 6.352 2.728 -24.193 1.00 91.88 316 LEU A O 1
ATOM 2515 N N . LEU A 1 317 ? 6.412 4.476 -22.776 1.00 89.00 317 LEU A N 1
ATOM 2516 C CA . LEU A 1 317 ? 7.425 5.227 -23.523 1.00 89.00 317 LEU A CA 1
ATOM 2517 C C . LEU A 1 317 ? 8.749 4.460 -23.565 1.00 89.00 317 LEU A C 1
ATOM 2519 O O . LEU A 1 317 ? 9.320 4.291 -24.643 1.00 89.00 317 LEU A O 1
ATOM 2523 N N . ARG A 1 318 ? 9.187 3.892 -22.434 1.00 88.56 318 ARG A N 1
ATOM 2524 C CA . ARG A 1 318 ? 10.372 3.027 -22.382 1.00 88.56 318 ARG A CA 1
ATOM 2525 C C . ARG A 1 318 ? 10.227 1.793 -23.272 1.00 88.56 318 ARG A C 1
ATOM 2527 O O . ARG A 1 318 ? 11.153 1.467 -24.011 1.00 88.56 318 ARG A O 1
ATOM 2534 N N . LEU A 1 319 ? 9.078 1.121 -23.240 1.00 90.25 319 LEU A N 1
ATOM 2535 C CA . LEU A 1 319 ? 8.806 -0.042 -24.085 1.00 90.25 319 LEU A CA 1
ATOM 2536 C C . LEU A 1 319 ? 8.884 0.319 -25.573 1.00 90.25 319 LEU A C 1
ATOM 2538 O O . LEU A 1 319 ? 9.580 -0.355 -26.331 1.00 90.25 319 LEU A O 1
ATOM 2542 N N . ARG A 1 320 ? 8.233 1.412 -25.989 1.00 87.44 320 ARG A N 1
ATOM 2543 C CA . ARG A 1 320 ? 8.323 1.924 -27.368 1.00 87.44 320 ARG A CA 1
ATOM 2544 C C . ARG A 1 320 ? 9.763 2.252 -27.751 1.00 87.44 320 ARG A C 1
ATOM 2546 O O . ARG A 1 320 ? 10.203 1.885 -28.838 1.00 87.44 320 ARG A O 1
ATOM 2553 N N . PHE A 1 321 ? 10.501 2.888 -26.847 1.00 85.12 321 PHE A N 1
ATOM 2554 C CA . PHE A 1 321 ? 11.894 3.255 -27.056 1.00 85.12 321 PHE A CA 1
ATOM 2555 C C . PHE A 1 321 ? 12.778 2.023 -27.303 1.00 85.12 321 PHE A C 1
ATOM 2557 O O . PHE A 1 321 ? 13.475 1.975 -28.316 1.00 85.12 321 PHE A O 1
ATOM 2564 N N . VAL A 1 322 ? 12.695 0.995 -26.453 1.00 85.25 322 VAL A N 1
ATOM 2565 C CA . VAL A 1 322 ? 13.494 -0.241 -26.574 1.00 85.25 322 VAL A CA 1
ATOM 2566 C C . VAL A 1 322 ? 13.137 -1.044 -27.833 1.00 85.25 322 VAL A C 1
ATOM 2568 O O . VAL A 1 322 ? 14.009 -1.662 -28.453 1.00 85.25 322 VAL A O 1
ATOM 2571 N N . LEU A 1 323 ? 11.866 -1.021 -28.243 1.00 84.44 323 LEU A N 1
ATOM 2572 C CA . LEU A 1 323 ? 11.411 -1.675 -29.473 1.00 84.44 323 LEU A CA 1
ATOM 2573 C C . LEU A 1 323 ? 11.819 -0.915 -30.749 1.00 84.44 323 LEU A C 1
ATOM 2575 O O . LEU A 1 323 ? 11.884 -1.520 -31.819 1.00 84.44 323 LEU A O 1
ATOM 2579 N N . SER A 1 324 ? 12.116 0.385 -30.661 1.00 82.19 324 SER A N 1
ATOM 2580 C CA . SER A 1 324 ? 12.509 1.205 -31.814 1.00 82.19 324 SER A CA 1
ATOM 2581 C C . SER A 1 324 ? 13.987 1.028 -32.197 1.00 82.19 324 SER A C 1
ATOM 2583 O O . SER A 1 324 ? 14.867 0.949 -31.339 1.00 82.19 324 SER A O 1
ATOM 2585 N N . LEU A 1 325 ? 14.285 1.029 -33.504 1.00 74.94 325 LEU A N 1
ATOM 2586 C CA . LEU A 1 325 ? 15.668 0.959 -34.012 1.00 74.94 325 LEU A CA 1
ATOM 2587 C C . LEU A 1 325 ? 16.504 2.164 -33.561 1.00 74.94 325 LEU A C 1
ATOM 2589 O O . LEU A 1 325 ? 17.655 2.018 -33.154 1.00 74.94 325 LEU A O 1
ATOM 2593 N N . GLU A 1 326 ? 15.904 3.350 -33.612 1.00 73.12 326 GLU A N 1
ATOM 2594 C CA . GLU A 1 326 ? 16.533 4.597 -33.186 1.00 73.12 326 GLU A CA 1
ATOM 2595 C C . GLU A 1 326 ? 16.837 4.574 -31.675 1.00 73.12 326 GLU A C 1
ATOM 2597 O O . GLU A 1 326 ? 17.895 5.033 -31.256 1.00 73.12 326 GLU A O 1
ATOM 2602 N N . GLY A 1 327 ? 15.959 3.982 -30.853 1.00 73.69 327 GLY A N 1
ATOM 2603 C CA . GLY A 1 327 ? 16.150 3.899 -29.403 1.00 73.69 327 GLY A CA 1
ATOM 2604 C C . GLY A 1 327 ? 17.248 2.917 -29.015 1.00 73.69 327 GLY A C 1
ATOM 2605 O O . GLY A 1 327 ? 18.061 3.222 -28.149 1.00 73.69 327 GLY A O 1
ATOM 2606 N N . GLN A 1 328 ? 17.367 1.787 -29.720 1.00 74.25 328 GLN A N 1
ATOM 2607 C CA . GLN A 1 328 ? 18.498 0.866 -29.536 1.00 74.25 328 GLN A CA 1
ATOM 2608 C C . GLN A 1 328 ? 19.839 1.529 -29.872 1.00 74.25 328 GLN A C 1
ATOM 2610 O O . GLN A 1 328 ? 20.817 1.354 -29.143 1.00 74.25 328 GLN A O 1
ATOM 2615 N N . TYR A 1 329 ? 19.885 2.319 -30.948 1.00 74.00 329 TYR A N 1
ATOM 2616 C CA . TYR A 1 329 ? 21.068 3.108 -31.285 1.00 74.00 329 TYR A CA 1
ATOM 2617 C C . TYR A 1 329 ? 21.364 4.160 -30.209 1.00 74.00 329 TYR A C 1
ATOM 2619 O O . TYR A 1 329 ? 22.501 4.272 -29.754 1.00 74.00 329 TYR A O 1
ATOM 2627 N N . TYR A 1 330 ? 20.349 4.884 -29.747 1.00 72.56 330 TYR A N 1
ATOM 2628 C CA . TYR A 1 330 ? 20.504 5.918 -28.729 1.00 72.56 330 TYR A CA 1
ATOM 2629 C C . TYR A 1 330 ? 20.981 5.367 -27.382 1.00 72.56 330 TYR A C 1
ATOM 2631 O O . TYR A 1 330 ? 21.918 5.901 -26.802 1.00 72.56 330 TYR A O 1
ATOM 2639 N N . GLU A 1 331 ? 20.415 4.251 -26.915 1.00 73.62 331 GLU A N 1
ATOM 2640 C CA . GLU A 1 331 ? 20.847 3.582 -25.681 1.00 73.62 331 GLU A CA 1
ATOM 2641 C C . GLU A 1 331 ? 22.313 3.125 -25.785 1.00 73.62 331 GLU A C 1
ATOM 2643 O O . GLU A 1 331 ? 23.086 3.268 -24.839 1.00 73.62 331 GLU A O 1
ATOM 2648 N N . SER A 1 332 ? 22.738 2.632 -26.957 1.00 70.31 332 SER A N 1
ATOM 2649 C CA . SER A 1 332 ? 24.144 2.272 -27.190 1.00 70.31 332 SER A CA 1
ATOM 2650 C C . SER A 1 332 ? 25.080 3.481 -27.107 1.00 70.31 332 SER A C 1
ATOM 2652 O O . SER A 1 332 ? 26.201 3.362 -26.614 1.00 70.31 332 SER A O 1
ATOM 2654 N N . ARG A 1 333 ? 24.604 4.656 -27.536 1.00 68.75 333 ARG A N 1
ATOM 2655 C CA . ARG A 1 333 ? 25.349 5.914 -27.480 1.00 68.75 333 ARG A CA 1
ATOM 2656 C C . ARG A 1 333 ? 25.375 6.507 -26.074 1.00 68.75 333 ARG A C 1
ATOM 2658 O O . ARG A 1 333 ? 26.449 6.895 -25.639 1.00 68.75 333 ARG A O 1
ATOM 2665 N N . LEU A 1 334 ? 24.262 6.485 -25.341 1.00 67.81 334 LEU A N 1
ATOM 2666 C CA . LEU A 1 334 ? 24.197 6.884 -23.928 1.00 67.81 334 LEU A CA 1
ATOM 2667 C C . LEU A 1 334 ? 25.155 6.080 -23.046 1.00 67.81 334 LEU A C 1
ATOM 2669 O O . LEU A 1 334 ? 25.764 6.629 -22.134 1.00 67.81 334 LEU A O 1
ATOM 2673 N N . ASN A 1 335 ? 25.310 4.786 -23.331 1.00 65.06 335 ASN A N 1
ATOM 2674 C CA . ASN A 1 335 ? 26.260 3.934 -22.619 1.00 65.06 335 ASN A CA 1
ATOM 2675 C C . ASN A 1 335 ? 27.730 4.248 -22.961 1.00 65.06 335 ASN A C 1
ATOM 2677 O O . ASN A 1 335 ? 28.612 3.886 -22.185 1.00 65.06 335 ASN A O 1
ATOM 2681 N N . GLY A 1 336 ? 28.001 4.881 -24.109 1.00 63.62 336 GLY A N 1
ATOM 2682 C CA . GLY A 1 336 ? 29.350 5.241 -24.562 1.00 63.62 336 GLY A CA 1
ATOM 2683 C C . GLY A 1 336 ? 29.754 6.698 -24.295 1.00 63.62 336 GLY A C 1
ATOM 2684 O O . GLY A 1 336 ? 30.936 6.960 -24.106 1.00 63.62 336 GLY A O 1
ATOM 2685 N N . ASP A 1 337 ? 28.799 7.632 -24.274 1.00 61.25 337 ASP A N 1
ATOM 2686 C CA . ASP A 1 337 ? 28.999 9.064 -24.010 1.00 61.25 337 ASP A CA 1
ATOM 2687 C C . ASP A 1 337 ? 27.740 9.654 -23.345 1.00 61.25 337 ASP A C 1
ATOM 2689 O O . ASP A 1 337 ? 26.810 10.130 -23.999 1.00 61.25 337 ASP A O 1
ATOM 2693 N N . SER A 1 338 ? 27.690 9.566 -22.013 1.00 58.28 338 SER A N 1
ATOM 2694 C CA . SER A 1 338 ? 26.507 9.930 -21.217 1.00 58.28 338 SER A CA 1
ATOM 2695 C C . SER A 1 338 ? 26.399 11.422 -20.866 1.00 58.28 338 SER A C 1
ATOM 2697 O O . SER A 1 338 ? 25.405 11.825 -20.259 1.00 58.28 338 SER A O 1
ATOM 2699 N N . ILE A 1 339 ? 27.415 12.22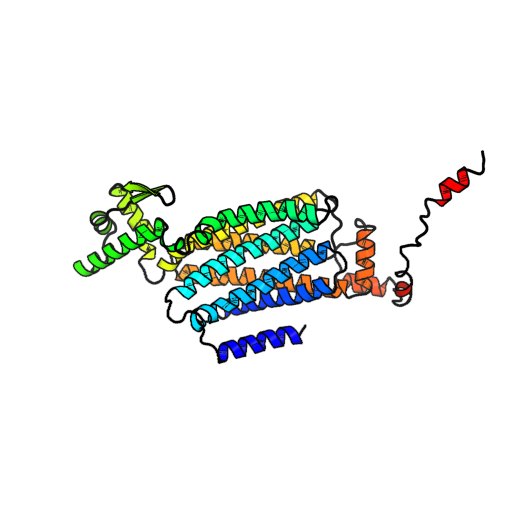2 -21.223 1.00 58.56 339 ILE A N 1
ATOM 2700 C CA . ILE A 1 339 ? 27.535 13.649 -20.873 1.00 58.56 339 ILE A CA 1
ATOM 2701 C C . ILE A 1 339 ? 26.950 14.530 -21.981 1.00 58.56 339 ILE A C 1
ATOM 2703 O O . ILE A 1 339 ? 26.327 15.551 -21.707 1.00 58.56 339 ILE A O 1
ATOM 2707 N N . ARG A 1 340 ? 27.134 14.138 -23.247 1.00 56.94 340 ARG A N 1
ATOM 2708 C CA . ARG A 1 340 ? 26.744 14.953 -24.414 1.00 56.94 340 ARG A CA 1
ATOM 2709 C C . ARG A 1 340 ? 25.375 14.611 -24.987 1.00 56.94 340 ARG A C 1
ATOM 2711 O O . ARG A 1 340 ? 24.896 15.300 -25.884 1.00 56.94 340 ARG A O 1
ATOM 2718 N N . ILE A 1 341 ? 24.768 13.531 -24.508 1.00 60.50 341 ILE A N 1
ATOM 2719 C CA . ILE A 1 341 ? 23.521 12.991 -25.035 1.00 60.50 341 ILE A CA 1
ATOM 2720 C C . ILE A 1 341 ? 22.445 13.166 -23.973 1.00 60.50 341 ILE A C 1
ATOM 2722 O O . ILE A 1 341 ? 22.608 12.729 -22.832 1.00 60.50 341 ILE A O 1
ATOM 2726 N N . SER A 1 342 ? 21.352 13.827 -24.357 1.00 60.06 342 SER A N 1
ATOM 2727 C CA . SER A 1 342 ? 20.194 14.013 -23.487 1.00 60.06 342 SER A CA 1
ATOM 2728 C C . SER A 1 342 ? 19.697 12.666 -22.949 1.00 60.06 342 SER A C 1
ATOM 2730 O O . SER A 1 342 ? 19.815 11.618 -23.571 1.00 60.06 342 SER A O 1
ATOM 2732 N N . ARG A 1 343 ? 19.128 12.656 -21.747 1.00 64.69 343 ARG A N 1
ATOM 2733 C CA . ARG A 1 343 ? 18.434 11.463 -21.218 1.00 64.69 343 ARG A CA 1
ATOM 2734 C C . ARG A 1 343 ? 16.935 11.523 -21.507 1.00 64.69 343 ARG A C 1
ATOM 2736 O O . ARG A 1 343 ? 16.172 10.697 -21.006 1.00 64.69 343 ARG A O 1
ATOM 2743 N N . TRP A 1 344 ? 16.533 12.526 -22.290 1.00 63.38 344 TRP A N 1
ATOM 2744 C CA . TRP A 1 344 ? 15.208 12.721 -22.851 1.00 63.38 344 TRP A CA 1
ATOM 2745 C C . TRP A 1 344 ? 15.220 12.344 -24.314 1.00 63.38 344 TRP A C 1
ATOM 2747 O O . TRP A 1 344 ? 16.138 12.687 -25.054 1.00 63.38 344 TRP A O 1
ATOM 2757 N N . ARG A 1 345 ? 14.179 11.610 -24.685 1.00 62.03 345 ARG A N 1
ATOM 2758 C CA . ARG A 1 345 ? 13.762 11.493 -26.064 1.00 62.03 345 ARG A CA 1
ATOM 2759 C C . ARG A 1 345 ? 12.284 11.813 -26.086 1.00 62.03 345 ARG A C 1
ATOM 2761 O O . ARG A 1 345 ? 11.470 11.005 -25.634 1.00 62.03 345 ARG A O 1
ATOM 2768 N N . ASP A 1 346 ? 11.947 13.019 -26.492 1.00 56.00 346 ASP A N 1
ATOM 2769 C CA . ASP A 1 346 ? 10.567 13.378 -26.780 1.00 56.00 346 ASP A CA 1
ATOM 2770 C C . ASP A 1 346 ? 10.301 13.320 -28.295 1.00 56.00 346 ASP A C 1
ATOM 2772 O O . ASP A 1 346 ? 11.174 13.008 -29.110 1.00 56.00 346 ASP A O 1
ATOM 2776 N N . SER A 1 347 ? 9.056 13.565 -28.697 1.00 54.00 347 SER A N 1
ATOM 2777 C CA . SER A 1 347 ? 8.682 13.608 -30.114 1.00 54.00 347 SER A CA 1
ATOM 2778 C C . SER A 1 347 ? 9.415 14.705 -30.898 1.00 54.00 347 SER A C 1
ATOM 2780 O O . SER A 1 347 ? 9.476 14.633 -32.125 1.00 54.00 347 SER A O 1
ATOM 2782 N N . MET A 1 348 ? 9.960 15.714 -30.214 1.00 47.38 348 MET A N 1
ATOM 2783 C CA . MET A 1 348 ? 10.718 16.806 -30.811 1.00 47.38 348 MET A CA 1
ATOM 2784 C C . MET A 1 348 ? 12.166 16.380 -31.075 1.00 47.38 348 MET A C 1
ATOM 2786 O O . MET A 1 348 ? 12.680 16.661 -32.154 1.00 47.38 348 MET A O 1
ATOM 2790 N N . ASP A 1 349 ? 12.773 15.590 -30.187 1.00 54.03 349 ASP A N 1
ATOM 2791 C CA . ASP A 1 349 ? 14.045 14.903 -30.438 1.00 54.03 349 ASP A CA 1
ATOM 2792 C C . ASP A 1 349 ? 13.926 13.926 -31.616 1.00 54.03 349 ASP A C 1
ATOM 2794 O O . ASP A 1 349 ? 14.793 13.889 -32.489 1.00 54.03 349 ASP A O 1
ATOM 2798 N N . ASP A 1 350 ? 12.825 13.172 -31.697 1.00 59.81 350 ASP A N 1
ATOM 2799 C CA . ASP A 1 350 ? 12.537 12.289 -32.836 1.00 59.81 350 ASP A CA 1
ATOM 2800 C C . ASP A 1 350 ? 12.381 13.063 -34.139 1.00 59.81 350 ASP A C 1
ATOM 2802 O O . ASP A 1 350 ? 12.897 12.648 -35.179 1.00 59.81 350 ASP A O 1
ATOM 2806 N N . TYR A 1 351 ? 11.691 14.200 -34.085 1.00 56.75 351 TYR A N 1
ATOM 2807 C CA . TYR A 1 351 ? 11.543 15.094 -35.221 1.00 56.75 351 TYR A CA 1
ATOM 2808 C C . TYR A 1 351 ? 12.896 15.664 -35.662 1.00 56.75 351 TYR A C 1
ATOM 2810 O O . TYR A 1 351 ? 13.220 15.599 -36.846 1.00 56.75 351 TYR A O 1
ATOM 2818 N N . ILE A 1 352 ? 13.724 16.151 -34.734 1.00 53.88 352 ILE A N 1
ATOM 2819 C CA . ILE A 1 352 ? 15.052 16.704 -35.028 1.00 53.88 352 ILE A CA 1
ATOM 2820 C C . ILE A 1 352 ? 15.974 15.616 -35.587 1.00 53.88 352 ILE A C 1
ATOM 2822 O O . ILE A 1 352 ? 16.620 15.822 -36.612 1.00 53.88 352 ILE A O 1
ATOM 2826 N N . ILE A 1 353 ? 16.000 14.427 -34.984 1.00 58.78 353 ILE A N 1
ATOM 2827 C CA . ILE A 1 353 ? 16.814 13.314 -35.477 1.00 58.78 353 ILE A CA 1
ATOM 2828 C C . ILE A 1 353 ? 16.365 12.922 -36.882 1.00 58.78 353 ILE A C 1
ATOM 2830 O O . ILE A 1 353 ? 17.198 12.863 -37.776 1.00 58.78 353 ILE A O 1
ATOM 2834 N N . ARG A 1 354 ? 15.065 12.744 -37.129 1.00 62.31 354 ARG A N 1
ATOM 2835 C CA . ARG A 1 354 ? 14.561 12.379 -38.463 1.00 62.31 354 ARG A CA 1
ATOM 2836 C C . ARG A 1 354 ? 14.756 13.469 -39.509 1.00 62.31 354 ARG A C 1
ATOM 2838 O O . ARG A 1 354 ? 14.907 13.152 -40.686 1.00 62.31 354 ARG A O 1
ATOM 2845 N N . ARG A 1 355 ? 14.718 14.741 -39.106 1.00 58.81 355 ARG A N 1
ATOM 2846 C CA . ARG A 1 355 ? 14.803 15.882 -40.023 1.00 58.81 355 ARG A CA 1
ATOM 2847 C C . ARG A 1 355 ? 16.239 16.288 -40.337 1.00 58.81 355 ARG A C 1
ATOM 2849 O O . ARG A 1 355 ? 16.498 16.709 -41.460 1.00 58.81 355 ARG A O 1
ATOM 2856 N N . PHE A 1 356 ? 17.155 16.149 -39.380 1.00 50.31 356 PHE A N 1
ATOM 2857 C CA . PHE A 1 356 ? 18.538 16.618 -39.505 1.00 50.31 356 PHE A CA 1
ATOM 2858 C C . PHE A 1 356 ? 19.563 15.487 -39.616 1.00 50.31 356 PHE A C 1
ATOM 2860 O O . PHE A 1 356 ? 20.617 15.676 -40.220 1.00 50.31 356 PHE A O 1
ATOM 2867 N N . PHE A 1 357 ? 19.259 14.293 -39.107 1.00 52.31 357 PHE A N 1
ATOM 2868 C CA . PHE A 1 357 ? 20.113 13.122 -39.242 1.00 52.31 357 PHE A CA 1
ATOM 2869 C C . PHE A 1 357 ? 19.416 12.105 -40.141 1.00 52.31 357 PHE A C 1
ATOM 2871 O O . PHE A 1 357 ? 18.544 11.357 -39.717 1.00 52.31 357 PHE A O 1
ATOM 2878 N N . ASN A 1 358 ? 19.815 12.077 -41.413 1.00 45.12 358 ASN A N 1
ATOM 2879 C CA . ASN A 1 358 ? 19.326 11.142 -42.429 1.00 45.12 358 ASN A CA 1
ATOM 2880 C C . ASN A 1 358 ? 19.701 9.688 -42.050 1.00 45.12 358 ASN A C 1
ATOM 2882 O O . ASN A 1 358 ? 20.655 9.097 -42.563 1.00 45.12 358 ASN A O 1
ATOM 2886 N N . ALA A 1 359 ? 18.994 9.112 -41.080 1.00 46.78 359 ALA A N 1
ATOM 2887 C CA . ALA A 1 359 ? 19.235 7.779 -40.568 1.00 46.78 359 ALA A CA 1
ATOM 2888 C C . ALA A 1 359 ? 18.606 6.784 -41.537 1.00 46.78 359 ALA A C 1
ATOM 2890 O O . ALA A 1 359 ? 17.473 6.359 -41.356 1.00 46.78 359 ALA A O 1
ATOM 2891 N N . ASN A 1 360 ? 19.340 6.419 -42.589 1.00 44.12 360 ASN A N 1
ATOM 2892 C CA . ASN A 1 360 ? 18.948 5.315 -43.452 1.00 44.12 360 ASN A CA 1
ATOM 2893 C C . ASN A 1 360 ? 18.903 4.026 -42.593 1.00 44.12 360 ASN A C 1
ATOM 2895 O O . ASN A 1 360 ? 19.964 3.521 -42.201 1.00 44.12 360 ASN A O 1
ATOM 2899 N N . PRO A 1 361 ? 17.711 3.491 -42.259 1.00 47.62 361 PRO A N 1
ATOM 2900 C CA . PRO A 1 361 ? 17.554 2.451 -41.238 1.00 47.62 361 PRO A CA 1
ATOM 2901 C C . PRO A 1 361 ? 18.192 1.114 -41.648 1.00 47.62 361 PRO A C 1
ATOM 2903 O O . PRO A 1 361 ? 18.443 0.252 -40.804 1.00 47.62 361 PRO A O 1
ATOM 2906 N N . TYR A 1 362 ? 18.520 0.952 -42.932 1.00 41.56 362 TYR A N 1
ATOM 2907 C CA . TYR A 1 362 ? 19.133 -0.252 -43.485 1.00 41.56 362 TYR A CA 1
ATOM 2908 C C . TYR A 1 362 ? 20.652 -0.333 -43.274 1.00 41.56 362 TYR A C 1
ATOM 2910 O O . TYR A 1 362 ? 21.183 -1.438 -43.187 1.00 41.56 362 TYR A O 1
ATOM 2918 N N . LYS A 1 363 ? 21.368 0.793 -43.112 1.00 42.38 363 LYS A N 1
ATOM 2919 C CA . LYS A 1 363 ? 22.836 0.772 -42.923 1.00 42.38 363 LYS A CA 1
ATOM 2920 C C . LYS A 1 363 ? 23.271 0.295 -41.530 1.00 42.38 363 LYS A C 1
ATOM 2922 O O . LYS A 1 363 ? 24.340 -0.289 -41.396 1.00 42.38 363 LYS A O 1
ATOM 2927 N N . ASN A 1 364 ? 22.429 0.455 -40.508 1.00 40.75 364 ASN A N 1
ATOM 2928 C CA . ASN A 1 364 ? 22.788 0.115 -39.122 1.00 40.75 364 ASN A CA 1
ATOM 2929 C C . ASN A 1 364 ? 22.436 -1.326 -38.708 1.00 40.75 364 ASN A C 1
ATOM 2931 O O . ASN A 1 364 ? 22.902 -1.791 -37.666 1.00 40.75 364 ASN A O 1
ATOM 2935 N N . ARG A 1 365 ? 21.673 -2.070 -39.525 1.00 40.78 365 ARG A N 1
ATOM 2936 C CA . ARG A 1 365 ? 21.399 -3.503 -39.287 1.00 40.78 365 ARG A CA 1
ATOM 2937 C C . ARG A 1 365 ? 22.625 -4.398 -39.486 1.00 40.78 365 ARG A C 1
ATOM 2939 O O . ARG A 1 365 ? 22.663 -5.485 -38.924 1.00 40.78 365 ARG A O 1
ATOM 2946 N N . PHE A 1 366 ? 23.625 -3.939 -40.238 1.00 37.28 366 PHE A N 1
ATOM 2947 C CA . PHE A 1 366 ? 24.823 -4.723 -40.557 1.00 37.28 366 PHE A CA 1
ATOM 2948 C C . PHE A 1 366 ? 26.032 -4.418 -39.663 1.00 37.28 366 PHE A C 1
ATOM 2950 O O . PHE A 1 366 ? 26.994 -5.173 -39.681 1.00 37.28 366 PHE A O 1
ATOM 2957 N N . LEU A 1 367 ? 25.980 -3.368 -38.836 1.00 39.53 367 LEU A N 1
ATOM 2958 C CA . LEU A 1 367 ? 27.080 -3.000 -37.928 1.00 39.53 367 LEU A CA 1
ATOM 2959 C C . LEU A 1 367 ? 26.921 -3.552 -36.503 1.00 39.53 367 LEU A C 1
ATOM 2961 O O . LEU A 1 367 ? 27.807 -3.386 -35.673 1.00 39.53 367 LEU A O 1
ATOM 2965 N N . THR A 1 368 ? 25.800 -4.210 -36.198 1.00 39.47 368 THR A N 1
ATOM 2966 C CA . THR A 1 368 ? 25.517 -4.786 -34.868 1.00 39.47 368 THR A CA 1
ATOM 2967 C C . THR A 1 368 ? 25.770 -6.291 -34.781 1.00 39.47 368 THR A C 1
ATOM 2969 O O . THR A 1 368 ? 25.564 -6.887 -33.726 1.00 39.47 368 THR A O 1
ATOM 2972 N N . ARG A 1 369 ? 26.275 -6.909 -35.855 1.00 34.81 369 ARG A N 1
ATOM 2973 C CA . ARG A 1 369 ? 26.678 -8.318 -35.889 1.00 34.81 369 ARG A CA 1
ATOM 2974 C C . ARG A 1 369 ? 28.185 -8.413 -36.128 1.00 34.81 369 ARG A C 1
ATOM 2976 O O . ARG A 1 369 ? 28.586 -8.792 -37.212 1.00 34.81 369 ARG A O 1
ATOM 2983 N N . ASP A 1 370 ? 28.961 -7.925 -35.155 1.00 37.84 370 ASP A N 1
ATOM 2984 C CA . ASP A 1 370 ? 30.351 -8.324 -34.848 1.00 37.84 370 ASP A CA 1
ATOM 2985 C C . ASP A 1 370 ? 31.014 -7.313 -33.893 1.00 37.84 370 ASP A C 1
ATOM 2987 O O . ASP A 1 370 ? 31.896 -6.534 -34.247 1.00 37.84 370 ASP A O 1
ATOM 2991 N N . SER A 1 371 ? 30.614 -7.332 -32.620 1.00 38.31 371 SER A N 1
ATOM 2992 C CA . SER A 1 371 ? 31.386 -6.685 -31.548 1.00 38.31 371 SER A CA 1
ATOM 2993 C C . SER A 1 371 ? 32.426 -7.628 -30.921 1.00 38.31 371 SER A C 1
ATOM 2995 O O . SER A 1 371 ? 32.864 -7.393 -29.799 1.00 38.31 371 SER A O 1
ATOM 2997 N N . SER A 1 372 ? 32.835 -8.687 -31.630 1.00 36.47 372 SER A N 1
ATOM 2998 C CA . SER A 1 372 ? 34.032 -9.489 -31.319 1.00 36.47 372 SER A CA 1
ATOM 2999 C C . SER A 1 372 ? 35.236 -9.149 -32.207 1.00 36.47 372 SER A C 1
ATOM 3001 O O . SER A 1 372 ? 36.331 -9.646 -31.963 1.00 36.47 372 SER A O 1
ATOM 3003 N N . THR A 1 373 ? 35.070 -8.267 -33.196 1.00 37.19 373 THR A N 1
ATOM 3004 C CA . THR A 1 373 ? 36.114 -7.902 -34.177 1.00 37.19 373 THR A CA 1
ATOM 3005 C C . THR A 1 373 ? 36.266 -6.390 -34.351 1.00 37.19 373 THR A C 1
ATOM 3007 O O . THR A 1 373 ? 36.870 -5.921 -35.316 1.00 37.19 373 THR A O 1
ATOM 3010 N N . ALA A 1 374 ? 35.803 -5.598 -33.378 1.00 37.41 374 ALA A N 1
ATOM 3011 C CA . ALA A 1 374 ? 36.169 -4.190 -33.280 1.00 37.41 374 ALA A CA 1
ATOM 3012 C C . ALA A 1 374 ? 37.642 -4.078 -32.850 1.00 37.41 374 ALA A C 1
ATOM 3014 O O . ALA A 1 374 ? 37.981 -4.036 -31.667 1.00 37.41 374 ALA A O 1
ATOM 3015 N N . LEU A 1 375 ? 38.518 -4.086 -33.856 1.00 35.75 375 LEU A N 1
ATOM 3016 C CA . LEU A 1 375 ? 39.925 -3.712 -33.785 1.00 35.75 375 LEU A CA 1
ATOM 3017 C C . LEU A 1 375 ? 40.094 -2.479 -32.899 1.00 35.75 375 LEU A C 1
ATOM 3019 O O . LEU A 1 375 ? 39.704 -1.375 -33.264 1.00 35.75 375 LEU A O 1
ATOM 3023 N N . ASN A 1 376 ? 40.704 -2.702 -31.740 1.00 34.28 376 ASN A N 1
ATOM 3024 C CA . ASN A 1 376 ? 41.118 -1.680 -30.799 1.00 34.28 376 ASN A CA 1
ATOM 3025 C C . ASN A 1 376 ? 42.125 -0.739 -31.502 1.00 34.28 376 ASN A C 1
ATOM 3027 O O . ASN A 1 376 ? 43.268 -1.155 -31.738 1.00 34.28 376 ASN A O 1
ATOM 3031 N N . PRO A 1 377 ? 41.757 0.506 -31.868 1.00 39.97 377 PRO A N 1
ATOM 3032 C CA . PRO A 1 377 ? 42.637 1.383 -32.643 1.00 39.97 377 PRO A CA 1
ATOM 3033 C C . PRO A 1 377 ? 43.864 1.840 -31.836 1.00 39.97 377 PRO A C 1
ATOM 3035 O O . PRO A 1 377 ? 44.835 2.331 -32.408 1.00 39.97 377 PRO A O 1
ATOM 3038 N N . PHE A 1 378 ? 43.881 1.588 -30.524 1.00 38.34 378 PHE A N 1
ATOM 3039 C CA . PHE A 1 378 ? 45.017 1.869 -29.650 1.00 38.34 378 PHE A CA 1
ATOM 3040 C C . PHE A 1 378 ? 46.083 0.761 -29.614 1.00 38.34 378 PHE A C 1
ATOM 3042 O O . PHE A 1 378 ? 47.178 1.007 -29.114 1.00 38.34 378 PHE A O 1
ATOM 3049 N N . ARG A 1 379 ? 45.841 -0.427 -30.196 1.00 36.81 379 ARG A N 1
ATOM 3050 C CA . ARG A 1 379 ? 46.845 -1.514 -30.222 1.00 36.81 379 ARG A CA 1
ATOM 3051 C C . ARG A 1 379 ? 47.857 -1.395 -31.372 1.00 36.81 379 ARG A C 1
ATOM 3053 O O . ARG A 1 379 ? 48.963 -1.903 -31.256 1.00 36.81 379 ARG A O 1
ATOM 3060 N N . LYS A 1 380 ? 47.541 -0.664 -32.451 1.00 34.91 380 LYS A N 1
ATOM 3061 C CA . LYS A 1 380 ? 48.473 -0.468 -33.585 1.00 34.91 380 LYS A CA 1
ATOM 3062 C C . LYS A 1 380 ? 49.580 0.560 -33.326 1.00 34.91 380 LYS A C 1
ATOM 3064 O O . LYS A 1 380 ? 50.590 0.545 -34.024 1.00 34.91 380 LYS A O 1
ATOM 3069 N N . LYS A 1 381 ? 49.433 1.437 -32.324 1.00 36.06 381 LYS A N 1
ATOM 3070 C CA . LYS A 1 381 ? 50.452 2.461 -32.028 1.00 36.06 381 LYS A CA 1
ATOM 3071 C C . LYS A 1 381 ? 51.642 1.910 -31.229 1.00 36.06 381 LYS A C 1
ATOM 3073 O O . LYS A 1 381 ? 52.737 2.447 -31.353 1.00 36.06 381 LYS A O 1
ATOM 3078 N N . SER A 1 382 ? 51.469 0.814 -30.481 1.00 40.25 382 SER A N 1
ATOM 3079 C CA . SER A 1 382 ? 52.571 0.158 -29.756 1.00 40.25 382 SER A CA 1
ATOM 3080 C C . SER A 1 382 ? 53.398 -0.796 -30.627 1.00 40.25 382 SER A C 1
ATOM 3082 O O . SER A 1 382 ? 54.584 -0.972 -30.367 1.00 40.25 382 SER A O 1
ATOM 3084 N N . GLU A 1 383 ? 52.832 -1.356 -31.701 1.00 40.25 383 GLU A N 1
ATOM 3085 C CA . GLU A 1 383 ? 53.590 -2.180 -32.660 1.00 40.25 383 GLU A CA 1
ATOM 3086 C C . GLU A 1 383 ? 54.421 -1.347 -33.646 1.00 40.25 383 GLU A C 1
ATOM 3088 O O . GLU A 1 383 ? 55.478 -1.798 -34.084 1.00 40.25 383 GLU A O 1
ATOM 3093 N N . PHE A 1 384 ? 54.012 -0.110 -33.949 1.00 39.44 384 PHE A N 1
ATOM 3094 C CA . PHE A 1 384 ? 54.791 0.769 -34.831 1.00 39.44 384 PHE A CA 1
ATOM 3095 C C . PHE A 1 384 ? 56.052 1.333 -34.151 1.00 39.44 384 PHE A C 1
ATOM 3097 O O . PHE A 1 384 ? 57.052 1.587 -34.817 1.00 39.44 384 PHE A O 1
ATOM 3104 N N . LEU A 1 385 ? 56.042 1.471 -32.820 1.00 42.19 385 LEU A N 1
ATOM 3105 C CA . LEU A 1 385 ? 57.201 1.930 -32.043 1.00 42.19 385 LEU A CA 1
ATOM 3106 C C . LEU A 1 385 ? 58.198 0.809 -31.700 1.00 42.19 385 LEU A C 1
ATOM 3108 O O . LEU A 1 385 ? 59.312 1.105 -31.290 1.00 42.19 385 LEU A O 1
ATOM 3112 N N . ARG A 1 386 ? 57.846 -0.466 -31.917 1.00 45.38 386 ARG A N 1
ATOM 3113 C CA . ARG A 1 386 ? 58.734 -1.621 -31.670 1.00 45.38 386 ARG A CA 1
ATOM 3114 C C . ARG A 1 386 ? 59.552 -2.078 -32.884 1.00 45.38 386 ARG A C 1
ATOM 3116 O O . ARG A 1 386 ? 60.299 -3.039 -32.772 1.00 45.38 386 ARG A O 1
ATOM 3123 N N . LYS A 1 387 ? 59.423 -1.408 -34.036 1.00 44.44 387 LYS A N 1
ATOM 3124 C CA . LYS A 1 387 ? 60.191 -1.699 -35.266 1.00 44.44 387 LYS A CA 1
ATOM 3125 C C . LYS A 1 387 ? 61.225 -0.620 -35.630 1.00 44.44 387 LYS A C 1
ATOM 3127 O O . LYS A 1 387 ? 61.714 -0.607 -36.755 1.00 44.44 387 LYS A O 1
ATOM 3132 N N . LYS A 1 388 ? 61.554 0.287 -34.703 1.00 44.75 388 LYS A N 1
ATOM 3133 C CA . LYS A 1 388 ? 62.578 1.336 -34.893 1.00 44.75 388 LYS A CA 1
ATOM 3134 C C . LYS A 1 388 ? 63.534 1.496 -33.699 1.00 44.75 388 LYS A C 1
ATOM 3136 O O . LYS A 1 388 ? 63.958 2.606 -33.391 1.00 44.75 388 LYS A O 1
ATOM 3141 N N . THR A 1 389 ? 63.895 0.385 -33.070 1.00 42.16 389 THR A N 1
ATOM 3142 C CA . THR A 1 389 ? 65.079 0.267 -32.203 1.00 42.16 389 THR A CA 1
ATOM 3143 C C . THR A 1 389 ? 65.791 -1.021 -32.526 1.00 42.16 389 THR A C 1
ATOM 3145 O O . THR A 1 389 ? 65.064 -2.044 -32.567 1.00 42.16 389 THR A O 1
#

pLDDT: mean 79.96, std 16.1, range [34.28, 96.75]